Protein AF-A0A957CDR7-F1 (afdb_monomer)

Solvent-accessible surface area (backbone atoms only — not comparable to full-atom values): 20997 Å² total; per-residue (Å²): 135,84,94,79,80,76,75,79,73,81,73,80,72,73,61,67,72,80,80,57,82,86,87,71,84,86,53,100,51,66,35,79,36,44,62,62,42,38,76,46,44,72,55,64,53,50,65,69,31,44,62,59,45,55,67,43,48,76,69,22,48,44,70,38,96,88,66,50,77,35,60,42,48,48,74,57,85,45,24,62,27,34,18,54,29,38,51,38,49,44,36,43,67,41,15,40,34,28,62,56,51,41,75,73,49,66,64,85,65,93,85,60,75,81,76,41,63,73,33,68,69,46,30,64,61,41,51,60,51,53,52,51,51,51,54,53,54,58,73,69,50,77,96,80,72,84,78,74,55,87,51,66,68,57,34,52,54,51,50,49,55,56,52,52,63,52,71,72,52,68,67,88,81,49,52,74,68,55,52,51,48,45,45,61,72,58,46,41,61,53,48,54,51,50,51,53,49,50,52,51,45,51,51,50,23,51,65,33,40,54,61,36,30,52,46,20,34,73,57,45,71,35,55,68,42,34,58,29,50,60,40,90,62,78,75,45,73,82,65,52,56,60,59,52,46,48,50,37,37,49,38,25,51,76,50,70,40,49,60,49,50,68,76,39,59,40,64,59,23,41,55,47,46,76,66,42,76,68,27,51,66,33,49,53,47,46,51,54,46,35,73,78,50,10,87,41,42,85,39,63,80,43,69,89,55,72,27,32,62,77,43,54,31,62,54,50,58,57,31,42,65,55,63,70,51,58,95,81,68,77,69,84,74,68,64,49,24,66,60,37,47,52,61,32,44,76,70,41,59,73,70,60,37,53,54,48,53,52,43,45,53,51,21,47,57,37,70,47,104

pLDDT: mean 79.49, std 15.59, range [28.25, 96.69]

Sequence (369 aa):
MNDLMLPPTAVPVPGDDNWLPEESHPQPFDLWTRANFGEVLPNPVSPLTQSSFEMIGDVAEVRLPTGEKVQMARRFYGRVYANEGGMRQFVAEVGLPTSFIDATWGSRRPDLPPKAGFRPWRLFYRVPQLIWQGAKAARQKPAVAPVLPKDEADLYAQIAVWTEAFRQTDLSALTAAELWHTIFTVWEPRRVQMYQRHAAVSAAAFMAFAPLEWLARRWGKDARLAQALVAGLSGVHAAEMGPALQQIAQALHQANLASVVLNNEPAAAWAAVQTLPEAAPVREAFNHFLLEHGHRCPAEPEILLPRWAEAPEQVLALIAGYLQKVPGGTAVSSPSSQAAQQTVERRLGPIRRALFRRVLRRAQAQMRR

Radius of gyration: 23.97 Å; Cα contacts (8 Å, |Δi|>4): 346; chains: 1; bounding box: 64×55×62 Å

Mean predicted aligned error: 10.22 Å

Secondary structure (DSSP, 8-state):
-----PPSS----S--GGGS-------TT--EE-TTHHHH--SPPPHHHHHHHTTTTTTSEEE-TTS-EEE-EEEETTEEEEEHHHHHHHHHHHT--THHHHHHH----TTPPP-PPP-HHHHHHHHHHHHHHHHHHHHHS---SPPPPSSHHHHHHHHHHHHHHHHTS-GGGS-HHHHHHHIIIIIHHHHHHHHHHHHHHHHHHHHHHHHHHHHIIIIIS-STHHHHHTTT-TT-GGGSHHHHHHHHHHHHHHTT-HHHHHSS-HHHHHHHHHH-GGGHHHHHHHHHHHHHHTT--TTTT-TTSPPTTT-THHHHHHHHHHHTS-TT-----PPPHHHHHHHHHTT--HHHHHHHHHHHHHHHHHHT-

Structure (mmCIF, N/CA/C/O backbone):
data_AF-A0A957CDR7-F1
#
_entry.id   AF-A0A957CDR7-F1
#
loop_
_atom_site.group_PDB
_atom_site.id
_atom_site.type_symbol
_atom_site.label_atom_id
_atom_site.label_alt_id
_atom_site.label_comp_id
_atom_site.label_asym_id
_atom_site.label_entity_id
_atom_site.label_seq_id
_atom_site.pdbx_PDB_ins_code
_atom_site.Cartn_x
_atom_site.Cartn_y
_atom_site.Cartn_z
_atom_site.occupancy
_atom_site.B_iso_or_equiv
_atom_site.auth_seq_id
_atom_site.auth_comp_id
_atom_site.auth_asym_id
_atom_site.auth_atom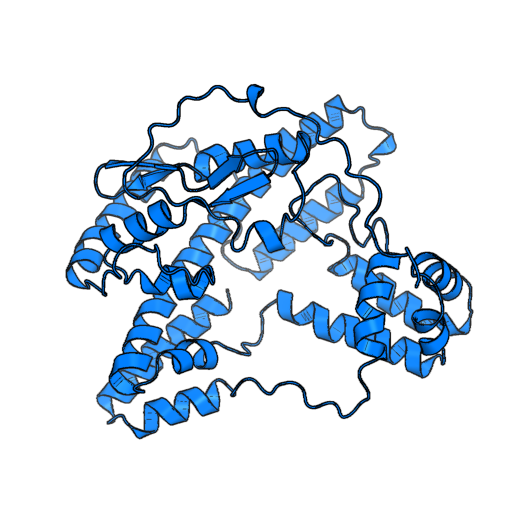_id
_atom_site.pdbx_PDB_model_num
ATOM 1 N N . MET A 1 1 ? -34.328 -20.206 0.590 1.00 35.16 1 MET A N 1
ATOM 2 C CA . MET A 1 1 ? -33.117 -19.741 -0.120 1.00 35.16 1 MET A CA 1
ATOM 3 C C . MET A 1 1 ? -32.936 -18.299 0.309 1.00 35.16 1 MET A C 1
ATOM 5 O O . MET A 1 1 ? -33.828 -17.510 0.050 1.00 35.16 1 MET A O 1
ATOM 9 N N . ASN A 1 2 ? -31.924 -18.038 1.139 1.00 28.25 2 ASN A N 1
ATOM 10 C CA . ASN A 1 2 ? -31.807 -16.816 1.939 1.00 28.25 2 ASN A CA 1
ATOM 11 C C . ASN A 1 2 ? -31.267 -15.634 1.121 1.00 28.25 2 ASN A C 1
ATOM 13 O O . ASN A 1 2 ? -30.144 -15.693 0.630 1.00 28.25 2 ASN A O 1
ATOM 17 N N . ASP A 1 3 ? -32.052 -14.558 1.088 1.00 31.94 3 ASP A N 1
ATOM 18 C CA . ASP A 1 3 ? -31.741 -13.206 0.599 1.00 31.94 3 ASP A CA 1
ATOM 19 C C . ASP A 1 3 ? -30.878 -12.396 1.594 1.00 31.94 3 ASP A C 1
ATOM 21 O O . ASP A 1 3 ? -31.210 -11.277 1.980 1.00 31.94 3 ASP A O 1
ATOM 25 N N . LEU A 1 4 ? -29.753 -12.944 2.054 1.00 37.53 4 LEU A N 1
ATOM 26 C CA . LEU A 1 4 ? -28.853 -12.248 2.985 1.00 37.53 4 LEU A CA 1
ATOM 27 C C . LEU A 1 4 ? -27.410 -12.308 2.482 1.00 37.53 4 LEU A C 1
ATOM 29 O O . LEU A 1 4 ? -26.646 -13.151 2.934 1.00 37.53 4 LEU A O 1
ATOM 33 N N . MET A 1 5 ? -27.068 -11.439 1.519 1.00 31.66 5 MET A N 1
ATOM 34 C CA 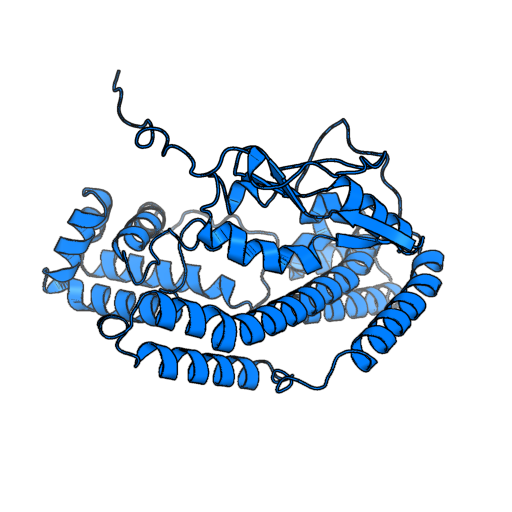. MET A 1 5 ? -25.713 -10.879 1.304 1.00 31.66 5 MET A CA 1
ATOM 35 C C . MET A 1 5 ? -25.645 -9.898 0.112 1.00 31.66 5 MET A C 1
ATOM 37 O O . MET A 1 5 ? -24.645 -9.830 -0.602 1.00 31.66 5 MET A O 1
ATOM 41 N N . LEU A 1 6 ? -26.690 -9.100 -0.126 1.00 30.69 6 LEU A N 1
ATOM 42 C CA . LEU A 1 6 ? -26.494 -7.894 -0.932 1.00 30.69 6 LEU A CA 1
ATOM 43 C C . LEU A 1 6 ? -25.887 -6.823 -0.012 1.00 30.69 6 LEU A C 1
ATOM 45 O O . LEU A 1 6 ? -26.450 -6.580 1.059 1.00 30.69 6 LEU A O 1
ATOM 49 N N . PRO A 1 7 ? -24.739 -6.214 -0.370 1.00 33.44 7 PRO A N 1
ATOM 50 C CA . PRO A 1 7 ? -24.194 -5.098 0.393 1.00 33.44 7 PRO A CA 1
ATOM 51 C C . PRO A 1 7 ? -25.257 -3.997 0.504 1.00 33.44 7 PRO A C 1
ATOM 53 O O . PRO A 1 7 ? -26.113 -3.895 -0.384 1.00 33.44 7 PRO A O 1
ATOM 56 N N . PRO A 1 8 ? -25.232 -3.193 1.583 1.00 38.88 8 PRO A N 1
ATOM 57 C CA . PRO A 1 8 ? -26.237 -2.168 1.817 1.00 38.88 8 PRO A CA 1
ATOM 58 C C . PRO A 1 8 ? -26.397 -1.315 0.559 1.00 38.88 8 PRO A C 1
ATOM 60 O O . PRO A 1 8 ? -25.406 -0.902 -0.046 1.00 38.88 8 PRO A O 1
ATOM 63 N N . THR A 1 9 ? -27.662 -1.155 0.159 1.00 39.25 9 THR A N 1
ATOM 64 C CA . THR A 1 9 ? -28.203 -0.222 -0.841 1.00 39.25 9 THR A CA 1
ATOM 65 C C . THR A 1 9 ? -27.171 0.754 -1.382 1.00 39.25 9 THR A C 1
ATOM 67 O O . THR A 1 9 ? -26.652 1.565 -0.617 1.00 39.25 9 THR A O 1
ATOM 70 N N . ALA A 1 10 ? -26.914 0.667 -2.694 1.00 41.09 10 ALA A N 1
ATOM 71 C CA . ALA A 1 10 ? -26.051 1.557 -3.463 1.00 41.09 10 ALA A CA 1
ATOM 72 C C . ALA A 1 10 ? -26.025 2.964 -2.857 1.00 41.09 10 ALA A C 1
ATOM 74 O O . ALA A 1 10 ? -27.002 3.704 -2.965 1.00 41.09 10 ALA A O 1
ATOM 75 N N . VAL A 1 11 ? -24.918 3.301 -2.187 1.00 41.41 11 VAL A N 1
ATOM 76 C CA . VAL A 1 11 ? -24.679 4.663 -1.715 1.00 41.41 11 VAL A CA 1
ATOM 77 C C . VAL A 1 11 ? -24.815 5.553 -2.953 1.00 41.41 11 VAL A C 1
ATOM 79 O O . VAL A 1 11 ? -24.071 5.329 -3.916 1.00 41.41 11 VAL A O 1
ATOM 82 N N . PRO A 1 12 ? -25.782 6.489 -3.000 1.00 40.03 12 PRO A N 1
ATOM 83 C CA . PRO A 1 12 ? -25.893 7.413 -4.114 1.00 40.03 12 PRO A CA 1
ATOM 84 C C . PRO A 1 12 ? -24.567 8.160 -4.184 1.00 40.03 12 PRO A C 1
ATOM 86 O O . PRO A 1 12 ? -24.177 8.841 -3.239 1.00 40.03 12 PRO A O 1
ATOM 89 N N . VAL A 1 13 ? -23.827 7.933 -5.264 1.00 46.38 13 VAL A N 1
ATOM 90 C CA . VAL A 1 13 ? -22.499 8.508 -5.454 1.00 46.38 13 VAL A CA 1
ATOM 91 C C . VAL A 1 13 ? -22.668 10.021 -5.531 1.00 46.38 13 VAL A C 1
ATOM 93 O O . VAL A 1 13 ? -23.347 10.489 -6.446 1.00 46.38 13 VAL A O 1
ATOM 96 N N . PRO A 1 14 ? -22.081 10.810 -4.618 1.00 44.22 14 PRO A N 1
ATOM 97 C CA . PRO A 1 14 ? -22.063 12.250 -4.789 1.00 44.22 14 PRO A CA 1
ATOM 98 C C . PRO A 1 14 ? -21.169 12.590 -5.990 1.00 44.22 14 PRO A C 1
ATOM 100 O O . PRO A 1 14 ? -19.992 12.218 -6.023 1.00 44.22 14 PRO A O 1
ATOM 103 N N . GLY A 1 15 ? -21.739 13.300 -6.964 1.00 49.53 15 GLY A N 1
ATOM 104 C CA . GLY A 1 15 ? -21.059 13.785 -8.165 1.00 49.53 15 GLY A CA 1
ATOM 105 C C . GLY A 1 15 ? -21.436 12.977 -9.401 1.00 49.53 15 GLY A C 1
ATOM 106 O O . GLY A 1 15 ? -20.920 11.878 -9.604 1.00 49.53 15 GLY A O 1
ATOM 107 N N . ASP A 1 16 ? -22.320 13.537 -10.231 1.00 51.59 16 ASP A N 1
ATOM 108 C CA . ASP A 1 16 ? -22.365 13.129 -11.630 1.00 51.59 16 ASP A CA 1
ATOM 109 C C . ASP A 1 16 ? -21.026 13.507 -12.301 1.00 51.59 16 ASP A C 1
ATOM 111 O O . ASP A 1 16 ? -20.255 14.334 -11.797 1.00 51.59 16 ASP A O 1
ATOM 115 N N . ASP A 1 17 ? -20.711 12.868 -13.424 1.00 52.66 17 ASP A N 1
ATOM 116 C CA . ASP A 1 17 ? -19.471 13.141 -14.152 1.00 52.66 17 ASP A CA 1
ATOM 117 C C . ASP A 1 17 ? -19.435 14.558 -14.781 1.00 52.66 17 ASP A C 1
ATOM 119 O O . ASP A 1 17 ? -18.436 14.909 -15.402 1.00 52.66 17 ASP A O 1
ATOM 123 N N . ASN A 1 18 ? -20.458 15.410 -14.589 1.00 51.44 18 ASN A N 1
ATOM 124 C CA . ASN A 1 18 ? -20.470 16.801 -15.062 1.00 51.44 18 ASN A CA 1
ATOM 125 C C . ASN A 1 18 ? -19.607 17.738 -14.196 1.00 51.44 18 ASN A C 1
ATOM 127 O O . ASN A 1 18 ? -19.496 18.924 -14.507 1.00 51.44 18 ASN A O 1
ATOM 131 N N . TRP A 1 19 ? -18.991 17.252 -13.111 1.00 50.28 19 TRP A N 1
ATOM 132 C CA . TRP A 1 19 ? -18.166 18.086 -12.223 1.00 50.28 19 TRP A CA 1
ATOM 133 C C . TRP A 1 19 ? -16.738 18.357 -12.733 1.00 50.28 19 TRP A C 1
ATOM 135 O O . TRP A 1 19 ? -16.052 19.209 -12.175 1.00 50.28 19 TRP A O 1
ATOM 145 N N . LEU A 1 20 ? -16.286 17.693 -13.803 1.00 49.16 20 LEU A N 1
ATOM 146 C CA . LEU A 1 20 ? -15.035 18.030 -14.494 1.00 49.16 20 LEU A CA 1
ATOM 147 C C . LEU A 1 20 ? -15.290 18.122 -16.009 1.00 49.16 20 LEU A C 1
ATOM 149 O O . LEU A 1 20 ? -15.616 17.102 -16.618 1.00 49.16 20 LEU A O 1
ATOM 153 N N . PRO A 1 21 ? -15.152 19.308 -16.634 1.00 47.00 21 PRO A N 1
ATOM 154 C CA . PRO A 1 21 ? -15.382 19.467 -18.062 1.00 47.00 21 PRO A CA 1
ATOM 155 C C . PRO A 1 21 ? -14.391 18.675 -18.925 1.00 47.00 21 PRO A C 1
ATOM 157 O O . PRO A 1 21 ? -13.275 18.326 -18.539 1.00 47.00 21 PRO A O 1
ATOM 160 N N . GLU A 1 22 ? -14.872 18.400 -20.130 1.00 52.41 22 GLU A N 1
ATOM 161 C CA . GLU A 1 22 ? -14.642 17.224 -20.960 1.00 52.41 22 GLU A CA 1
ATOM 162 C C . GLU A 1 22 ? -13.509 17.404 -21.986 1.00 52.41 22 GLU A C 1
ATOM 164 O O . GLU A 1 22 ? -13.625 16.978 -23.131 1.00 52.41 22 GLU A O 1
ATOM 169 N N . GLU A 1 23 ? -12.385 18.023 -21.620 1.00 52.00 23 GLU A N 1
ATOM 170 C CA . GLU A 1 23 ? -11.247 18.116 -22.546 1.00 52.00 23 GLU A CA 1
ATOM 171 C C . GLU A 1 23 ? -10.295 16.935 -22.358 1.00 52.00 23 GLU A C 1
ATOM 173 O O . GLU A 1 23 ? -9.242 17.020 -21.731 1.00 52.00 23 GLU A O 1
ATOM 178 N N . SER A 1 24 ? -10.677 15.788 -22.922 1.00 58.09 24 SER A N 1
ATOM 179 C CA . SER A 1 24 ? -9.722 14.714 -23.187 1.00 58.09 24 SER A CA 1
ATOM 180 C C . SER A 1 24 ? -9.464 14.621 -24.677 1.00 58.09 24 SER A C 1
ATOM 182 O O . SER A 1 24 ? -10.395 14.400 -25.447 1.00 58.09 24 SER A O 1
ATOM 184 N N . HIS A 1 25 ? -8.201 14.741 -25.075 1.00 70.38 25 HIS A N 1
ATOM 185 C CA . HIS A 1 25 ? -7.763 14.385 -26.417 1.00 70.38 25 HIS A CA 1
ATOM 186 C C . HIS A 1 25 ? -7.464 12.883 -26.423 1.00 70.38 25 HIS A C 1
ATOM 188 O O . HIS A 1 25 ? -6.414 12.498 -25.906 1.00 70.38 25 HIS A O 1
ATOM 194 N N . PRO A 1 26 ? -8.372 12.027 -26.930 1.00 79.38 26 PRO A N 1
ATOM 195 C CA . PRO A 1 26 ? -8.140 10.592 -26.924 1.00 79.38 26 PRO A CA 1
ATOM 196 C C . PRO A 1 26 ? -6.893 10.275 -27.747 1.00 79.38 26 PRO A C 1
ATOM 198 O O . PRO A 1 26 ? -6.752 10.724 -28.888 1.00 79.38 26 PRO A O 1
ATOM 201 N N . GLN A 1 27 ? -5.991 9.493 -27.170 1.00 85.38 27 GLN A N 1
ATOM 202 C CA . GLN A 1 27 ? -4.785 9.031 -27.842 1.00 85.38 27 GLN A CA 1
ATOM 203 C C . GLN A 1 27 ? -5.013 7.620 -28.401 1.00 85.38 27 GLN A C 1
ATOM 205 O O . GLN A 1 27 ? -5.709 6.816 -27.781 1.00 85.38 27 GLN A O 1
ATOM 210 N N . PRO A 1 28 ? -4.409 7.252 -29.549 1.00 86.12 28 PRO A N 1
ATOM 211 C CA . PRO A 1 28 ? -4.620 5.935 -30.167 1.00 86.12 28 PRO A CA 1
ATOM 212 C C . PRO A 1 28 ? -4.219 4.742 -29.289 1.00 86.12 28 PRO A C 1
ATOM 214 O O . PRO A 1 28 ? -4.599 3.609 -29.570 1.00 86.12 28 PRO A O 1
ATOM 217 N N . PHE A 1 29 ? -3.401 4.988 -28.266 1.00 86.12 29 PHE A N 1
ATOM 218 C CA . PHE A 1 29 ? -2.948 3.987 -27.309 1.00 86.12 29 PHE A CA 1
ATOM 219 C C . PHE A 1 29 ? -3.722 4.031 -25.990 1.00 86.12 29 PHE A C 1
ATOM 221 O O . PHE A 1 29 ? -3.334 3.305 -25.083 1.00 86.12 29 PHE A O 1
ATOM 228 N N . ASP A 1 30 ? -4.765 4.848 -25.840 1.00 87.12 30 ASP A N 1
ATOM 229 C CA . ASP A 1 30 ? -5.516 4.915 -24.588 1.00 87.12 30 ASP A CA 1
ATOM 230 C C . ASP A 1 30 ? -6.239 3.598 -24.301 1.00 87.12 30 ASP A C 1
ATOM 232 O O . ASP A 1 30 ? -7.029 3.098 -25.102 1.00 87.12 30 ASP A O 1
ATOM 236 N N . LEU A 1 31 ? -5.980 3.044 -23.116 1.00 87.38 31 LEU A N 1
ATOM 237 C CA . LEU A 1 31 ? -6.661 1.859 -22.611 1.00 87.38 31 LEU A CA 1
ATOM 238 C C . LEU A 1 31 ? -6.976 2.045 -21.132 1.00 87.38 31 LEU A C 1
ATOM 240 O O . LEU A 1 31 ? -6.125 1.837 -20.264 1.00 87.38 31 LEU A O 1
ATOM 244 N N . TRP A 1 32 ? -8.223 2.407 -20.854 1.00 86.56 32 TRP A N 1
ATOM 245 C CA . TRP A 1 32 ? -8.706 2.654 -19.503 1.00 86.56 32 TRP A CA 1
ATOM 246 C C . TRP A 1 32 ? -9.100 1.348 -18.806 1.00 86.56 32 TRP A C 1
ATOM 248 O O . TRP A 1 32 ? -9.931 0.574 -19.286 1.00 86.56 32 TRP A O 1
ATOM 258 N N . THR A 1 33 ? -8.503 1.088 -17.644 1.00 85.31 33 THR A N 1
ATOM 259 C CA . THR A 1 33 ? -8.719 -0.137 -16.867 1.00 85.31 33 THR A CA 1
ATOM 260 C C . THR A 1 33 ? -8.877 0.151 -15.379 1.00 85.31 33 THR A C 1
ATOM 262 O O . THR A 1 33 ? -8.294 1.091 -14.846 1.00 85.31 33 THR A O 1
ATOM 265 N N . ARG A 1 34 ? -9.637 -0.710 -14.695 1.00 84.88 34 ARG A N 1
ATOM 266 C CA . ARG A 1 34 ? -9.693 -0.776 -13.227 1.00 84.88 34 ARG A CA 1
ATOM 267 C C . ARG A 1 34 ? -8.823 -1.895 -12.654 1.00 84.88 34 ARG A C 1
ATOM 269 O O . ARG A 1 34 ? -8.979 -2.233 -11.489 1.00 84.88 34 ARG A O 1
ATOM 276 N N . ALA A 1 35 ? -7.936 -2.505 -13.441 1.00 82.69 35 ALA A N 1
ATOM 277 C CA . ALA A 1 35 ? -6.916 -3.385 -12.872 1.00 82.69 35 ALA A CA 1
ATOM 278 C C . ALA A 1 35 ? -6.137 -2.615 -11.791 1.00 82.69 35 ALA A C 1
ATOM 280 O O . ALA A 1 35 ? -5.911 -1.420 -11.965 1.00 82.69 35 ALA A O 1
ATOM 281 N N . ASN A 1 36 ? -5.773 -3.267 -10.683 1.00 78.69 36 ASN A N 1
ATOM 282 C CA . ASN A 1 36 ? -5.157 -2.648 -9.501 1.00 78.69 36 ASN A CA 1
ATOM 283 C C . ASN A 1 36 ? -6.079 -1.657 -8.749 1.00 78.69 36 ASN A C 1
ATOM 285 O O . ASN A 1 36 ? -6.518 -1.948 -7.639 1.00 78.69 36 ASN A O 1
ATOM 289 N N . PHE A 1 37 ? -6.482 -0.539 -9.367 1.00 80.31 37 PHE A N 1
ATOM 290 C CA . PHE A 1 37 ? -7.360 0.451 -8.725 1.00 80.31 37 PHE A CA 1
ATOM 291 C C . PHE A 1 37 ? -8.715 -0.115 -8.304 1.00 80.31 37 PHE A C 1
ATOM 293 O O . PHE A 1 37 ? -9.275 0.344 -7.324 1.00 80.31 37 PHE A O 1
ATOM 300 N N . GLY A 1 38 ? -9.263 -1.104 -9.006 1.00 82.19 38 GLY A N 1
ATOM 301 C CA . GLY A 1 38 ? -10.514 -1.756 -8.623 1.00 82.19 38 GLY A CA 1
ATOM 302 C C . GLY A 1 38 ? -10.391 -2.636 -7.378 1.00 82.19 38 GLY A C 1
ATOM 303 O O . GLY A 1 38 ? -11.399 -2.864 -6.720 1.00 82.19 38 GLY A O 1
ATOM 304 N N . GLU A 1 39 ? -9.186 -3.103 -7.043 1.00 80.50 39 GLU A N 1
ATOM 305 C CA . GLU A 1 39 ? -8.925 -3.858 -5.810 1.00 80.50 39 GLU A CA 1
ATOM 306 C C . GLU A 1 39 ? -8.809 -2.907 -4.614 1.00 80.50 39 GLU A C 1
ATOM 308 O O . GLU A 1 39 ? -9.349 -3.177 -3.545 1.00 80.50 39 GLU A O 1
ATOM 313 N N . VAL A 1 40 ? -8.137 -1.769 -4.813 1.00 80.62 40 VAL A N 1
ATOM 314 C CA . VAL A 1 40 ? -7.871 -0.784 -3.755 1.00 80.62 40 VAL A CA 1
ATOM 315 C C . VAL A 1 40 ? -9.021 0.214 -3.585 1.00 80.62 40 VAL A C 1
ATOM 317 O O . VAL A 1 40 ? -9.291 0.665 -2.484 1.00 80.62 40 VAL A O 1
ATOM 320 N N . LEU A 1 41 ? -9.724 0.566 -4.656 1.00 85.38 41 LEU A N 1
ATOM 321 C CA . LEU A 1 41 ? -10.864 1.484 -4.685 1.00 85.38 41 LEU A CA 1
ATOM 322 C C . LEU A 1 41 ? -12.017 0.814 -5.450 1.00 85.38 41 LEU A C 1
ATOM 324 O O . LEU A 1 41 ? -12.302 1.165 -6.604 1.00 85.38 41 LEU A O 1
ATOM 328 N N . PRO A 1 42 ? -12.679 -0.193 -4.846 1.00 84.25 42 PRO A N 1
ATOM 329 C CA . PRO A 1 42 ? -13.737 -0.960 -5.506 1.00 84.25 42 PRO A CA 1
ATOM 330 C C . PRO A 1 42 ? -14.986 -0.117 -5.780 1.00 84.25 42 PRO A C 1
ATOM 332 O O . PRO A 1 42 ? -15.664 -0.312 -6.800 1.00 84.25 42 PRO A O 1
ATOM 335 N N . ASN A 1 43 ? -15.236 0.872 -4.927 1.00 85.88 43 ASN A N 1
ATOM 336 C CA . ASN A 1 43 ? -16.403 1.738 -4.970 1.00 85.88 43 ASN A CA 1
ATOM 337 C C . ASN A 1 43 ? -16.071 3.116 -5.563 1.00 85.88 43 ASN A C 1
ATOM 339 O O . ASN A 1 43 ? -14.900 3.477 -5.691 1.00 85.88 43 ASN A O 1
ATOM 343 N N . PRO A 1 44 ? -17.094 3.881 -5.972 1.00 84.88 44 PRO A N 1
ATOM 344 C CA . PRO A 1 44 ? -16.938 5.291 -6.303 1.00 84.88 44 PRO A CA 1
ATOM 345 C C . PRO A 1 44 ? -16.289 6.071 -5.157 1.00 84.88 44 PRO A C 1
ATOM 347 O O . PRO A 1 44 ? -16.628 5.847 -3.997 1.00 84.88 44 PRO A O 1
ATOM 350 N N . VAL A 1 45 ? -15.365 6.971 -5.496 1.00 81.62 45 VAL A N 1
ATOM 351 C CA . VAL A 1 45 ? -14.617 7.762 -4.511 1.00 81.62 45 VAL A CA 1
ATOM 352 C C . VAL A 1 45 ? -15.380 9.015 -4.100 1.00 81.62 45 VAL A C 1
ATOM 354 O O . VAL A 1 45 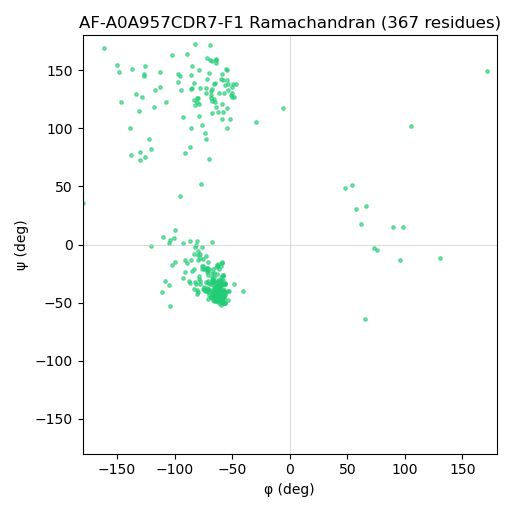? -16.069 9.624 -4.929 1.00 81.62 45 VAL A O 1
ATOM 357 N N . SER A 1 46 ? -15.232 9.410 -2.835 1.00 82.94 46 SER A N 1
ATOM 358 C CA . SER A 1 46 ? -15.842 10.629 -2.293 1.00 82.94 46 SER A CA 1
ATOM 359 C C . SER A 1 46 ? -15.229 11.907 -2.898 1.00 82.94 46 SER A C 1
ATOM 361 O O . SER A 1 46 ? -14.087 11.873 -3.359 1.00 82.94 46 SER A O 1
ATOM 363 N N . PRO A 1 47 ? -15.927 13.063 -2.867 1.00 77.12 47 PRO A N 1
ATOM 364 C CA . PRO A 1 47 ? -15.354 14.343 -3.303 1.00 77.12 47 PRO A CA 1
ATOM 365 C C . PRO A 1 47 ? -14.101 14.751 -2.517 1.00 77.12 47 PRO A C 1
ATOM 367 O O . PRO A 1 47 ? -13.174 15.331 -3.075 1.00 77.12 47 PRO A O 1
ATOM 370 N N . LEU A 1 48 ? -14.039 14.410 -1.226 1.00 78.31 48 LEU A N 1
ATOM 371 C CA . LEU A 1 48 ? -12.868 14.655 -0.385 1.00 78.31 48 LEU A CA 1
ATOM 372 C C . LEU A 1 48 ? -11.663 13.845 -0.874 1.00 78.31 48 LEU A C 1
ATOM 374 O O . LEU A 1 48 ? -10.583 14.395 -1.097 1.00 78.31 48 LEU A O 1
ATOM 378 N N . THR A 1 49 ? -11.874 12.555 -1.125 1.00 79.75 49 THR A N 1
ATOM 379 C CA . THR A 1 49 ? -10.874 11.702 -1.760 1.00 79.75 49 THR A CA 1
ATOM 380 C C . THR A 1 49 ? -10.516 12.262 -3.134 1.00 79.75 49 THR A C 1
ATOM 382 O O . THR A 1 49 ? -9.344 12.491 -3.393 1.00 79.75 49 THR A O 1
ATOM 385 N N . GLN A 1 50 ? -11.480 12.638 -3.978 1.00 73.44 50 GLN A N 1
ATOM 386 C CA . GLN A 1 50 ? -11.192 13.258 -5.274 1.00 73.44 50 GLN A CA 1
ATOM 387 C C . GLN A 1 50 ? -10.333 14.520 -5.160 1.00 73.44 50 GLN A C 1
ATOM 389 O O . GLN A 1 50 ? -9.336 14.591 -5.856 1.00 73.44 50 GLN A O 1
ATOM 394 N N . SER A 1 51 ? -10.664 15.493 -4.313 1.00 71.50 51 SER A N 1
ATOM 395 C CA . SER A 1 51 ? -9.862 16.722 -4.158 1.00 71.50 51 SER A CA 1
ATOM 396 C C . SER A 1 51 ? -8.440 16.424 -3.666 1.00 71.50 51 SER A C 1
ATOM 398 O O . SER A 1 51 ? -7.471 17.065 -4.064 1.00 71.50 51 SER A O 1
ATOM 400 N N . SER A 1 52 ? -8.291 15.362 -2.871 1.00 64.31 52 SER A N 1
ATOM 401 C CA . SER A 1 52 ? -6.994 14.789 -2.526 1.00 64.31 52 SER A CA 1
ATOM 402 C C . SER A 1 52 ? -6.301 14.109 -3.714 1.00 64.31 52 SER A C 1
ATOM 404 O O . SER A 1 52 ? -5.079 14.167 -3.806 1.00 64.31 52 SER A O 1
ATOM 406 N N . PHE A 1 53 ? -7.051 13.487 -4.624 1.00 59.16 53 PHE A N 1
ATOM 407 C CA . PHE A 1 53 ? -6.588 12.822 -5.846 1.00 59.16 53 PHE A CA 1
ATOM 408 C C . PHE A 1 53 ? -6.377 13.782 -7.032 1.00 59.16 53 PHE A C 1
ATOM 410 O O . PHE A 1 53 ? -5.581 13.475 -7.911 1.00 59.16 53 PHE A O 1
ATOM 417 N N . GLU A 1 54 ? -6.975 14.972 -7.056 1.00 51.03 54 GLU A N 1
ATOM 418 C CA . GLU A 1 54 ? -6.611 16.068 -7.966 1.00 51.03 54 GLU A CA 1
ATOM 419 C C . GLU A 1 54 ? -5.163 16.520 -7.712 1.00 51.03 54 GLU A C 1
ATOM 421 O O . GLU A 1 54 ? -4.502 17.023 -8.614 1.00 51.03 54 GLU A O 1
ATOM 426 N N . MET A 1 55 ? -4.597 16.179 -6.548 1.00 44.56 55 MET A N 1
ATOM 427 C CA . MET A 1 55 ? -3.163 16.302 -6.251 1.00 44.56 55 MET A CA 1
ATOM 428 C C . MET A 1 55 ? -2.327 15.089 -6.711 1.00 44.56 55 MET A C 1
ATOM 430 O O . MET A 1 55 ? -1.109 15.194 -6.839 1.00 44.56 55 MET A O 1
ATOM 434 N N . ILE A 1 56 ? -2.967 13.965 -7.065 1.00 44.62 56 ILE A N 1
ATOM 435 C CA . ILE A 1 56 ? -2.413 12.993 -8.026 1.00 44.62 56 ILE A CA 1
ATOM 436 C C . ILE A 1 56 ? -2.567 13.533 -9.458 1.00 44.62 56 ILE A C 1
ATOM 438 O O . ILE A 1 56 ? -1.831 13.103 -10.331 1.00 44.62 56 ILE A O 1
ATOM 442 N N . GLY A 1 57 ? -3.438 14.513 -9.719 1.00 39.53 57 GLY A N 1
ATOM 443 C CA . GLY A 1 57 ? -3.683 15.125 -11.033 1.00 39.53 57 GLY A CA 1
ATOM 444 C C . GLY A 1 57 ? -2.446 15.717 -11.717 1.00 39.53 57 GLY A C 1
ATOM 445 O O . GLY A 1 57 ? -2.297 15.551 -12.922 1.00 39.53 57 GLY A O 1
ATOM 446 N N . ASP A 1 58 ? -1.486 16.264 -10.966 1.00 42.97 58 ASP A N 1
ATOM 447 C CA . ASP A 1 58 ? -0.181 16.689 -11.515 1.00 42.97 58 ASP A CA 1
ATOM 448 C C . ASP A 1 58 ? 0.800 15.513 -11.756 1.00 42.97 58 ASP A C 1
ATOM 450 O O . ASP A 1 58 ? 1.833 15.661 -12.409 1.00 42.97 58 ASP A O 1
ATOM 454 N N . VAL A 1 59 ? 0.486 14.322 -11.234 1.00 47.91 59 VAL A N 1
ATOM 455 C CA . VAL A 1 59 ? 1.220 13.048 -11.411 1.00 47.91 59 VAL A CA 1
ATOM 456 C C . VAL A 1 59 ? 0.518 12.130 -12.430 1.00 47.91 59 VAL A C 1
ATOM 458 O O . VAL A 1 59 ? 1.122 11.207 -12.977 1.00 47.91 59 VAL A O 1
ATOM 461 N N . ALA A 1 60 ? -0.758 12.396 -12.715 1.00 59.25 60 ALA A N 1
ATOM 462 C CA . ALA A 1 60 ? -1.604 11.674 -13.649 1.00 59.25 60 ALA A CA 1
ATOM 463 C C . ALA A 1 60 ? -1.383 12.121 -15.092 1.00 59.25 60 ALA A C 1
ATOM 465 O O . ALA A 1 60 ? -1.980 11.531 -15.978 1.00 59.25 60 ALA A O 1
ATOM 466 N N . GLU A 1 61 ? -0.529 13.108 -15.354 1.00 69.62 61 GLU A N 1
ATOM 467 C CA . GLU A 1 61 ? -0.062 13.437 -16.695 1.00 69.62 61 GLU A CA 1
ATOM 468 C C . GLU A 1 61 ? 1.456 13.254 -16.765 1.00 69.62 61 GLU A C 1
ATOM 470 O O . GLU A 1 61 ? 2.229 13.911 -16.071 1.00 69.62 61 GLU A O 1
ATOM 475 N N . VAL A 1 62 ? 1.907 12.347 -17.625 1.00 75.06 62 VAL A N 1
ATOM 476 C CA . VAL A 1 62 ? 3.329 12.097 -17.854 1.00 75.06 62 VAL A CA 1
ATOM 477 C C . VAL A 1 62 ? 3.681 12.535 -19.260 1.00 75.06 62 VAL A C 1
ATOM 479 O O . VAL A 1 62 ? 2.992 12.222 -20.228 1.00 75.06 62 VAL A O 1
ATOM 482 N N . ARG A 1 63 ? 4.810 13.230 -19.390 1.00 81.19 63 ARG A N 1
ATOM 483 C CA . ARG A 1 63 ? 5.369 13.555 -20.697 1.00 81.19 63 ARG A CA 1
ATOM 484 C C . ARG A 1 63 ? 6.175 12.376 -21.229 1.00 81.19 63 ARG A C 1
ATOM 486 O O . ARG A 1 63 ? 7.165 11.964 -20.622 1.00 81.19 63 ARG A O 1
ATOM 493 N N . LEU A 1 64 ? 5.777 11.856 -22.384 1.00 81.94 64 LEU A N 1
ATOM 494 C CA . LEU A 1 64 ? 6.544 10.854 -23.109 1.00 81.94 64 LEU A CA 1
ATOM 495 C C . LEU A 1 64 ? 7.893 11.427 -23.571 1.00 81.94 64 LEU A C 1
ATOM 497 O O . LEU A 1 64 ? 8.029 12.634 -23.785 1.00 81.94 64 LEU A O 1
ATOM 501 N N . PRO A 1 65 ? 8.888 10.568 -23.852 1.00 78.38 65 PRO A N 1
ATOM 502 C CA . PRO A 1 65 ? 10.134 10.989 -24.493 1.00 78.38 65 PRO A CA 1
ATOM 503 C C . PRO A 1 65 ? 9.963 11.654 -25.875 1.00 78.38 65 PRO A C 1
ATOM 505 O O . PRO A 1 65 ? 10.920 12.245 -26.385 1.00 78.38 65 PRO A O 1
ATOM 508 N N . THR A 1 66 ? 8.788 11.529 -26.500 1.00 79.06 66 THR A N 1
ATOM 509 C CA . THR A 1 66 ? 8.377 12.227 -27.733 1.00 79.06 66 THR A CA 1
ATOM 510 C C . THR A 1 66 ? 7.923 13.669 -27.486 1.00 79.06 66 THR A C 1
ATOM 512 O O . THR A 1 66 ? 7.832 14.440 -28.432 1.00 79.06 66 THR A O 1
ATOM 515 N N . GLY A 1 67 ? 7.674 14.056 -26.231 1.00 80.81 67 GLY A N 1
ATOM 516 C CA . GLY A 1 67 ? 7.153 15.369 -25.841 1.00 80.81 67 GLY A CA 1
ATOM 517 C C . GLY A 1 67 ? 5.636 15.405 -25.649 1.00 80.81 67 GLY A C 1
ATOM 518 O O . GLY A 1 67 ? 5.132 16.345 -25.037 1.00 80.81 67 GLY A O 1
ATOM 519 N N . GLU A 1 68 ? 4.931 14.372 -26.107 1.00 83.69 68 GLU A N 1
ATOM 520 C CA . GLU A 1 68 ? 3.489 14.216 -25.941 1.00 83.69 68 GLU A CA 1
ATOM 521 C C . GLU A 1 68 ? 3.120 14.023 -24.464 1.00 83.69 68 GLU A C 1
ATOM 523 O O . GLU A 1 68 ? 3.813 13.325 -23.720 1.00 83.69 68 GLU A O 1
ATOM 528 N N . LYS A 1 69 ? 2.042 14.675 -24.032 1.00 84.62 69 LYS A N 1
ATOM 529 C CA . LYS A 1 69 ? 1.466 14.521 -22.696 1.00 84.62 69 LYS A CA 1
ATOM 530 C C . LYS A 1 69 ? 0.505 13.339 -22.710 1.00 84.62 69 LYS A C 1
ATOM 532 O O . LYS A 1 69 ? -0.291 13.228 -23.633 1.00 84.62 69 LYS A O 1
ATOM 537 N N . VAL A 1 70 ? 0.596 12.469 -21.715 1.00 83.00 70 VAL A N 1
ATOM 538 C CA . VAL A 1 70 ? -0.234 11.267 -21.603 1.00 83.00 70 VAL A CA 1
ATOM 539 C C . VAL A 1 70 ? -0.871 11.230 -20.237 1.00 83.00 70 VAL A C 1
ATOM 541 O O . VAL A 1 70 ? -0.170 11.271 -19.225 1.00 83.00 70 VAL A O 1
ATOM 544 N N . GLN A 1 71 ? -2.190 11.084 -20.215 1.00 82.25 71 GLN A N 1
ATOM 545 C CA . GLN A 1 71 ? -2.923 10.903 -18.977 1.00 82.25 71 GLN A CA 1
ATOM 546 C C . GLN A 1 71 ? -2.785 9.449 -18.500 1.00 82.25 71 GLN A C 1
ATOM 548 O O . GLN A 1 71 ? -3.157 8.528 -19.213 1.00 82.25 71 GLN A O 1
ATOM 553 N N . MET A 1 72 ? -2.242 9.232 -17.305 1.00 82.00 72 MET A N 1
ATOM 554 C CA . MET A 1 72 ? -1.985 7.935 -16.673 1.00 82.00 72 MET A CA 1
ATOM 555 C C . MET A 1 72 ? -3.147 7.439 -15.810 1.00 82.00 72 MET A C 1
ATOM 557 O O . MET A 1 72 ? -3.265 6.233 -15.595 1.00 82.00 72 MET A O 1
ATOM 561 N N . ALA A 1 73 ? -4.005 8.330 -15.313 1.00 80.81 73 ALA A N 1
ATOM 562 C CA . ALA A 1 73 ? -5.181 7.971 -14.525 1.00 80.81 73 ALA A CA 1
ATOM 563 C C . ALA A 1 73 ? -6.326 8.973 -14.740 1.00 80.81 73 ALA A C 1
ATOM 565 O O . ALA A 1 73 ? -6.080 10.155 -14.976 1.00 80.81 73 ALA A O 1
ATOM 566 N N . ARG A 1 74 ? -7.572 8.496 -14.663 1.00 77.62 74 ARG A N 1
ATOM 567 C CA . ARG A 1 74 ? -8.793 9.293 -14.859 1.00 77.62 74 ARG A CA 1
ATOM 568 C C . ARG A 1 74 ? -9.957 8.735 -14.041 1.00 77.62 74 ARG A C 1
ATOM 570 O O . ARG A 1 74 ? -9.987 7.546 -13.733 1.00 77.62 74 ARG A O 1
ATOM 577 N N . ARG A 1 75 ? -10.926 9.588 -13.700 1.00 78.19 75 ARG A N 1
ATOM 578 C CA . ARG A 1 75 ? -12.198 9.193 -13.079 1.00 78.19 75 ARG A CA 1
ATOM 579 C C . ARG A 1 75 ? -13.277 9.013 -14.157 1.00 78.19 75 ARG A C 1
ATOM 581 O O . ARG A 1 75 ? -13.417 9.878 -15.013 1.00 78.19 75 ARG A O 1
ATOM 588 N N . PHE A 1 76 ? -14.024 7.912 -14.096 1.00 77.31 76 PHE A N 1
ATOM 589 C CA . PHE A 1 76 ? -15.237 7.672 -14.889 1.00 77.31 76 PHE A CA 1
ATOM 590 C C . PHE A 1 76 ? -16.339 7.124 -13.976 1.00 77.31 76 PHE A C 1
ATOM 592 O O . PHE A 1 76 ? -16.093 6.159 -13.239 1.00 77.31 76 PHE A O 1
ATOM 599 N N . TYR A 1 77 ? -17.541 7.700 -14.015 1.00 76.88 77 TYR A N 1
ATOM 600 C CA . TYR A 1 77 ? -18.698 7.313 -13.197 1.00 76.88 77 TYR A CA 1
ATOM 601 C C . TYR A 1 77 ? -18.345 7.160 -11.720 1.00 76.88 77 TYR A C 1
ATOM 603 O O . TYR A 1 77 ? -18.581 6.122 -11.082 1.00 76.88 77 TYR A O 1
ATOM 611 N N . GLY A 1 78 ? -17.655 8.172 -11.207 1.00 76.00 78 GLY A N 1
ATOM 612 C CA . GLY A 1 78 ? -17.205 8.218 -9.827 1.00 76.00 78 GLY A CA 1
ATOM 613 C C . GLY A 1 78 ? -16.002 7.337 -9.466 1.00 76.00 78 GLY A C 1
ATOM 614 O O . GLY A 1 78 ? -15.526 7.416 -8.337 1.00 76.00 78 GLY A O 1
ATOM 615 N N . ARG A 1 79 ? -15.482 6.507 -10.379 1.00 82.31 79 ARG A N 1
ATOM 616 C CA . ARG A 1 79 ? -14.442 5.494 -10.104 1.00 82.31 79 ARG A CA 1
ATOM 617 C C . ARG A 1 79 ? -13.124 5.827 -10.783 1.00 82.31 79 ARG A C 1
ATOM 619 O O . ARG A 1 79 ? -13.125 6.372 -11.878 1.00 82.31 79 ARG A O 1
ATOM 626 N N . VAL A 1 80 ? -12.009 5.436 -10.171 1.00 81.50 80 VAL A N 1
ATOM 627 C CA . VAL A 1 80 ? -10.658 5.659 -10.712 1.00 81.50 80 VAL A CA 1
ATOM 628 C C . VAL A 1 80 ? -10.270 4.551 -11.698 1.00 81.50 80 VAL A C 1
ATOM 630 O O . VAL A 1 80 ? -10.467 3.363 -11.431 1.00 81.50 80 VAL A O 1
ATOM 633 N N . TYR A 1 81 ? -9.709 4.958 -12.833 1.00 83.50 81 TYR A N 1
ATOM 634 C CA . TYR A 1 81 ? -9.177 4.119 -13.900 1.00 83.50 81 TYR A CA 1
ATOM 635 C C . TYR A 1 81 ? -7.736 4.524 -14.199 1.00 83.50 81 TYR A C 1
ATOM 637 O O . TYR A 1 81 ? -7.391 5.703 -14.178 1.00 83.50 81 TYR A O 1
ATOM 645 N N . ALA A 1 82 ? -6.908 3.545 -14.539 1.00 84.25 82 ALA A N 1
ATOM 646 C CA . ALA A 1 82 ? -5.574 3.751 -15.079 1.00 84.25 82 ALA A CA 1
ATOM 647 C C . ALA A 1 82 ? -5.594 3.697 -16.604 1.00 84.25 82 ALA A C 1
ATOM 649 O O . ALA A 1 82 ? -6.315 2.879 -17.176 1.00 84.25 82 ALA A O 1
ATOM 650 N N . ASN A 1 83 ? -4.754 4.498 -17.252 1.00 86.50 83 ASN A N 1
ATOM 651 C CA . ASN A 1 83 ? -4.452 4.357 -18.669 1.00 86.50 83 ASN A CA 1
ATOM 652 C C . ASN A 1 83 ? -3.304 3.360 -18.861 1.00 86.50 83 ASN A C 1
ATOM 654 O O . ASN A 1 83 ? -2.134 3.730 -18.979 1.00 86.50 83 ASN A O 1
ATOM 658 N N . GLU A 1 84 ? -3.632 2.071 -18.881 1.00 86.69 84 GLU A N 1
ATOM 659 C CA . GLU A 1 84 ? -2.641 1.013 -19.075 1.00 86.69 84 GLU A CA 1
ATOM 660 C C . GLU A 1 84 ? -1.922 1.159 -20.421 1.00 86.69 84 GLU A C 1
ATOM 662 O O . GLU A 1 84 ? -0.721 0.909 -20.529 1.00 86.69 84 GLU A O 1
ATOM 667 N N . GLY A 1 85 ? -2.632 1.597 -21.455 1.00 87.38 85 GLY A N 1
ATOM 668 C CA . GLY A 1 85 ? -2.062 1.761 -22.783 1.00 87.38 85 GLY A CA 1
ATOM 669 C C . GLY A 1 85 ? -1.070 2.929 -22.860 1.00 87.38 85 GLY A C 1
ATOM 670 O O . GLY A 1 85 ? 0.030 2.756 -23.393 1.00 87.38 85 GLY A O 1
ATOM 671 N N . GLY A 1 86 ? -1.357 4.046 -22.184 1.00 87.00 86 GLY A N 1
ATOM 672 C CA . GLY A 1 86 ? -0.400 5.132 -21.951 1.00 87.00 86 GLY A CA 1
ATOM 673 C C . GLY A 1 86 ? 0.854 4.682 -21.190 1.00 87.00 86 GLY A C 1
ATOM 674 O O . GLY A 1 86 ? 1.980 5.005 -21.582 1.00 87.00 86 GLY A O 1
ATOM 675 N N . MET A 1 87 ? 0.697 3.845 -20.159 1.00 85.88 87 MET A N 1
ATOM 676 C CA . MET A 1 87 ? 1.834 3.258 -19.434 1.00 85.88 87 MET A CA 1
ATOM 677 C C . MET A 1 87 ? 2.677 2.339 -20.329 1.00 85.88 87 MET A C 1
ATOM 679 O O . MET A 1 87 ? 3.910 2.401 -20.309 1.00 85.88 87 MET A O 1
ATOM 683 N N . ARG A 1 88 ? 2.036 1.503 -21.157 1.00 87.12 88 ARG A N 1
ATOM 684 C CA . ARG A 1 88 ? 2.724 0.644 -22.140 1.00 87.12 88 ARG A CA 1
ATOM 685 C C . ARG A 1 88 ? 3.497 1.478 -23.155 1.00 87.12 88 ARG A C 1
ATOM 687 O O . ARG A 1 88 ? 4.641 1.135 -23.464 1.00 87.12 88 ARG A O 1
ATOM 694 N N . GLN A 1 89 ? 2.904 2.572 -23.627 1.00 88.31 89 GLN A N 1
ATOM 695 C CA . GLN A 1 89 ? 3.540 3.496 -24.557 1.00 88.31 89 GLN A CA 1
ATOM 696 C C . GLN A 1 89 ? 4.778 4.152 -23.932 1.00 88.31 89 GLN A C 1
ATOM 698 O O . GLN A 1 89 ? 5.852 4.142 -24.536 1.00 88.31 89 GLN A O 1
ATOM 703 N N . PHE A 1 90 ? 4.676 4.626 -22.686 1.00 87.12 90 PHE A N 1
ATOM 704 C CA . PHE A 1 90 ? 5.814 5.168 -21.939 1.00 87.12 90 PHE A CA 1
ATOM 705 C C . PHE A 1 90 ? 6.963 4.156 -21.822 1.00 87.12 90 PHE A C 1
ATOM 707 O O . PHE A 1 90 ? 8.104 4.449 -22.187 1.00 87.12 90 PHE A O 1
ATOM 714 N N . VAL A 1 91 ? 6.662 2.932 -21.384 1.00 85.88 91 VAL A N 1
ATOM 715 C CA . VAL A 1 91 ? 7.642 1.844 -21.222 1.00 85.88 91 VAL A CA 1
ATOM 716 C C . VAL A 1 91 ? 8.332 1.506 -22.550 1.00 85.88 91 VAL A C 1
ATOM 718 O O . VAL A 1 91 ? 9.563 1.389 -22.600 1.00 85.88 91 VAL A O 1
ATOM 721 N N . ALA A 1 92 ? 7.571 1.411 -23.643 1.00 87.25 92 ALA A N 1
ATOM 722 C CA . ALA A 1 92 ? 8.104 1.130 -24.975 1.00 87.25 92 ALA A CA 1
ATOM 723 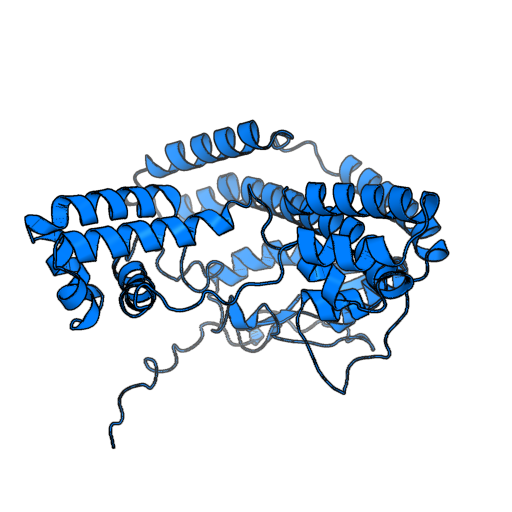C C . ALA A 1 92 ? 8.998 2.266 -25.516 1.00 87.25 92 ALA A C 1
ATOM 725 O O . ALA A 1 92 ? 10.023 2.008 -26.168 1.00 87.25 92 ALA A O 1
ATOM 726 N N . GLU A 1 93 ? 8.656 3.523 -25.227 1.00 88.31 93 GLU A N 1
ATOM 727 C CA . GLU A 1 93 ? 9.443 4.695 -25.626 1.00 88.31 93 GLU A CA 1
ATOM 728 C C . GLU A 1 93 ? 10.754 4.835 -24.852 1.00 88.31 93 GLU A C 1
ATOM 730 O O . GLU A 1 93 ? 11.777 5.215 -25.432 1.00 88.31 93 GLU A O 1
ATOM 735 N N . VAL A 1 94 ? 10.771 4.428 -23.582 1.00 85.81 94 VAL A N 1
ATOM 736 C CA . VAL A 1 94 ? 12.003 4.320 -22.787 1.00 85.81 94 VAL A CA 1
ATOM 737 C C . VAL A 1 94 ? 12.872 3.139 -23.246 1.00 85.81 94 VAL A C 1
ATOM 739 O O . VAL A 1 94 ? 14.089 3.172 -23.092 1.00 85.81 94 VAL A O 1
ATOM 742 N N . GLY A 1 95 ? 12.290 2.119 -23.886 1.00 85.31 95 GLY A N 1
ATOM 743 C CA . GLY A 1 95 ? 13.003 0.935 -24.383 1.00 85.31 95 GLY A CA 1
ATOM 744 C C . GLY A 1 95 ? 12.928 -0.281 -23.457 1.00 85.31 95 GLY A C 1
ATOM 745 O O . GLY A 1 95 ? 13.686 -1.239 -23.628 1.00 85.31 95 GLY A O 1
ATOM 746 N N . LEU A 1 96 ? 12.017 -0.263 -22.488 1.00 83.81 96 LEU A N 1
ATOM 747 C CA . LEU A 1 96 ? 11.684 -1.402 -21.638 1.00 83.81 96 LEU A CA 1
ATOM 748 C C . LEU A 1 96 ? 10.643 -2.305 -22.336 1.00 83.81 96 LEU A C 1
ATOM 750 O O . LEU A 1 96 ? 9.892 -1.834 -23.192 1.00 83.81 96 LEU A O 1
ATOM 754 N N . PRO A 1 97 ? 10.591 -3.614 -22.026 1.00 82.06 97 PRO A N 1
ATOM 755 C CA . PRO A 1 97 ? 9.598 -4.503 -22.621 1.00 82.06 97 PRO A CA 1
ATOM 756 C C . PRO A 1 97 ? 8.205 -4.237 -22.038 1.00 82.06 97 PRO A C 1
ATOM 758 O O . PRO A 1 97 ? 8.055 -4.201 -20.828 1.00 82.06 97 PRO A O 1
ATOM 761 N N . THR A 1 98 ? 7.158 -4.162 -22.859 1.00 81.31 98 THR A N 1
ATOM 762 C CA . THR A 1 98 ? 5.762 -3.960 -22.383 1.00 81.31 98 THR A CA 1
ATOM 763 C C . THR A 1 98 ? 5.221 -5.098 -21.518 1.00 81.31 98 THR A C 1
ATOM 765 O O . THR A 1 98 ? 4.312 -4.865 -20.728 1.00 81.31 98 THR A O 1
ATOM 768 N N . SER A 1 99 ? 5.815 -6.300 -21.575 1.00 73.88 99 SER A N 1
ATOM 769 C CA . SER A 1 99 ? 5.501 -7.373 -20.615 1.00 73.88 99 SER A CA 1
ATOM 770 C C . SER A 1 99 ? 5.776 -6.978 -19.161 1.00 73.88 99 SER A C 1
ATOM 772 O O . SER A 1 99 ? 5.300 -7.644 -18.250 1.00 73.88 99 SER A O 1
ATOM 774 N N . PHE A 1 100 ? 6.541 -5.906 -18.954 1.00 72.94 100 PHE A N 1
ATOM 775 C CA . PHE A 1 100 ? 6.706 -5.232 -17.674 1.00 72.94 100 PHE A CA 1
ATOM 776 C C . PHE A 1 100 ? 5.371 -4.749 -17.084 1.00 72.94 100 PHE A C 1
ATOM 778 O O . PHE A 1 100 ? 5.139 -4.924 -15.891 1.00 72.94 100 PHE A O 1
ATOM 785 N N . ILE A 1 101 ? 4.479 -4.190 -17.909 1.00 77.75 101 ILE A N 1
ATOM 786 C CA . ILE A 1 101 ? 3.155 -3.740 -17.460 1.00 77.75 101 ILE A CA 1
ATOM 787 C C . ILE A 1 101 ? 2.283 -4.950 -17.116 1.00 77.75 101 ILE A C 1
ATOM 789 O O . ILE A 1 101 ? 1.709 -4.988 -16.035 1.00 77.75 101 ILE A O 1
ATOM 793 N N . ASP A 1 102 ? 2.295 -6.002 -17.944 1.00 73.56 102 ASP A N 1
ATOM 794 C CA . ASP A 1 102 ? 1.556 -7.244 -17.655 1.00 73.56 102 ASP A CA 1
ATOM 795 C C . ASP A 1 102 ? 1.946 -7.841 -16.285 1.00 73.56 102 ASP A C 1
ATOM 797 O O . ASP A 1 102 ? 1.101 -8.342 -15.545 1.00 73.56 102 ASP A O 1
ATOM 801 N N . ALA A 1 103 ? 3.242 -7.807 -15.952 1.00 65.56 103 ALA A N 1
ATOM 802 C CA . ALA A 1 103 ? 3.777 -8.374 -14.716 1.00 65.56 103 ALA A CA 1
ATOM 803 C C . ALA A 1 103 ? 3.466 -7.535 -13.464 1.00 65.56 103 ALA A C 1
ATOM 805 O O . ALA A 1 103 ? 3.528 -8.074 -12.362 1.00 65.56 103 ALA A O 1
ATOM 806 N N . THR A 1 104 ? 3.167 -6.244 -13.628 1.00 68.00 104 THR A N 1
ATOM 807 C CA . THR A 1 104 ? 2.956 -5.289 -12.525 1.00 68.00 104 THR A CA 1
ATOM 808 C C . THR A 1 104 ? 1.484 -4.951 -12.310 1.00 68.00 104 THR A C 1
ATOM 810 O O . THR A 1 104 ? 1.059 -4.801 -11.171 1.00 68.00 104 THR A O 1
ATOM 813 N N . TRP A 1 105 ? 0.697 -4.883 -13.384 1.00 70.50 105 TRP A N 1
ATOM 814 C CA . TRP A 1 105 ? -0.725 -4.533 -13.346 1.00 70.50 105 TRP A CA 1
ATOM 815 C C . TRP A 1 105 ? -1.662 -5.740 -13.417 1.00 70.50 105 TRP A C 1
ATOM 817 O O . TRP A 1 105 ? -2.843 -5.612 -13.112 1.00 70.50 105 TRP A O 1
ATOM 827 N N . GLY A 1 106 ? -1.166 -6.917 -13.814 1.00 61.50 106 GLY A N 1
ATOM 828 C CA . GLY A 1 106 ? -1.947 -8.159 -13.817 1.00 61.50 106 GLY A CA 1
ATOM 829 C C . GLY A 1 106 ? -3.011 -8.259 -14.918 1.00 61.50 106 GLY A C 1
ATOM 830 O O . GLY A 1 106 ? -3.634 -9.313 -15.061 1.00 61.50 106 GLY A O 1
ATOM 831 N N . SER A 1 107 ? -3.194 -7.220 -15.737 1.00 67.94 107 SER A N 1
ATOM 832 C CA . SER A 1 107 ? -4.110 -7.227 -16.878 1.00 67.94 107 SER A CA 1
ATOM 833 C C . SER A 1 107 ? -3.758 -8.335 -17.874 1.00 67.94 107 SER A C 1
ATOM 835 O O . SER A 1 107 ? -2.667 -8.384 -18.443 1.00 67.94 107 SER A O 1
ATOM 837 N N . ARG A 1 108 ? -4.709 -9.241 -18.119 1.00 63.47 108 ARG A N 1
ATOM 838 C CA . ARG A 1 108 ? -4.636 -10.244 -19.188 1.00 63.47 108 ARG A CA 1
ATOM 839 C C . ARG A 1 108 ? -5.842 -10.066 -20.090 1.00 63.47 108 ARG A C 1
ATOM 841 O O . ARG A 1 108 ? -6.893 -10.642 -19.825 1.00 63.47 108 ARG A O 1
ATOM 848 N N . ARG A 1 109 ? -5.698 -9.251 -21.133 1.00 65.88 109 ARG A N 1
ATOM 849 C CA . ARG A 1 109 ? -6.767 -9.030 -22.108 1.00 65.88 109 ARG A CA 1
ATOM 850 C C . ARG A 1 109 ? -6.291 -9.291 -23.542 1.00 65.88 109 ARG A C 1
ATOM 852 O O . ARG A 1 109 ? -5.108 -9.086 -23.827 1.00 65.88 109 ARG A O 1
ATOM 859 N N . PRO A 1 110 ? -7.171 -9.789 -24.425 1.00 61.47 110 PRO A N 1
ATOM 860 C CA . PRO A 1 110 ? -6.822 -10.111 -25.809 1.00 61.47 110 PRO A CA 1
ATOM 861 C C . PRO A 1 110 ? -6.668 -8.877 -26.716 1.00 61.47 110 PRO A C 1
ATOM 863 O O . PRO A 1 110 ? -6.028 -8.982 -27.756 1.00 61.47 110 PRO A O 1
ATOM 866 N N . ASP A 1 111 ? -7.209 -7.724 -26.323 1.00 68.56 111 ASP A N 1
ATOM 867 C CA . ASP A 1 111 ? -7.196 -6.439 -27.041 1.00 68.56 111 ASP A CA 1
ATOM 868 C C . ASP A 1 111 ? -5.946 -5.580 -26.764 1.00 68.56 111 ASP A C 1
ATOM 870 O O . ASP A 1 111 ? -5.826 -4.463 -27.266 1.00 68.56 111 ASP A O 1
ATOM 874 N N . LEU A 1 112 ? -4.988 -6.090 -25.982 1.00 68.94 112 LEU A N 1
ATOM 875 C CA . LEU A 1 112 ? -3.766 -5.354 -25.667 1.00 68.94 112 LEU A CA 1
ATOM 876 C C . LEU A 1 112 ? -2.906 -5.116 -26.924 1.00 68.94 112 LEU A C 1
ATOM 878 O O . LEU A 1 112 ? -2.683 -6.052 -27.700 1.00 68.94 112 LEU A O 1
ATOM 882 N N . PRO A 1 113 ? -2.309 -3.915 -27.083 1.00 68.62 113 PRO A N 1
ATOM 883 C CA . PRO A 1 113 ? -1.365 -3.646 -28.162 1.00 68.62 113 PRO A CA 1
ATOM 884 C C . PRO A 1 113 ? -0.210 -4.665 -28.187 1.00 68.62 113 PRO A C 1
ATOM 886 O O . PRO A 1 113 ? 0.209 -5.141 -27.114 1.00 68.62 113 PRO A O 1
ATOM 889 N N . PRO A 1 114 ? 0.364 -4.959 -29.375 1.00 69.62 114 PRO A N 1
ATOM 890 C CA . PRO A 1 114 ? 1.462 -5.907 -29.524 1.00 69.62 114 PRO A CA 1
ATOM 891 C C . PRO A 1 114 ? 2.600 -5.648 -28.538 1.00 69.62 114 PRO A C 1
ATOM 893 O O . PRO A 1 114 ? 3.008 -4.508 -28.303 1.00 69.62 114 PRO A O 1
ATOM 896 N N . LYS A 1 115 ? 3.148 -6.723 -27.961 1.00 76.12 115 LYS A N 1
ATOM 897 C CA . LYS A 1 115 ? 4.192 -6.593 -26.944 1.00 76.12 115 LYS A CA 1
ATOM 898 C C . LYS A 1 115 ? 5.477 -6.032 -27.555 1.00 76.12 115 LYS A C 1
ATOM 900 O O . LYS A 1 115 ? 6.165 -6.723 -28.303 1.00 76.12 115 LYS A O 1
ATOM 905 N N . ALA A 1 116 ? 5.863 -4.817 -27.174 1.00 82.19 116 ALA A N 1
ATOM 906 C CA . ALA A 1 116 ? 7.210 -4.324 -27.436 1.00 82.19 116 ALA A CA 1
ATOM 907 C C . ALA A 1 116 ? 8.231 -5.101 -26.585 1.00 82.19 116 ALA A C 1
ATOM 909 O O . ALA A 1 116 ? 8.036 -5.277 -25.378 1.00 82.19 116 ALA A O 1
ATOM 910 N N . GLY A 1 117 ? 9.310 -5.568 -27.219 1.00 79.75 117 GLY A N 1
ATOM 911 C CA . GLY A 1 117 ? 10.442 -6.221 -26.558 1.00 79.75 117 GLY A CA 1
ATOM 912 C C . GLY A 1 117 ? 11.446 -5.232 -25.957 1.00 79.75 117 GLY A C 1
ATOM 913 O O . GLY A 1 117 ? 11.370 -4.027 -26.181 1.00 79.75 117 GLY A O 1
ATOM 914 N N . PHE A 1 118 ? 12.419 -5.754 -25.208 1.00 83.25 118 PHE A N 1
ATOM 915 C CA . PHE A 1 118 ? 13.474 -4.946 -24.594 1.00 83.25 118 PHE A CA 1
ATOM 916 C C . PHE A 1 118 ? 14.420 -4.349 -25.652 1.00 83.25 118 PHE A C 1
ATOM 918 O O . PHE A 1 118 ? 14.945 -5.077 -26.496 1.00 83.25 118 PHE A O 1
ATOM 925 N N . ARG A 1 119 ? 14.657 -3.032 -25.592 1.00 86.19 119 ARG A N 1
ATOM 926 C CA . ARG A 1 119 ? 15.489 -2.252 -26.526 1.00 86.19 119 ARG A CA 1
ATOM 927 C C . ARG A 1 119 ? 16.635 -1.569 -25.756 1.00 86.19 119 ARG A C 1
ATOM 929 O O . ARG A 1 119 ? 16.530 -0.385 -25.431 1.00 86.19 119 ARG A O 1
ATOM 936 N N . PRO A 1 120 ? 17.745 -2.277 -25.469 1.00 81.25 120 PRO A N 1
ATOM 937 C CA . PRO A 1 120 ? 18.797 -1.797 -24.563 1.00 81.25 120 PRO A CA 1
ATOM 938 C C . PRO A 1 120 ? 19.462 -0.496 -25.026 1.00 81.25 120 PRO A C 1
ATOM 940 O O . PRO A 1 120 ? 19.755 0.365 -24.203 1.00 81.25 120 PRO A O 1
ATOM 943 N N . TRP A 1 121 ? 19.648 -0.314 -26.335 1.00 87.38 121 TRP A N 1
ATOM 944 C CA . TRP A 1 121 ? 20.213 0.921 -26.885 1.00 87.38 121 TRP A CA 1
ATOM 945 C C . TRP A 1 121 ? 19.290 2.121 -26.681 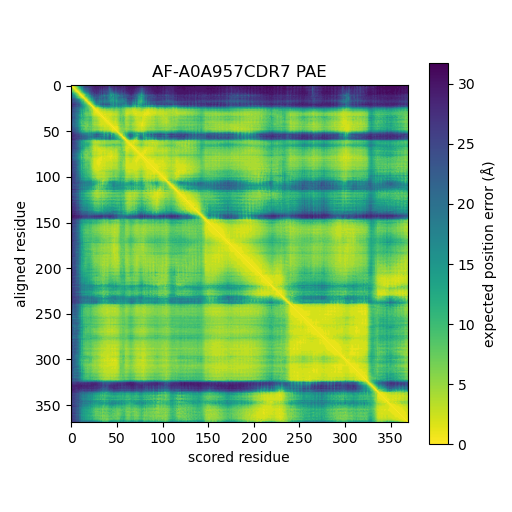1.00 87.38 121 TRP A C 1
ATOM 947 O O . TRP A 1 121 ? 19.744 3.185 -26.277 1.00 87.38 121 TRP A O 1
ATOM 957 N N . ARG A 1 122 ? 17.977 1.942 -26.871 1.00 87.12 122 ARG A N 1
ATOM 958 C CA . ARG A 1 122 ? 16.989 2.998 -26.609 1.00 87.12 122 ARG A CA 1
ATOM 959 C C . ARG A 1 122 ? 17.006 3.398 -25.133 1.00 87.12 122 ARG A C 1
ATOM 961 O O . ARG A 1 122 ? 17.062 4.587 -24.840 1.00 87.12 122 ARG A O 1
ATOM 968 N N . LEU A 1 123 ? 17.070 2.417 -24.232 1.00 84.88 123 LEU A N 1
ATOM 969 C CA . LEU A 1 123 ? 17.205 2.664 -22.797 1.00 84.88 123 LEU A CA 1
ATOM 970 C C . LEU A 1 123 ? 18.479 3.452 -22.468 1.00 84.88 123 LEU A C 1
ATOM 972 O O . LEU A 1 123 ? 18.423 4.436 -21.734 1.00 84.88 123 LEU A O 1
ATOM 976 N N . PHE A 1 124 ? 19.611 3.047 -23.045 1.00 85.44 124 PHE A N 1
ATOM 977 C CA . PHE A 1 124 ? 20.903 3.691 -22.828 1.00 85.44 124 PHE A CA 1
ATOM 978 C C . PHE A 1 124 ? 20.897 5.180 -23.207 1.00 85.44 124 PHE A C 1
ATOM 980 O O . PHE A 1 124 ? 21.429 5.990 -22.455 1.00 85.44 124 PHE A O 1
ATOM 987 N N . TYR A 1 125 ? 20.253 5.557 -24.317 1.00 86.62 125 TYR A N 1
ATOM 988 C CA . TYR A 1 125 ? 20.168 6.961 -24.738 1.00 86.62 125 TYR A CA 1
ATOM 989 C C . TYR A 1 125 ? 19.057 7.756 -24.028 1.00 86.62 125 TYR A C 1
ATOM 991 O O . TYR A 1 125 ? 19.223 8.951 -23.785 1.00 86.62 125 TYR A O 1
ATOM 999 N N . ARG A 1 126 ? 17.928 7.126 -23.668 1.00 84.44 126 ARG A N 1
ATOM 1000 C CA . ARG A 1 126 ? 16.777 7.821 -23.057 1.00 84.44 126 ARG A CA 1
ATOM 1001 C C . ARG A 1 126 ? 16.927 8.062 -21.556 1.00 84.44 126 ARG A C 1
ATOM 1003 O O . ARG A 1 126 ? 16.477 9.096 -21.072 1.00 84.44 126 ARG A O 1
ATOM 1010 N N . VAL A 1 127 ? 17.572 7.164 -20.811 1.00 81.06 127 VAL A N 1
ATOM 1011 C CA . VAL A 1 127 ? 17.739 7.327 -19.353 1.00 81.06 127 VAL A CA 1
ATOM 1012 C C . VAL A 1 127 ? 18.518 8.603 -18.991 1.00 81.06 127 VAL A C 1
ATOM 1014 O O . VAL A 1 127 ? 18.015 9.364 -18.164 1.00 81.06 127 VAL A O 1
ATOM 1017 N N . PRO A 1 128 ? 19.675 8.921 -19.609 1.00 83.44 128 PRO A N 1
ATOM 1018 C CA . PRO A 1 128 ? 20.378 10.176 -19.341 1.00 83.44 128 PRO A CA 1
ATOM 1019 C C . PRO A 1 128 ? 19.536 11.416 -19.661 1.00 83.44 128 PRO A C 1
ATOM 1021 O O . PRO A 1 128 ? 19.560 12.383 -18.903 1.00 83.44 128 PRO A O 1
ATOM 1024 N N . GLN A 1 129 ? 18.751 11.373 -20.745 1.00 81.94 129 GLN A N 1
ATOM 1025 C CA . GLN A 1 129 ? 17.848 12.459 -21.127 1.00 81.94 129 GLN A CA 1
ATOM 1026 C C . GLN A 1 129 ? 16.782 12.703 -20.048 1.00 81.94 129 GLN A C 1
ATOM 1028 O O . GLN A 1 129 ? 16.570 13.848 -19.654 1.00 81.94 129 GLN A O 1
ATOM 1033 N N . LEU A 1 130 ? 16.154 11.640 -19.537 1.00 77.62 130 LEU A N 1
ATOM 1034 C CA . LEU A 1 130 ? 15.156 11.729 -18.467 1.00 77.62 130 LEU A CA 1
ATOM 1035 C C . LEU A 1 130 ? 15.765 12.237 -17.154 1.00 77.62 130 LEU A C 1
ATOM 1037 O O . LEU A 1 130 ? 15.176 13.093 -16.499 1.00 77.62 130 LEU A O 1
ATOM 1041 N N . ILE A 1 131 ? 16.967 11.772 -16.795 1.00 77.81 131 ILE A N 1
ATOM 1042 C CA . ILE A 1 131 ? 17.697 12.261 -15.613 1.00 77.81 131 ILE A CA 1
ATOM 1043 C C . ILE A 1 131 ? 17.983 13.759 -15.746 1.00 77.81 131 ILE A C 1
ATOM 1045 O O . ILE A 1 131 ? 17.751 14.520 -14.808 1.00 77.81 131 ILE A O 1
ATOM 1049 N N . TRP A 1 132 ? 18.460 14.199 -16.912 1.00 79.19 132 TRP A N 1
ATOM 1050 C CA . TRP A 1 132 ? 18.758 15.606 -17.163 1.00 79.19 132 TRP A CA 1
ATOM 1051 C C . TRP A 1 132 ? 17.499 16.481 -17.128 1.00 79.19 132 TRP A C 1
ATOM 1053 O O . TRP A 1 132 ? 17.507 17.540 -16.499 1.00 79.19 132 TRP A O 1
ATOM 1063 N N . GLN A 1 133 ? 16.400 16.025 -17.736 1.00 76.06 133 GLN A N 1
ATOM 1064 C CA . GLN A 1 133 ? 15.103 16.706 -17.679 1.00 76.06 133 GLN A CA 1
ATOM 1065 C C . GLN A 1 133 ? 14.582 16.812 -16.240 1.00 76.06 133 GLN A C 1
ATOM 1067 O O . GLN A 1 133 ? 14.181 17.898 -15.822 1.00 76.06 133 GLN A O 1
ATOM 1072 N N . GLY A 1 134 ? 14.661 15.727 -15.463 1.00 69.81 134 GLY A N 1
ATOM 1073 C CA . GLY A 1 134 ? 14.285 15.717 -14.049 1.00 69.81 134 GLY A CA 1
ATOM 1074 C C . GLY A 1 134 ? 15.137 16.670 -13.208 1.00 69.81 134 GLY A C 1
ATOM 1075 O O . GLY A 1 134 ? 14.602 17.448 -12.422 1.00 69.81 134 GLY A O 1
ATOM 1076 N N . ALA A 1 135 ? 16.456 16.691 -13.424 1.00 72.38 135 ALA A N 1
ATOM 1077 C CA . ALA A 1 135 ? 17.364 17.610 -12.738 1.00 72.38 135 ALA A CA 1
ATOM 1078 C C . ALA A 1 135 ? 17.092 19.081 -13.096 1.00 72.38 135 ALA A C 1
ATOM 1080 O O . ALA A 1 135 ? 17.139 19.948 -12.223 1.00 72.38 135 ALA A O 1
ATOM 1081 N N . LYS A 1 136 ? 16.782 19.378 -14.365 1.00 74.75 136 LYS A N 1
ATOM 1082 C CA . LYS A 1 136 ? 16.405 20.727 -14.813 1.00 74.75 136 LYS A CA 1
ATOM 1083 C C . LYS A 1 136 ? 15.093 21.181 -14.170 1.00 74.75 136 LYS A C 1
ATOM 1085 O O . LYS A 1 136 ? 15.040 22.297 -13.664 1.00 74.75 136 LYS A O 1
ATOM 1090 N N . ALA A 1 137 ? 14.081 20.314 -14.137 1.00 68.38 137 ALA A N 1
ATOM 1091 C CA . ALA A 1 137 ? 12.805 20.597 -13.482 1.00 68.38 137 ALA A CA 1
ATOM 1092 C C . ALA A 1 137 ? 12.975 20.815 -11.968 1.00 68.38 137 ALA A C 1
ATOM 1094 O O . ALA A 1 137 ? 12.403 21.748 -11.414 1.00 68.38 137 ALA A O 1
ATOM 1095 N N . ALA A 1 138 ? 13.819 20.018 -11.304 1.00 65.44 138 ALA A N 1
ATOM 1096 C CA . ALA A 1 138 ? 14.109 20.168 -9.878 1.00 65.44 138 ALA A CA 1
ATOM 1097 C C . ALA A 1 138 ? 14.798 21.503 -9.538 1.00 65.44 138 ALA A C 1
ATOM 1099 O O . ALA A 1 138 ? 14.506 22.086 -8.502 1.00 65.44 138 ALA A O 1
ATOM 1100 N N . ARG A 1 139 ? 15.671 22.018 -10.417 1.00 65.44 139 ARG A N 1
ATOM 1101 C CA . ARG A 1 139 ? 16.339 23.326 -10.246 1.00 65.44 139 ARG A CA 1
ATOM 1102 C C . ARG A 1 139 ? 15.412 24.528 -10.437 1.00 65.44 139 ARG A C 1
ATOM 1104 O O . ARG A 1 139 ? 15.763 25.623 -10.020 1.00 65.44 139 ARG A O 1
ATOM 1111 N N . GLN A 1 140 ? 14.285 24.337 -11.117 1.00 63.81 140 GLN A N 1
ATOM 1112 C CA . GLN A 1 140 ? 13.303 25.389 -11.393 1.00 63.81 140 GLN A CA 1
ATOM 1113 C C . GLN A 1 140 ? 12.215 25.476 -10.317 1.00 63.81 140 GLN A C 1
ATOM 1115 O O . GLN A 1 140 ? 11.486 26.463 -10.277 1.00 63.81 140 GLN A O 1
ATOM 1120 N N . LYS A 1 141 ? 12.100 24.467 -9.444 1.00 60.81 141 LYS A N 1
ATOM 1121 C CA . LYS A 1 141 ? 11.184 24.513 -8.304 1.00 60.81 141 LYS A CA 1
ATOM 1122 C C . LYS A 1 141 ? 11.794 25.376 -7.191 1.00 60.81 141 LYS A C 1
ATOM 1124 O O . LYS A 1 141 ? 12.980 25.215 -6.898 1.00 60.81 141 LYS A O 1
ATOM 1129 N N . PRO A 1 142 ? 11.021 26.283 -6.567 1.00 54.44 142 PRO A N 1
ATOM 1130 C CA . PRO A 1 142 ? 11.509 27.052 -5.431 1.00 54.44 142 PRO A CA 1
ATOM 1131 C C . PRO A 1 142 ? 11.906 26.095 -4.296 1.00 54.44 142 PRO A C 1
ATOM 1133 O O . PRO A 1 142 ? 11.269 25.059 -4.096 1.00 54.44 142 PRO A O 1
ATOM 1136 N N . ALA A 1 143 ? 12.987 26.421 -3.581 1.00 54.78 143 ALA A N 1
ATOM 1137 C CA . ALA A 1 143 ? 13.520 25.631 -2.472 1.00 54.78 143 ALA A CA 1
ATOM 1138 C C . ALA A 1 143 ? 12.578 25.706 -1.258 1.00 54.78 143 ALA A C 1
ATOM 1140 O O . ALA A 1 143 ? 12.845 26.408 -0.290 1.00 54.78 143 ALA A O 1
ATOM 1141 N N . VAL A 1 144 ? 11.435 25.031 -1.332 1.00 54.19 144 VAL A N 1
ATOM 1142 C CA . VAL A 1 144 ? 10.400 25.065 -0.296 1.00 54.19 144 VAL A CA 1
ATOM 1143 C C . VAL A 1 144 ? 10.098 23.633 0.125 1.00 54.19 144 VAL A C 1
ATOM 1145 O O . VAL A 1 144 ? 9.118 23.049 -0.319 1.00 54.19 144 VAL A O 1
ATOM 1148 N N . ALA A 1 145 ? 11.006 23.039 0.906 1.00 56.28 145 ALA A N 1
ATOM 1149 C CA . ALA A 1 145 ? 10.727 22.000 1.906 1.00 56.28 145 ALA A CA 1
ATOM 1150 C C . ALA A 1 145 ? 12.029 21.396 2.469 1.00 56.28 145 ALA A C 1
ATOM 1152 O O . ALA A 1 145 ? 13.018 21.289 1.735 1.00 56.28 145 ALA A O 1
ATOM 1153 N N . PRO A 1 146 ? 12.036 20.938 3.737 1.00 57.31 146 PRO A N 1
ATOM 1154 C CA . PRO A 1 146 ? 13.087 20.056 4.231 1.00 57.31 146 PRO A CA 1
ATOM 1155 C C . PRO A 1 146 ? 13.149 18.799 3.355 1.00 57.31 146 PRO A C 1
ATOM 1157 O O . PRO A 1 146 ? 12.136 18.163 3.074 1.00 57.31 146 PRO A O 1
ATOM 1160 N N . VAL A 1 147 ? 14.349 18.450 2.895 1.00 69.88 147 VAL A N 1
ATOM 1161 C CA . VAL A 1 147 ? 14.580 17.200 2.169 1.00 69.88 147 VAL A CA 1
ATOM 1162 C C . VAL A 1 147 ? 14.305 16.059 3.141 1.00 69.88 147 VAL A C 1
ATOM 1164 O O . VAL A 1 147 ? 14.944 15.996 4.190 1.00 69.88 147 VAL A O 1
ATOM 1167 N N . LEU A 1 148 ? 13.371 15.169 2.792 1.00 79.81 148 LEU A N 1
ATOM 1168 C CA . LEU A 1 148 ? 13.135 13.946 3.557 1.00 79.81 148 LEU A CA 1
ATOM 1169 C C . LEU A 1 148 ? 14.463 13.247 3.867 1.00 79.81 148 LEU A C 1
ATOM 1171 O O . LEU A 1 148 ? 15.315 13.169 2.967 1.00 79.81 148 LEU A O 1
ATOM 1175 N N . PRO A 1 149 ? 14.646 12.718 5.090 1.00 84.81 149 PRO A N 1
ATOM 1176 C CA . PRO A 1 149 ? 15.841 11.960 5.409 1.00 84.81 149 PRO A CA 1
ATOM 1177 C C . PRO A 1 149 ? 16.101 10.883 4.352 1.00 84.81 149 PRO A C 1
ATOM 1179 O O . PRO A 1 149 ? 15.190 10.222 3.846 1.00 84.81 149 PRO A O 1
ATOM 1182 N N . LYS A 1 150 ? 17.366 10.769 3.932 1.00 82.06 150 LYS A N 1
ATOM 1183 C CA . LYS A 1 150 ? 17.755 9.781 2.917 1.00 82.06 150 LYS A CA 1
ATOM 1184 C C . LYS A 1 150 ? 17.794 8.377 3.500 1.00 82.06 150 LYS A C 1
ATOM 1186 O O . LYS A 1 150 ? 17.491 7.436 2.758 1.00 82.06 150 LYS A O 1
ATOM 1191 N N . ASP A 1 151 ? 18.241 8.294 4.752 1.00 86.50 151 ASP A N 1
ATOM 1192 C CA . ASP A 1 151 ? 18.251 7.087 5.561 1.00 86.50 151 ASP A CA 1
ATOM 1193 C C . ASP A 1 151 ? 16.826 6.726 5.982 1.00 86.50 151 ASP A C 1
ATOM 1195 O O . ASP A 1 151 ? 15.989 7.597 6.218 1.00 86.50 151 ASP A O 1
ATOM 1199 N N . GLU A 1 152 ? 16.548 5.430 6.002 1.00 83.31 152 GLU A N 1
ATOM 1200 C CA . GLU A 1 152 ? 15.219 4.901 6.270 1.00 83.31 152 GLU A CA 1
ATOM 1201 C C . GLU A 1 152 ? 14.842 5.032 7.750 1.00 83.31 152 GLU A C 1
ATOM 1203 O O . GLU A 1 152 ? 13.719 5.432 8.048 1.00 83.31 152 GLU A O 1
ATOM 1208 N N . ALA A 1 153 ? 15.778 4.791 8.675 1.00 86.88 153 ALA A N 1
ATOM 1209 C CA . ALA A 1 153 ? 15.513 4.900 10.107 1.00 86.88 153 ALA A CA 1
ATOM 1210 C C . ALA A 1 153 ? 15.207 6.351 10.502 1.00 86.88 153 ALA A C 1
ATOM 1212 O O . ALA A 1 153 ? 14.229 6.610 11.203 1.00 86.88 153 ALA A O 1
ATOM 1213 N N . ASP A 1 154 ? 15.982 7.301 9.974 1.00 89.62 154 ASP A N 1
ATOM 1214 C CA . ASP A 1 154 ? 15.740 8.731 10.193 1.00 89.62 154 ASP A CA 1
ATOM 1215 C C . ASP A 1 154 ? 14.396 9.178 9.599 1.00 89.62 154 ASP A C 1
ATOM 1217 O O . ASP A 1 154 ? 13.696 10.010 10.178 1.00 89.62 154 ASP A O 1
ATOM 1221 N N . LEU A 1 155 ? 14.013 8.625 8.441 1.00 88.50 155 LEU A N 1
ATOM 1222 C CA . LEU A 1 155 ? 12.725 8.911 7.815 1.00 88.50 155 LEU A CA 1
ATOM 1223 C C . LEU A 1 155 ? 11.564 8.427 8.695 1.00 88.50 155 LEU A C 1
ATOM 1225 O O . LEU A 1 155 ? 10.635 9.196 8.939 1.00 88.50 155 LEU A O 1
ATOM 1229 N N . TYR A 1 156 ? 11.619 7.192 9.198 1.00 87.62 156 TYR A N 1
ATOM 1230 C CA . TYR A 1 156 ? 10.589 6.672 10.102 1.00 87.62 156 TYR A CA 1
ATOM 1231 C C . TYR A 1 156 ? 10.543 7.439 11.425 1.00 87.62 156 TYR A C 1
ATOM 1233 O O . TYR A 1 156 ? 9.454 7.776 11.885 1.00 87.62 156 TYR A O 1
ATOM 1241 N N . ALA A 1 157 ? 11.695 7.800 11.998 1.00 91.19 157 ALA A N 1
ATOM 1242 C CA . ALA A 1 157 ? 11.749 8.650 13.186 1.00 91.19 157 ALA A CA 1
ATOM 1243 C C . ALA A 1 157 ? 11.087 10.016 12.932 1.00 91.19 157 ALA A C 1
ATOM 1245 O O . ALA A 1 157 ? 10.310 10.503 13.753 1.00 91.19 157 ALA A O 1
ATOM 1246 N N . GLN A 1 158 ? 11.326 10.614 11.762 1.00 91.25 158 GLN A N 1
ATOM 1247 C CA . GLN A 1 158 ? 10.698 11.874 11.376 1.00 91.25 158 GLN A CA 1
ATOM 1248 C C . GLN A 1 158 ? 9.177 11.744 11.205 1.00 91.25 158 GLN A C 1
ATOM 1250 O O . GLN A 1 158 ? 8.442 12.641 11.630 1.00 91.25 158 GLN A O 1
ATOM 1255 N N . ILE A 1 159 ? 8.705 10.648 10.600 1.00 90.06 159 ILE A N 1
ATOM 1256 C CA . ILE A 1 159 ? 7.274 10.346 10.471 1.00 90.06 159 ILE A CA 1
ATOM 1257 C C . ILE A 1 159 ? 6.649 10.195 11.859 1.00 90.06 159 ILE A C 1
ATOM 1259 O O . ILE A 1 159 ? 5.634 10.835 12.115 1.00 90.06 159 ILE A O 1
ATOM 1263 N N . ALA A 1 160 ? 7.283 9.441 12.762 1.00 89.94 160 ALA A N 1
ATOM 1264 C CA . ALA A 1 160 ? 6.805 9.239 14.126 1.00 89.94 160 ALA A CA 1
ATOM 1265 C C . ALA A 1 160 ? 6.637 10.570 14.875 1.00 89.94 160 ALA A C 1
ATOM 1267 O O . ALA A 1 160 ? 5.588 10.812 15.468 1.00 89.94 160 ALA A O 1
ATOM 1268 N N . VAL A 1 161 ? 7.616 11.478 14.771 1.00 92.38 161 VAL A N 1
ATOM 1269 C CA . VAL A 1 161 ? 7.525 12.833 15.345 1.00 92.38 161 VAL A CA 1
ATOM 1270 C C . VAL A 1 161 ? 6.325 13.601 14.784 1.00 92.38 161 VAL A C 1
ATOM 1272 O O . VAL A 1 161 ? 5.578 14.222 15.538 1.00 92.38 161 VAL A O 1
ATOM 1275 N N . TRP A 1 162 ? 6.116 13.565 13.465 1.00 92.06 162 TRP A N 1
ATOM 1276 C CA . TRP A 1 162 ? 4.988 14.251 12.831 1.00 92.06 162 TRP A CA 1
ATOM 1277 C C . TRP A 1 162 ? 3.635 13.686 13.248 1.00 92.06 162 TRP A C 1
ATOM 1279 O O . TRP A 1 162 ? 2.704 14.457 13.481 1.00 92.06 162 TRP A O 1
ATOM 1289 N N . THR A 1 163 ? 3.512 12.361 13.306 1.00 89.88 163 THR A N 1
ATOM 1290 C CA . THR A 1 163 ? 2.261 11.693 13.662 1.00 89.88 163 THR A CA 1
ATOM 1291 C C . THR A 1 163 ? 1.947 11.843 15.140 1.00 89.88 163 THR A C 1
ATOM 1293 O O . THR A 1 163 ? 0.795 12.091 15.471 1.00 89.88 163 THR A O 1
ATOM 1296 N N . GLU A 1 164 ? 2.945 11.752 16.020 1.00 90.50 164 GLU A N 1
ATOM 1297 C CA . GLU A 1 164 ? 2.746 11.881 17.465 1.00 90.50 164 GLU A CA 1
ATOM 1298 C C . GLU A 1 164 ? 2.311 13.299 17.841 1.00 90.50 164 GLU A C 1
ATOM 1300 O O . GLU A 1 164 ? 1.310 13.478 18.530 1.00 90.50 164 GLU A O 1
ATOM 1305 N N . ALA A 1 165 ? 2.975 14.320 17.288 1.00 90.75 165 ALA A N 1
ATOM 1306 C CA . ALA A 1 165 ? 2.572 15.709 17.495 1.00 90.75 165 ALA A CA 1
ATOM 1307 C C . ALA A 1 165 ? 1.124 15.970 17.040 1.00 90.75 165 ALA A C 1
ATOM 1309 O O . ALA A 1 165 ? 0.379 16.694 17.696 1.00 90.75 165 ALA A O 1
ATOM 1310 N N . PHE A 1 166 ? 0.702 15.365 15.928 1.00 89.81 166 PHE A N 1
ATOM 1311 C CA . PHE A 1 166 ? -0.667 15.516 15.440 1.00 89.81 166 PHE A CA 1
ATOM 1312 C C . PHE A 1 166 ? -1.689 14.730 16.264 1.00 89.81 166 PHE A C 1
ATOM 1314 O O . PHE A 1 166 ? -2.769 15.246 16.524 1.00 89.81 166 PHE A O 1
ATOM 1321 N N . ARG A 1 167 ? -1.353 13.517 16.723 1.00 86.62 167 ARG A N 1
ATOM 1322 C CA . ARG A 1 167 ? -2.221 12.702 17.593 1.00 86.62 167 ARG A CA 1
ATOM 1323 C C . ARG A 1 167 ? -2.566 13.404 18.908 1.00 86.62 167 ARG A C 1
ATOM 1325 O O . ARG A 1 167 ? -3.626 13.148 19.463 1.00 86.62 167 ARG A O 1
ATOM 1332 N N . GLN A 1 168 ? -1.699 14.294 19.384 1.00 89.62 168 GLN A N 1
ATOM 1333 C CA . GLN A 1 168 ? -1.927 15.100 20.588 1.00 89.62 168 GLN A CA 1
ATOM 1334 C C . GLN A 1 168 ? -2.842 16.315 20.351 1.00 89.62 168 GLN A C 1
ATOM 1336 O O . GLN A 1 168 ? -3.185 17.017 21.300 1.00 89.62 168 GLN A O 1
ATOM 1341 N N . THR A 1 169 ? -3.236 16.588 19.104 1.00 90.62 169 THR A N 1
ATOM 1342 C CA . THR A 1 169 ? -4.143 17.695 18.775 1.00 90.62 169 THR A CA 1
ATOM 1343 C C . THR A 1 169 ? -5.590 17.294 19.056 1.00 90.62 169 THR A C 1
ATOM 1345 O O . THR A 1 169 ? -6.077 16.305 18.511 1.00 90.62 169 THR A O 1
ATOM 1348 N N . ASP A 1 170 ? -6.305 18.088 19.856 1.00 91.50 170 ASP A N 1
ATOM 1349 C CA . ASP A 1 170 ? -7.749 17.923 20.040 1.00 91.50 170 ASP A CA 1
ATOM 1350 C C . ASP A 1 170 ? -8.500 18.399 18.790 1.00 91.50 170 ASP A C 1
ATOM 1352 O O . ASP A 1 170 ? -8.776 19.586 18.605 1.00 91.50 170 ASP A O 1
ATOM 1356 N N . LEU A 1 171 ? -8.825 17.452 17.911 1.00 89.69 171 LEU A N 1
ATOM 1357 C CA . LEU A 1 171 ? -9.543 17.732 16.670 1.00 89.69 171 LEU A CA 1
ATOM 1358 C C . LEU A 1 171 ? -10.985 18.201 16.913 1.00 89.69 171 LEU A C 1
ATOM 1360 O O . LEU A 1 171 ? -11.555 18.836 16.029 1.00 89.69 171 LEU A O 1
ATOM 1364 N N . SER A 1 172 ? -11.575 17.920 18.083 1.00 91.19 172 SER A N 1
ATOM 1365 C CA . SER A 1 172 ? -12.945 18.343 18.406 1.00 91.19 172 SER A CA 1
ATOM 1366 C C . SER A 1 172 ? -13.055 19.845 18.679 1.00 91.19 172 SER A C 1
ATOM 1368 O O . SER A 1 172 ? -14.131 20.424 18.532 1.00 91.19 172 SER A O 1
ATOM 1370 N N . ALA A 1 173 ? -11.931 20.484 19.013 1.00 94.19 173 ALA A N 1
ATOM 1371 C CA . ALA A 1 173 ? -11.831 21.923 19.213 1.00 94.19 173 ALA A CA 1
ATOM 1372 C C . ALA A 1 173 ? -11.646 22.712 17.903 1.00 94.19 173 ALA A C 1
ATOM 1374 O O . ALA A 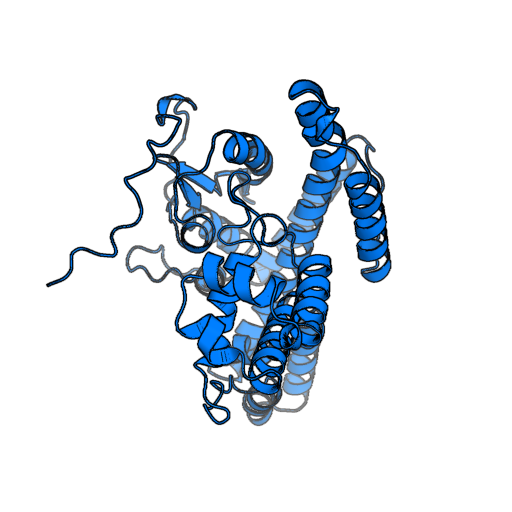1 173 ? -11.692 23.941 17.924 1.00 94.19 173 ALA A O 1
ATOM 1375 N N . LEU A 1 174 ? -11.424 22.031 16.773 1.00 93.69 174 LEU A N 1
ATOM 1376 C CA . LEU A 1 174 ? -11.164 22.659 15.480 1.00 93.69 174 LEU A CA 1
ATOM 1377 C C . LEU A 1 174 ? -12.435 22.755 14.633 1.00 93.69 174 LEU A C 1
ATOM 1379 O O . LEU A 1 174 ? -13.228 21.820 14.526 1.00 93.69 174 LEU A O 1
ATOM 1383 N N . THR A 1 175 ? -12.596 23.880 13.947 1.00 95.81 175 THR A N 1
ATOM 1384 C CA . THR A 1 175 ? -13.611 24.040 12.905 1.00 95.81 175 THR A CA 1
ATOM 1385 C C . THR A 1 175 ? -13.242 23.248 11.646 1.00 95.81 175 THR A C 1
ATOM 1387 O O . THR A 1 175 ? -12.076 22.949 11.379 1.00 95.81 175 THR A O 1
ATOM 1390 N N . ALA A 1 176 ? -14.230 22.973 10.787 1.00 90.44 176 ALA A N 1
ATOM 1391 C CA . ALA A 1 176 ? -13.986 22.330 9.493 1.00 90.44 176 ALA A CA 1
ATOM 1392 C C . ALA A 1 176 ? -12.980 23.108 8.617 1.00 90.44 176 ALA A C 1
ATOM 1394 O O . ALA A 1 176 ? -12.185 22.501 7.903 1.00 90.44 176 ALA A O 1
ATOM 1395 N N . ALA A 1 177 ? -12.979 24.444 8.697 1.00 90.94 177 ALA A N 1
ATOM 1396 C CA . ALA A 1 177 ? -12.040 25.289 7.961 1.00 90.94 177 ALA A CA 1
ATOM 1397 C C . ALA A 1 177 ? -10.598 25.151 8.481 1.00 90.94 177 ALA A C 1
ATOM 1399 O O . ALA A 1 177 ? -9.664 25.096 7.684 1.00 90.94 177 ALA A O 1
ATOM 1400 N N . GLU A 1 178 ? -10.407 25.044 9.797 1.00 92.50 178 GLU A N 1
ATOM 1401 C CA . GLU A 1 178 ? -9.089 24.832 10.414 1.00 92.50 178 GLU A CA 1
ATOM 1402 C C . GLU A 1 178 ? -8.549 23.422 10.150 1.00 92.50 178 GLU A C 1
ATOM 1404 O O . GLU A 1 178 ? -7.360 23.255 9.861 1.00 92.50 178 GLU A O 1
ATOM 1409 N N . LEU A 1 179 ? -9.423 22.409 10.169 1.00 89.00 179 LEU A N 1
ATOM 1410 C CA . LEU A 1 179 ? -9.075 21.047 9.757 1.00 89.00 179 LEU A CA 1
ATOM 1411 C C . LEU A 1 179 ? -8.631 21.019 8.292 1.00 89.00 179 LEU A C 1
ATOM 1413 O O . LEU A 1 179 ? -7.570 20.480 7.974 1.00 89.00 179 LEU A O 1
ATOM 1417 N N . TRP A 1 180 ? -9.399 21.661 7.408 1.00 86.50 180 TRP A N 1
ATOM 1418 C CA . TRP A 1 180 ? -9.058 21.776 5.993 1.00 86.50 180 TRP A CA 1
ATOM 1419 C C . TRP A 1 180 ? -7.728 22.496 5.785 1.00 86.50 180 TRP A C 1
ATOM 1421 O O . TRP A 1 180 ? -6.859 22.008 5.064 1.00 86.50 180 TRP A O 1
ATOM 1431 N N . HIS A 1 181 ? -7.523 23.620 6.471 1.00 87.44 181 HIS A N 1
ATOM 1432 C CA . HIS A 1 181 ? -6.268 24.356 6.408 1.00 87.44 181 HIS A CA 1
ATOM 1433 C C . HIS A 1 181 ? -5.086 23.472 6.823 1.00 87.44 181 HIS A C 1
ATOM 1435 O O . HIS A 1 181 ? -4.102 23.398 6.092 1.00 87.44 181 HIS A O 1
ATOM 1441 N N . THR A 1 182 ? -5.210 22.739 7.933 1.00 88.25 182 THR A N 1
ATOM 1442 C CA . THR A 1 182 ? -4.180 21.807 8.421 1.00 88.25 182 THR A CA 1
ATOM 1443 C C . THR A 1 182 ? -3.855 20.715 7.398 1.00 88.25 182 THR A C 1
ATOM 1445 O O . THR A 1 182 ? -2.681 20.412 7.169 1.00 88.25 182 THR A O 1
ATOM 1448 N N . ILE A 1 183 ? -4.867 20.139 6.741 1.00 85.00 183 ILE A N 1
ATOM 1449 C CA . ILE A 1 183 ? -4.664 19.139 5.681 1.00 85.00 183 ILE A CA 1
ATOM 1450 C C . ILE A 1 183 ? -3.796 19.722 4.557 1.00 85.00 183 ILE A C 1
ATOM 1452 O O . ILE A 1 183 ? -2.784 19.123 4.196 1.00 85.00 183 ILE A O 1
ATOM 1456 N N . PHE A 1 184 ? -4.131 20.909 4.048 1.00 82.25 184 PHE A N 1
ATOM 1457 C CA . PHE A 1 184 ? -3.438 21.490 2.893 1.00 82.25 184 PHE A CA 1
ATOM 1458 C C . PHE A 1 184 ? -2.080 22.113 3.214 1.00 82.25 184 PHE A C 1
ATOM 1460 O O . PHE A 1 184 ? -1.181 22.067 2.377 1.00 82.25 184 PHE A O 1
ATOM 1467 N N . THR A 1 185 ? -1.895 22.711 4.390 1.00 84.12 185 THR A N 1
ATOM 1468 C CA . THR A 1 185 ? -0.646 23.424 4.702 1.00 84.12 185 THR A CA 1
ATOM 1469 C C . THR A 1 185 ? 0.386 22.552 5.401 1.00 84.12 185 THR A C 1
ATOM 1471 O O . THR A 1 185 ? 1.584 22.764 5.214 1.00 84.12 185 THR A O 1
ATOM 1474 N N . VAL A 1 186 ? -0.049 21.544 6.164 1.00 86.19 186 VAL A N 1
ATOM 1475 C CA . VAL A 1 186 ? 0.850 20.673 6.934 1.00 86.19 186 VAL A CA 1
ATOM 1476 C C . VAL A 1 186 ? 1.005 19.310 6.274 1.00 86.19 186 VAL A C 1
ATOM 1478 O O . VAL A 1 186 ? 2.130 18.856 6.047 1.00 86.19 186 VAL A O 1
ATOM 1481 N N . TRP A 1 187 ? -0.107 18.640 5.973 1.00 86.56 187 TRP A N 1
ATOM 1482 C CA . TRP A 1 187 ? -0.075 17.250 5.520 1.00 86.56 187 TRP A CA 1
ATOM 1483 C C . TRP A 1 187 ? 0.194 17.115 4.032 1.00 86.56 187 TRP A C 1
ATOM 1485 O O . TRP A 1 187 ? 0.968 16.240 3.642 1.00 86.56 187 TRP A O 1
ATOM 1495 N N . GLU A 1 188 ? -0.355 18.004 3.211 1.00 81.31 188 GLU A N 1
ATOM 1496 C CA . GLU A 1 188 ? -0.183 17.919 1.768 1.00 81.31 188 GLU A CA 1
ATOM 1497 C C . GLU A 1 188 ? 1.279 18.005 1.323 1.00 81.31 188 GLU A C 1
ATOM 1499 O O . GLU A 1 188 ? 1.727 17.122 0.586 1.00 81.31 188 GLU A O 1
ATOM 1504 N N . PRO A 1 189 ? 2.094 18.963 1.807 1.00 80.69 189 PRO A N 1
ATOM 1505 C CA . PRO A 1 189 ? 3.492 19.027 1.400 1.00 80.69 189 PRO A CA 1
ATOM 1506 C C . PRO A 1 189 ? 4.272 17.766 1.795 1.00 80.69 189 PRO A C 1
ATOM 1508 O O . PRO A 1 189 ? 5.106 17.291 1.022 1.00 80.69 189 PRO A O 1
ATOM 1511 N N . ARG A 1 190 ? 3.985 17.191 2.974 1.00 86.31 190 ARG A N 1
ATOM 1512 C CA . ARG A 1 190 ? 4.594 15.932 3.442 1.00 86.31 190 ARG A CA 1
ATOM 1513 C C . ARG A 1 190 ? 4.177 14.763 2.553 1.00 86.31 190 ARG A C 1
ATOM 1515 O O . ARG A 1 190 ? 5.016 13.961 2.147 1.00 86.31 190 ARG A O 1
ATOM 1522 N N . ARG A 1 191 ? 2.890 14.697 2.215 1.00 81.06 191 ARG A N 1
ATOM 1523 C CA . ARG A 1 191 ? 2.301 13.667 1.361 1.00 81.06 191 ARG A CA 1
ATOM 1524 C C . ARG A 1 191 ? 2.898 13.699 -0.043 1.00 81.06 191 ARG A C 1
ATOM 1526 O O . ARG A 1 191 ? 3.346 12.663 -0.527 1.00 81.06 191 ARG A O 1
ATOM 1533 N N . VAL A 1 192 ? 2.994 14.875 -0.665 1.00 77.56 192 VAL A N 1
ATOM 1534 C CA . VAL A 1 192 ? 3.634 15.059 -1.980 1.00 77.56 192 VAL A CA 1
ATOM 1535 C C . VAL A 1 192 ? 5.082 14.568 -1.961 1.00 77.56 192 VAL A C 1
ATOM 1537 O O . VAL A 1 192 ? 5.507 13.858 -2.874 1.00 77.56 192 VAL A O 1
ATOM 1540 N N . GLN A 1 193 ? 5.846 14.896 -0.916 1.00 78.75 193 GLN A N 1
ATOM 1541 C CA . GLN A 1 193 ? 7.226 14.422 -0.779 1.00 78.75 193 GLN A CA 1
ATOM 1542 C C . GLN A 1 193 ? 7.300 12.897 -0.622 1.00 78.75 193 GLN A C 1
ATOM 1544 O O . GLN A 1 193 ? 8.141 12.264 -1.269 1.00 78.75 193 GLN A O 1
ATOM 1549 N N . MET A 1 194 ? 6.410 12.292 0.176 1.00 82.56 194 MET A N 1
ATOM 1550 C CA . MET A 1 194 ? 6.334 10.832 0.301 1.00 82.56 194 MET A CA 1
ATOM 1551 C C . MET A 1 194 ? 5.976 10.159 -1.014 1.00 82.56 194 MET A C 1
ATOM 1553 O O . MET A 1 194 ? 6.639 9.196 -1.390 1.00 82.56 194 MET A O 1
ATOM 1557 N N . TYR A 1 195 ? 5.003 10.684 -1.759 1.00 78.31 195 TYR A N 1
ATOM 1558 C CA . TYR A 1 195 ? 4.649 10.142 -3.069 1.00 78.31 195 TYR A CA 1
ATOM 1559 C C . TYR A 1 195 ? 5.802 10.245 -4.065 1.00 78.31 195 TYR A C 1
ATOM 1561 O O . TYR A 1 195 ? 6.075 9.285 -4.782 1.00 78.31 195 TYR A O 1
ATOM 1569 N N . GLN A 1 196 ? 6.535 11.360 -4.086 1.00 76.31 196 GLN A N 1
ATOM 1570 C CA . GLN A 1 196 ? 7.722 11.498 -4.935 1.00 76.31 196 GLN A CA 1
ATOM 1571 C C . GLN A 1 196 ? 8.814 10.489 -4.557 1.00 76.31 196 GLN A C 1
ATOM 1573 O O . GLN A 1 196 ? 9.420 9.874 -5.439 1.00 76.31 196 GLN A O 1
ATOM 1578 N N . ARG A 1 197 ? 9.051 10.277 -3.256 1.00 78.94 197 ARG A N 1
ATOM 1579 C CA . ARG A 1 197 ? 9.991 9.261 -2.767 1.00 78.94 197 ARG A CA 1
ATOM 1580 C C . ARG A 1 197 ? 9.530 7.854 -3.144 1.00 78.94 197 ARG A C 1
ATOM 1582 O O . ARG A 1 197 ? 10.331 7.101 -3.693 1.00 78.94 197 ARG A O 1
ATOM 1589 N N . HIS A 1 198 ? 8.262 7.527 -2.915 1.00 80.12 198 HIS A N 1
ATOM 1590 C CA . HIS A 1 198 ? 7.658 6.246 -3.273 1.00 80.12 198 HIS A CA 1
ATOM 1591 C C . HIS A 1 198 ? 7.754 5.975 -4.779 1.00 80.12 198 HIS A C 1
ATOM 1593 O O . HIS A 1 198 ? 8.179 4.893 -5.184 1.00 80.12 198 HIS A O 1
ATOM 1599 N N . ALA A 1 199 ? 7.449 6.969 -5.619 1.00 74.38 199 ALA A N 1
ATOM 1600 C CA . ALA A 1 199 ? 7.583 6.868 -7.069 1.00 74.38 199 ALA A CA 1
ATOM 1601 C C . ALA A 1 199 ? 9.039 6.609 -7.488 1.00 74.38 199 ALA A C 1
ATOM 1603 O O . ALA A 1 199 ? 9.294 5.752 -8.334 1.00 74.38 199 ALA A O 1
ATOM 1604 N N . ALA A 1 200 ? 10.008 7.297 -6.873 1.00 75.56 200 ALA A N 1
ATOM 1605 C CA . ALA A 1 200 ? 11.429 7.101 -7.155 1.00 75.56 200 ALA A CA 1
ATOM 1606 C C . ALA A 1 200 ? 11.934 5.709 -6.734 1.00 75.56 200 ALA A C 1
ATOM 1608 O O . ALA A 1 200 ? 12.661 5.068 -7.496 1.00 75.56 200 ALA A O 1
ATOM 1609 N N . VAL A 1 201 ? 11.543 5.232 -5.546 1.00 77.38 201 VAL A N 1
ATOM 1610 C CA . VAL A 1 201 ? 11.887 3.890 -5.044 1.00 77.38 201 VAL A CA 1
ATOM 1611 C C . VAL A 1 201 ? 11.262 2.815 -5.931 1.00 77.38 201 VAL A C 1
ATOM 1613 O O . VAL A 1 201 ? 11.978 1.945 -6.426 1.00 77.38 201 VAL A O 1
ATOM 1616 N N . SER A 1 202 ? 9.969 2.938 -6.237 1.00 76.50 202 SER A N 1
ATOM 1617 C CA . SER A 1 202 ? 9.254 2.020 -7.127 1.00 76.50 202 SER A CA 1
ATOM 1618 C C . SER A 1 202 ? 9.909 1.969 -8.507 1.00 76.50 202 SER A C 1
ATOM 1620 O O . SER A 1 202 ? 10.259 0.893 -8.989 1.00 76.50 202 SER A O 1
ATOM 1622 N N . ALA A 1 203 ? 10.188 3.125 -9.121 1.00 74.38 203 ALA A N 1
ATOM 1623 C CA . ALA A 1 203 ? 10.891 3.194 -10.401 1.00 74.38 203 ALA A CA 1
ATOM 1624 C C . ALA A 1 203 ? 12.277 2.526 -10.347 1.00 74.38 203 ALA A C 1
ATOM 1626 O O . ALA A 1 203 ? 12.651 1.806 -11.276 1.00 74.38 203 ALA A O 1
ATOM 1627 N N . ALA A 1 204 ? 13.042 2.714 -9.267 1.00 78.44 204 ALA A N 1
ATOM 1628 C CA . ALA A 1 204 ? 14.349 2.084 -9.096 1.00 78.44 204 ALA A CA 1
ATOM 1629 C C . ALA A 1 204 ? 14.254 0.556 -8.931 1.00 78.44 204 ALA A C 1
ATOM 1631 O O . ALA A 1 204 ? 15.027 -0.173 -9.566 1.00 78.44 204 ALA A O 1
ATOM 1632 N N . ALA A 1 205 ? 13.296 0.068 -8.138 1.00 77.81 205 ALA A N 1
ATOM 1633 C CA . ALA A 1 205 ? 13.004 -1.353 -7.975 1.00 77.81 205 ALA A CA 1
ATOM 1634 C C . ALA A 1 205 ? 12.614 -1.989 -9.316 1.00 77.81 205 ALA A C 1
ATOM 1636 O O . ALA A 1 205 ? 13.203 -2.992 -9.730 1.00 77.81 205 ALA A O 1
ATOM 1637 N N . PHE A 1 206 ? 11.720 -1.341 -10.061 1.00 74.38 206 PHE A N 1
ATOM 1638 C CA . PHE A 1 206 ? 11.315 -1.762 -11.399 1.00 74.38 206 PHE A CA 1
ATOM 1639 C C . PHE A 1 206 ? 12.487 -1.818 -12.386 1.00 74.38 206 PHE A C 1
ATOM 1641 O O . PHE A 1 206 ? 12.691 -2.832 -13.062 1.00 74.38 206 PHE A O 1
ATOM 1648 N N . MET A 1 207 ? 13.316 -0.773 -12.425 1.00 76.12 207 MET A N 1
ATOM 1649 C CA . MET A 1 207 ? 14.512 -0.722 -13.270 1.00 76.12 207 MET A CA 1
ATOM 1650 C C . MET A 1 207 ? 15.543 -1.799 -12.913 1.00 76.12 207 MET A C 1
ATOM 1652 O O . MET A 1 207 ? 16.271 -2.269 -13.789 1.00 76.12 207 MET A O 1
ATOM 1656 N N . ALA A 1 208 ? 15.618 -2.210 -11.645 1.00 80.31 208 ALA A N 1
ATOM 1657 C CA . ALA A 1 208 ? 16.486 -3.299 -11.211 1.00 80.31 208 ALA A CA 1
ATOM 1658 C C . ALA A 1 208 ? 15.902 -4.690 -11.525 1.00 80.31 208 ALA A C 1
ATOM 1660 O O . ALA A 1 208 ? 16.664 -5.624 -11.788 1.00 80.31 208 ALA A O 1
ATOM 1661 N N . PHE A 1 209 ? 14.574 -4.825 -11.547 1.00 81.31 209 PHE A N 1
ATOM 1662 C CA . PHE A 1 209 ? 13.882 -6.076 -11.854 1.00 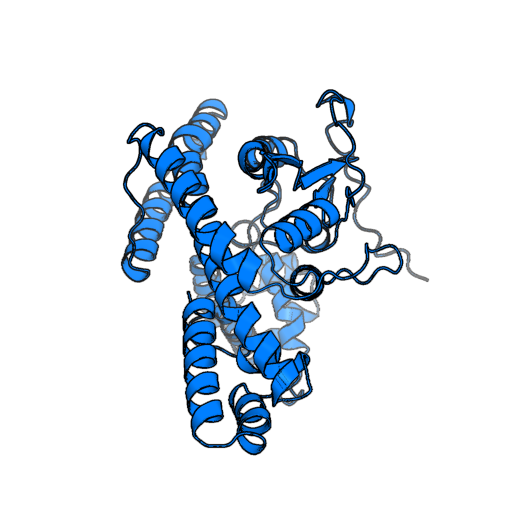81.31 209 PHE A CA 1
ATOM 1663 C C . PHE A 1 209 ? 13.937 -6.449 -13.342 1.00 81.31 209 PHE A C 1
ATOM 1665 O O . PHE A 1 209 ? 14.144 -7.617 -13.668 1.00 81.31 209 PHE A O 1
ATOM 1672 N N . ALA A 1 210 ? 13.823 -5.488 -14.264 1.00 78.06 210 ALA A N 1
ATOM 1673 C CA . ALA A 1 210 ? 13.772 -5.788 -15.702 1.00 78.06 210 ALA A CA 1
ATOM 1674 C C . ALA A 1 210 ? 15.006 -6.565 -16.235 1.00 78.06 210 ALA A C 1
ATOM 1676 O O . ALA A 1 210 ? 14.828 -7.565 -16.941 1.00 78.06 210 ALA A O 1
ATOM 1677 N N . PRO A 1 211 ? 16.262 -6.216 -15.880 1.00 81.62 211 PRO A N 1
ATOM 1678 C CA . PRO A 1 211 ? 17.424 -7.036 -16.224 1.00 81.62 211 PRO A CA 1
ATOM 1679 C C . PRO A 1 211 ? 17.393 -8.426 -15.580 1.00 81.62 211 PRO A C 1
ATOM 1681 O O . PRO A 1 211 ? 17.827 -9.392 -16.208 1.00 81.62 211 PRO A O 1
ATOM 1684 N N . LEU A 1 212 ? 16.884 -8.548 -14.347 1.00 85.31 212 LEU A N 1
ATOM 1685 C CA . LEU A 1 212 ? 16.749 -9.838 -13.669 1.00 85.31 212 LEU A CA 1
ATOM 1686 C C . LEU A 1 212 ? 15.780 -10.750 -14.426 1.00 85.31 212 LEU A C 1
ATOM 1688 O O . LEU A 1 212 ? 16.110 -11.906 -14.684 1.00 85.31 212 LEU A O 1
ATOM 1692 N N . GLU A 1 213 ? 14.629 -10.220 -14.837 1.00 83.06 213 GLU A N 1
ATOM 1693 C CA . GLU A 1 213 ? 13.649 -10.950 -15.636 1.00 83.06 213 GLU A CA 1
ATOM 1694 C C . GLU A 1 213 ? 14.218 -11.365 -16.995 1.00 83.06 213 GLU A C 1
ATOM 1696 O O . GLU A 1 213 ? 14.078 -12.520 -17.410 1.00 83.06 213 GLU A O 1
ATOM 1701 N N . TRP A 1 214 ? 14.921 -10.456 -17.674 1.00 82.44 214 TRP A N 1
ATOM 1702 C CA . TRP A 1 214 ? 15.583 -10.763 -18.939 1.00 82.44 214 TRP A CA 1
ATOM 1703 C C . TRP A 1 214 ? 16.598 -11.905 -18.788 1.00 82.44 214 TRP A C 1
ATOM 1705 O O . TRP A 1 214 ? 16.596 -12.840 -19.592 1.00 82.44 214 TRP A O 1
ATOM 1715 N N . LEU A 1 215 ? 17.418 -11.887 -17.731 1.00 86.12 215 LEU A N 1
ATOM 1716 C CA . LEU A 1 215 ? 18.366 -12.964 -17.435 1.00 86.12 215 LEU A CA 1
ATOM 1717 C C . LEU A 1 215 ? 17.662 -14.271 -17.052 1.00 86.12 215 LEU A C 1
ATOM 1719 O O . LEU A 1 215 ? 18.054 -15.331 -17.543 1.00 86.12 215 LEU A O 1
ATOM 1723 N N . ALA A 1 216 ? 16.604 -14.220 -16.241 1.00 85.88 216 ALA A N 1
ATOM 1724 C CA . ALA A 1 216 ? 15.808 -15.390 -15.873 1.00 85.88 216 ALA A CA 1
ATOM 1725 C C . ALA A 1 216 ? 15.198 -16.064 -17.116 1.00 85.88 216 ALA A C 1
ATOM 1727 O O . ALA A 1 216 ? 15.351 -17.270 -17.313 1.00 85.88 216 ALA A O 1
ATOM 1728 N N . ARG A 1 217 ? 14.639 -15.282 -18.047 1.00 85.50 217 ARG A N 1
ATOM 1729 C CA . ARG A 1 217 ? 14.155 -15.783 -19.345 1.00 85.50 217 ARG A CA 1
ATOM 1730 C C . ARG A 1 217 ? 15.288 -16.337 -20.208 1.00 85.50 217 ARG A C 1
ATOM 1732 O O . ARG A 1 217 ? 15.187 -17.436 -20.752 1.00 85.50 217 ARG A O 1
ATOM 1739 N N . ARG A 1 218 ? 16.389 -15.594 -20.350 1.00 86.75 218 ARG A N 1
ATOM 1740 C CA . ARG A 1 218 ? 17.471 -15.928 -21.290 1.00 86.75 218 ARG A CA 1
ATOM 1741 C C . ARG A 1 218 ? 18.307 -17.127 -20.850 1.00 86.75 218 ARG A C 1
ATOM 1743 O O . ARG A 1 218 ? 18.762 -17.892 -21.712 1.00 86.75 218 ARG A O 1
ATOM 1750 N N . TRP A 1 219 ? 18.550 -17.251 -19.549 1.00 89.12 219 TRP A N 1
ATOM 1751 C CA . TRP A 1 219 ? 19.448 -18.237 -18.942 1.00 89.12 219 TRP A CA 1
ATOM 1752 C C . TRP A 1 219 ? 18.704 -19.295 -18.130 1.00 89.12 219 TRP A C 1
ATOM 1754 O O . TRP A 1 219 ? 19.021 -20.476 -18.247 1.00 89.12 219 TRP A O 1
ATOM 1764 N N . GLY A 1 220 ? 17.683 -18.896 -17.371 1.00 83.56 220 GLY A N 1
ATOM 1765 C CA . GLY A 1 220 ? 16.800 -19.817 -16.652 1.00 83.56 220 GLY A CA 1
ATOM 1766 C C . GLY A 1 220 ? 15.781 -20.518 -17.554 1.00 83.56 220 GLY A C 1
ATOM 1767 O O . GLY A 1 220 ? 15.336 -21.607 -17.211 1.00 83.56 220 GLY A O 1
ATOM 1768 N N . LYS A 1 221 ? 15.484 -19.964 -18.743 1.00 85.44 221 LYS A N 1
ATOM 1769 C CA . LYS A 1 221 ? 14.429 -20.424 -19.675 1.00 85.44 221 LYS A CA 1
ATOM 1770 C C . LYS A 1 221 ? 13.013 -20.354 -19.095 1.00 85.44 221 LYS A C 1
ATOM 1772 O O . LYS A 1 221 ? 12.106 -20.961 -19.649 1.00 85.44 221 LYS A O 1
ATOM 1777 N N . ASP A 1 222 ? 12.828 -19.588 -18.025 1.00 80.00 222 ASP A N 1
ATOM 1778 C CA . ASP A 1 222 ? 11.530 -19.352 -17.407 1.00 80.00 222 ASP A CA 1
ATOM 1779 C C . ASP A 1 222 ? 11.489 -17.931 -16.830 1.00 80.00 222 ASP A C 1
ATOM 1781 O O . ASP A 1 222 ? 12.326 -17.544 -16.014 1.00 80.00 222 ASP A O 1
ATOM 1785 N N . ALA A 1 223 ? 10.517 -17.139 -17.288 1.00 70.75 223 ALA A N 1
ATOM 1786 C CA . ALA A 1 223 ? 10.274 -15.786 -16.796 1.00 70.75 223 ALA A CA 1
ATOM 1787 C C . ALA A 1 223 ? 9.795 -15.772 -15.340 1.00 70.75 223 ALA A C 1
ATOM 1789 O O . ALA A 1 223 ? 10.112 -14.844 -14.599 1.00 70.75 223 ALA A O 1
ATOM 1790 N N . ARG A 1 224 ? 9.050 -16.804 -14.926 1.00 75.56 224 ARG A N 1
ATOM 1791 C CA . ARG A 1 224 ? 8.418 -16.899 -13.602 1.00 75.56 224 ARG A CA 1
ATOM 1792 C C . ARG A 1 224 ? 9.455 -16.990 -12.485 1.00 75.56 224 ARG A C 1
ATOM 1794 O O . ARG A 1 224 ? 9.201 -16.544 -11.370 1.00 75.56 224 ARG A O 1
ATOM 1801 N N . LEU A 1 225 ? 10.662 -17.468 -12.804 1.00 81.56 225 LEU A N 1
ATOM 1802 C CA . LEU A 1 225 ? 11.791 -17.482 -11.874 1.00 81.56 225 LEU A CA 1
ATOM 1803 C C . LEU A 1 225 ? 12.140 -16.078 -11.367 1.00 81.56 225 LEU A C 1
ATOM 1805 O O . LEU A 1 225 ? 12.580 -15.957 -10.232 1.00 81.56 225 LEU A O 1
ATOM 1809 N N . ALA A 1 226 ? 11.920 -15.020 -12.153 1.00 80.31 226 ALA A N 1
ATOM 1810 C CA . ALA A 1 226 ? 12.215 -13.650 -11.734 1.00 80.31 226 ALA A CA 1
ATOM 1811 C C . ALA A 1 226 ? 11.426 -13.233 -10.486 1.00 80.31 226 ALA A C 1
ATOM 1813 O O . ALA A 1 226 ? 12.007 -12.670 -9.564 1.00 80.31 226 ALA A O 1
ATOM 1814 N N . GLN A 1 227 ? 10.132 -13.565 -10.434 1.00 78.81 227 GLN A N 1
ATOM 1815 C CA . GLN A 1 227 ? 9.275 -13.288 -9.278 1.00 78.81 227 GLN A CA 1
ATOM 1816 C C . GLN A 1 227 ? 9.713 -14.111 -8.061 1.00 78.81 227 GLN A C 1
ATOM 1818 O O . GLN A 1 227 ? 9.890 -13.559 -6.980 1.00 78.81 227 GLN A O 1
ATOM 1823 N N . ALA A 1 228 ? 9.992 -15.406 -8.245 1.00 81.50 228 ALA A N 1
ATOM 1824 C CA . ALA A 1 228 ? 10.473 -16.266 -7.161 1.00 81.50 228 ALA A CA 1
ATOM 1825 C C . ALA A 1 228 ? 11.827 -15.796 -6.588 1.00 81.50 228 ALA A C 1
ATOM 1827 O O . ALA A 1 228 ? 12.045 -15.846 -5.382 1.00 81.50 228 ALA A O 1
ATOM 1828 N N . LEU A 1 229 ? 12.727 -15.272 -7.429 1.00 84.25 229 LEU A N 1
ATOM 1829 C CA . LEU A 1 229 ? 14.041 -14.751 -7.025 1.00 84.25 229 LEU A CA 1
ATOM 1830 C C . LEU A 1 229 ? 13.967 -13.536 -6.086 1.00 84.25 229 LEU A C 1
ATOM 1832 O O . LEU A 1 229 ? 14.908 -13.307 -5.320 1.00 84.25 229 LEU A O 1
ATOM 1836 N N . VAL A 1 230 ? 12.876 -12.772 -6.134 1.00 81.75 230 VAL A N 1
ATOM 1837 C CA . VAL A 1 230 ? 12.638 -11.606 -5.266 1.00 81.75 230 VAL A CA 1
ATOM 1838 C C . VAL A 1 230 ? 11.525 -11.844 -4.240 1.00 81.75 230 VAL A C 1
ATOM 1840 O O . VAL A 1 230 ? 11.163 -10.924 -3.516 1.00 81.75 230 VAL A O 1
ATOM 1843 N N . ALA A 1 231 ? 10.996 -13.065 -4.146 1.00 77.44 231 ALA A N 1
ATOM 1844 C CA . ALA A 1 231 ? 9.990 -13.428 -3.155 1.00 77.44 231 ALA A CA 1
ATOM 1845 C C . ALA A 1 231 ? 10.617 -13.677 -1.771 1.00 77.44 231 ALA A C 1
ATOM 1847 O O . ALA A 1 231 ? 11.755 -14.143 -1.665 1.00 77.44 231 ALA A O 1
ATOM 1848 N N . GLY A 1 232 ? 9.847 -13.408 -0.710 1.00 67.38 232 GLY A N 1
ATOM 1849 C CA . GLY A 1 232 ? 10.227 -13.733 0.671 1.00 67.38 232 GLY A CA 1
ATOM 1850 C C . GLY A 1 232 ? 11.433 -12.950 1.197 1.00 67.38 232 GLY A C 1
ATOM 1851 O O . GLY A 1 232 ? 12.236 -13.493 1.954 1.00 67.38 232 GLY A O 1
ATOM 1852 N N . LEU A 1 233 ? 11.609 -11.699 0.763 1.00 67.94 233 LEU A N 1
ATOM 1853 C CA . LEU A 1 233 ? 12.672 -10.834 1.273 1.00 67.94 233 LEU A CA 1
ATOM 1854 C C . LEU A 1 233 ? 12.336 -10.370 2.698 1.00 67.94 233 LEU A C 1
ATOM 1856 O O . LEU A 1 233 ? 11.245 -9.874 2.954 1.00 67.94 233 LEU A O 1
ATOM 1860 N N . SER A 1 234 ? 13.291 -10.521 3.617 1.00 60.12 234 SER A N 1
ATOM 1861 C CA . SER A 1 234 ? 13.220 -9.965 4.972 1.00 60.12 234 SER A CA 1
ATOM 1862 C C . SER A 1 234 ? 13.354 -8.438 4.952 1.00 60.12 234 SER A C 1
ATOM 1864 O O . SER A 1 234 ? 14.125 -7.916 4.140 1.00 60.12 234 SER A O 1
ATOM 1866 N N . GLY A 1 235 ? 12.687 -7.752 5.886 1.00 59.41 235 GLY A N 1
ATOM 1867 C CA . GLY A 1 235 ? 12.750 -6.291 6.037 1.00 59.41 235 GLY A CA 1
ATOM 1868 C C . GLY A 1 235 ? 11.706 -5.514 5.231 1.00 59.41 235 GLY A C 1
ATOM 1869 O O . GLY A 1 235 ? 11.862 -4.319 5.044 1.00 59.41 235 GLY A O 1
ATOM 1870 N N . VAL A 1 236 ? 10.660 -6.177 4.729 1.00 62.47 236 VAL A N 1
ATOM 1871 C CA . VAL A 1 236 ? 9.514 -5.506 4.098 1.00 62.47 236 VAL A CA 1
ATOM 1872 C C . VAL A 1 236 ? 8.449 -5.282 5.170 1.00 62.47 236 VAL A C 1
ATOM 1874 O O . VAL A 1 236 ? 7.819 -6.246 5.594 1.00 62.47 236 VAL A O 1
ATOM 1877 N N . HIS A 1 237 ? 8.220 -4.035 5.587 1.00 58.06 237 HIS A N 1
ATOM 1878 C CA . HIS A 1 237 ? 7.311 -3.687 6.693 1.00 58.06 237 HIS A CA 1
ATOM 1879 C C . HIS A 1 237 ? 5.870 -4.211 6.494 1.00 58.06 237 HIS A C 1
ATOM 1881 O O . HIS A 1 237 ? 5.223 -4.684 7.423 1.00 58.06 237 HIS A O 1
ATOM 1887 N N . ALA A 1 238 ? 5.379 -4.271 5.247 1.00 57.03 238 ALA A N 1
ATOM 1888 C CA . ALA A 1 238 ? 4.074 -4.872 4.939 1.00 57.03 238 ALA A CA 1
ATOM 1889 C C . ALA A 1 238 ? 3.977 -6.375 5.292 1.00 57.03 238 ALA A C 1
ATOM 1891 O O . ALA A 1 238 ? 2.873 -6.893 5.461 1.00 57.03 238 ALA A O 1
ATOM 1892 N N . ALA A 1 239 ? 5.110 -7.078 5.412 1.00 62.56 239 ALA A N 1
ATOM 1893 C CA . ALA A 1 239 ? 5.161 -8.482 5.811 1.00 62.56 239 ALA A CA 1
ATOM 1894 C C . ALA A 1 239 ? 4.985 -8.691 7.328 1.00 62.56 239 ALA A C 1
ATOM 1896 O O . ALA A 1 239 ? 4.840 -9.836 7.753 1.00 62.56 239 ALA A O 1
ATOM 1897 N N . GLU A 1 240 ? 4.966 -7.624 8.135 1.00 73.81 240 GLU A N 1
ATOM 1898 C CA . GLU A 1 240 ? 4.894 -7.691 9.604 1.00 73.81 240 GLU A CA 1
ATOM 1899 C C . GLU A 1 240 ? 3.452 -7.811 10.130 1.00 73.81 240 GLU A C 1
ATOM 1901 O O . GLU A 1 240 ? 3.227 -8.411 11.183 1.00 73.81 240 GLU A O 1
ATOM 1906 N N . MET A 1 241 ? 2.448 -7.385 9.349 1.00 84.56 241 MET A N 1
ATOM 1907 C CA . MET A 1 241 ? 1.034 -7.512 9.736 1.00 84.56 241 MET A CA 1
ATOM 1908 C C . MET A 1 241 ? 0.576 -8.965 9.872 1.00 84.56 241 MET A C 1
ATOM 1910 O O . MET A 1 241 ? -0.193 -9.294 10.768 1.00 84.56 241 MET A O 1
ATOM 1914 N N . GLY A 1 242 ? 1.012 -9.843 8.965 1.00 85.62 242 GLY A N 1
ATOM 1915 C CA . GLY A 1 242 ? 0.598 -11.248 8.964 1.00 85.62 242 GLY A CA 1
ATOM 1916 C C . GLY A 1 242 ? 0.970 -11.966 10.268 1.00 85.62 242 GLY A C 1
ATOM 1917 O O . GLY A 1 242 ? 0.086 -12.554 10.893 1.00 85.62 242 GLY A O 1
ATOM 1918 N N . PRO A 1 243 ? 2.242 -11.893 10.701 1.00 85.31 243 PRO A N 1
ATOM 1919 C CA . PRO A 1 243 ? 2.675 -12.349 12.018 1.00 85.31 243 PRO A CA 1
ATOM 1920 C C . PRO A 1 243 ? 1.912 -11.702 13.179 1.00 85.31 243 PRO A C 1
ATOM 1922 O O . PRO A 1 243 ? 1.506 -12.421 14.087 1.00 85.31 243 PRO A O 1
ATOM 1925 N N . ALA A 1 244 ? 1.665 -10.388 13.149 1.00 89.06 244 ALA A N 1
ATOM 1926 C CA . ALA A 1 244 ? 0.932 -9.707 14.220 1.00 89.06 244 ALA A CA 1
ATOM 1927 C C . ALA A 1 244 ? -0.525 -10.204 14.340 1.00 89.06 244 ALA A C 1
ATOM 1929 O O . ALA A 1 244 ? -0.987 -10.533 15.431 1.00 89.06 244 ALA A O 1
ATOM 1930 N N . LEU A 1 245 ? -1.231 -10.375 13.216 1.00 92.75 245 LEU A N 1
ATOM 1931 C CA . LEU A 1 245 ? -2.573 -10.974 13.190 1.00 92.75 245 LEU A CA 1
ATOM 1932 C C . LEU A 1 245 ? -2.562 -12.427 13.690 1.00 92.75 245 LEU A C 1
ATOM 1934 O O . LEU A 1 245 ? -3.470 -12.847 14.407 1.00 92.75 245 LEU A O 1
ATOM 1938 N N . GLN A 1 246 ? -1.520 -13.193 13.353 1.00 90.56 246 GLN A N 1
ATOM 1939 C CA . GLN A 1 246 ? -1.345 -14.560 13.844 1.00 90.56 246 GLN A CA 1
ATOM 1940 C C . GLN A 1 246 ? -1.105 -14.606 15.361 1.00 90.56 246 GLN A C 1
ATOM 1942 O O . GLN A 1 246 ? -1.634 -15.497 16.024 1.00 90.56 246 GLN A O 1
ATOM 1947 N N . GLN A 1 247 ? -0.352 -13.656 15.922 1.00 91.25 247 GLN A N 1
ATOM 1948 C CA . GLN A 1 247 ? -0.152 -13.542 17.371 1.00 91.25 247 GLN A CA 1
ATOM 1949 C C . GLN A 1 247 ? -1.474 -13.270 18.096 1.00 91.25 247 GLN A C 1
ATOM 1951 O O . GLN A 1 247 ? -1.765 -13.935 19.090 1.00 91.25 247 GLN A O 1
ATOM 1956 N N . ILE A 1 248 ? -2.316 -12.374 17.568 1.00 95.25 248 ILE A N 1
ATOM 1957 C CA . ILE A 1 248 ? -3.648 -12.117 18.140 1.00 95.25 248 ILE A CA 1
ATOM 1958 C C . ILE A 1 248 ? -4.524 -13.375 18.054 1.00 95.25 248 ILE A C 1
ATOM 1960 O O . ILE A 1 248 ? -5.165 -13.753 19.035 1.00 95.25 248 ILE A O 1
ATOM 1964 N N . ALA A 1 249 ? -4.519 -14.071 16.912 1.00 94.75 249 ALA A N 1
ATOM 1965 C CA . ALA A 1 249 ? -5.244 -15.332 16.748 1.00 94.75 249 ALA A CA 1
ATOM 1966 C C . ALA A 1 249 ? -4.780 -16.403 17.757 1.00 94.75 249 ALA A C 1
ATOM 1968 O O . ALA A 1 249 ? -5.598 -17.108 18.349 1.00 94.75 249 ALA A O 1
ATOM 1969 N N . GLN A 1 250 ? -3.473 -16.502 18.005 1.00 92.75 250 GLN A N 1
ATOM 1970 C CA . GLN A 1 250 ? -2.912 -17.419 18.995 1.00 92.75 250 GLN A CA 1
ATOM 1971 C C . GLN A 1 250 ? -3.314 -17.042 20.427 1.00 92.75 250 GLN A C 1
ATOM 1973 O O . GLN A 1 250 ? -3.683 -17.930 21.197 1.00 92.75 250 GLN A O 1
ATOM 1978 N N . ALA A 1 251 ? -3.303 -15.753 20.773 1.00 94.38 251 ALA A N 1
ATOM 1979 C CA . ALA A 1 251 ? -3.769 -15.271 22.073 1.00 94.38 251 ALA A CA 1
ATOM 1980 C C . ALA A 1 251 ? -5.257 -15.601 22.295 1.00 94.38 251 ALA A C 1
ATOM 1982 O O . ALA A 1 251 ? -5.634 -16.074 23.366 1.00 94.38 251 ALA A O 1
ATOM 1983 N N . LEU A 1 252 ? -6.095 -15.446 21.262 1.00 95.81 252 LEU A N 1
ATOM 1984 C CA . LEU A 1 252 ? -7.507 -15.843 21.296 1.00 95.81 252 LEU A CA 1
ATOM 1985 C C . LEU A 1 252 ? -7.682 -17.349 21.529 1.00 95.81 252 LEU A C 1
ATOM 1987 O O . LEU A 1 252 ? -8.554 -17.747 22.300 1.00 95.81 252 LEU A O 1
ATOM 1991 N N . HIS A 1 253 ? -6.855 -18.197 20.911 1.00 94.06 253 HIS A N 1
ATOM 1992 C CA . HIS A 1 253 ? -6.867 -19.637 21.186 1.00 94.06 253 HIS A CA 1
ATOM 1993 C C . HIS A 1 253 ? -6.455 -19.959 22.626 1.00 94.06 253 HIS A C 1
ATOM 1995 O O . HIS A 1 253 ? -7.129 -20.747 23.283 1.00 94.06 253 HIS A O 1
ATOM 2001 N N . GLN A 1 254 ? -5.383 -19.343 23.131 1.00 94.06 254 GLN A N 1
ATOM 2002 C CA . GLN A 1 254 ? -4.885 -19.569 24.494 1.00 94.06 254 GLN A CA 1
ATOM 2003 C C . GLN A 1 254 ? -5.883 -19.119 25.568 1.00 94.06 254 GLN A C 1
ATOM 2005 O O . GLN A 1 254 ? -5.991 -19.762 26.609 1.00 94.06 254 GLN A O 1
ATOM 2010 N N . ALA A 1 255 ? -6.644 -18.060 25.292 1.00 94.75 255 ALA A N 1
ATOM 2011 C CA . ALA A 1 255 ? -7.716 -17.574 26.155 1.00 94.75 255 ALA A CA 1
ATOM 2012 C C . ALA A 1 255 ? -9.040 -18.354 26.001 1.00 94.75 255 ALA A C 1
ATOM 2014 O O . ALA A 1 255 ? -10.009 -18.032 26.678 1.00 94.75 255 ALA A O 1
ATOM 2015 N N . ASN A 1 256 ? -9.112 -19.370 25.127 1.00 95.12 256 ASN A N 1
ATOM 2016 C CA . ASN A 1 256 ? -10.347 -20.083 24.760 1.00 95.12 256 ASN A CA 1
ATOM 2017 C C . ASN A 1 256 ? -11.458 -19.177 24.181 1.00 95.12 256 ASN A C 1
ATOM 2019 O O . ASN A 1 256 ? -12.643 -19.478 24.296 1.00 95.12 256 ASN A O 1
ATOM 2023 N N . LEU A 1 257 ? -11.079 -18.091 23.502 1.00 96.31 257 LEU A N 1
ATOM 2024 C CA . LEU A 1 257 ? -11.987 -17.086 22.932 1.00 96.31 257 LEU A CA 1
ATOM 2025 C C . LEU A 1 257 ? -12.154 -17.188 21.410 1.00 96.31 257 LEU A C 1
ATOM 2027 O O . LEU A 1 257 ? -12.843 -16.371 20.804 1.00 96.31 257 LEU A O 1
ATOM 2031 N N . ALA A 1 258 ? -11.557 -18.189 20.758 1.00 95.31 258 ALA A N 1
ATOM 2032 C CA . ALA A 1 258 ? -11.684 -18.358 19.308 1.00 95.31 258 ALA A CA 1
ATOM 2033 C C . ALA A 1 258 ? -13.154 -18.479 18.855 1.00 95.31 258 ALA A C 1
ATOM 2035 O O . ALA A 1 258 ? -13.547 -17.882 17.856 1.00 95.31 258 ALA A O 1
ATOM 2036 N N . SER A 1 259 ? -13.987 -19.195 19.617 1.00 95.06 259 SER A N 1
ATOM 2037 C CA . SER A 1 259 ? -15.423 -19.331 19.339 1.00 95.06 259 SER A CA 1
ATOM 2038 C C . SER A 1 259 ? -16.186 -18.014 19.492 1.00 95.06 259 SER A C 1
ATOM 2040 O O . SER A 1 259 ? -17.145 -17.791 18.760 1.00 95.06 259 SER A O 1
ATOM 2042 N N . VAL A 1 260 ? -15.747 -17.118 20.384 1.00 95.00 260 VAL A N 1
ATOM 2043 C CA . VAL A 1 260 ? -16.342 -15.783 20.543 1.00 95.00 260 VAL A CA 1
ATOM 2044 C C . VAL A 1 260 ? -16.194 -14.985 19.251 1.00 95.00 260 VAL A C 1
ATOM 2046 O O . VAL A 1 260 ? -17.154 -14.361 18.816 1.00 95.00 260 VAL A O 1
ATOM 2049 N N . VAL A 1 261 ? -15.036 -15.059 18.594 1.00 95.00 261 VAL A N 1
ATOM 2050 C CA . VAL A 1 261 ? -14.805 -14.370 17.315 1.00 95.00 261 VAL A CA 1
ATOM 2051 C C . VAL A 1 261 ? -15.508 -15.069 16.150 1.00 95.00 261 VAL A C 1
ATOM 2053 O O . VAL A 1 261 ? -16.036 -14.400 15.272 1.00 95.00 261 VAL A O 1
ATOM 2056 N N . LEU A 1 262 ? -15.535 -16.404 16.128 1.00 95.25 262 LEU A N 1
ATOM 2057 C CA . LEU A 1 262 ? -16.085 -17.164 14.998 1.00 95.25 262 LEU A CA 1
ATOM 2058 C C . LEU A 1 262 ? -17.618 -17.238 14.971 1.00 95.25 262 LEU A C 1
ATOM 2060 O O . LEU A 1 262 ? -18.186 -17.401 13.894 1.00 95.25 262 LEU A O 1
ATOM 2064 N N . ASN A 1 263 ? -18.279 -17.144 16.127 1.00 95.94 263 ASN A N 1
ATOM 2065 C CA . ASN A 1 263 ? -19.727 -17.350 16.248 1.00 95.94 263 ASN A CA 1
ATOM 2066 C C . ASN A 1 263 ? -20.528 -16.051 16.420 1.00 95.94 263 ASN A C 1
ATOM 2068 O O . ASN A 1 263 ? -21.744 -16.115 16.583 1.00 95.94 263 ASN A O 1
ATOM 2072 N N . ASN A 1 264 ? -19.870 -14.891 16.425 1.00 95.44 264 ASN A N 1
ATOM 2073 C CA . ASN A 1 264 ? -20.521 -13.597 16.602 1.00 95.44 264 ASN A CA 1
ATOM 2074 C C . ASN A 1 264 ? -20.165 -12.652 15.455 1.00 95.44 264 ASN A C 1
ATOM 2076 O O . ASN A 1 264 ? -19.088 -12.742 14.869 1.00 95.44 264 ASN A O 1
ATOM 2080 N N . GLU A 1 265 ? -21.054 -11.696 15.190 1.00 95.88 265 GLU A N 1
ATOM 2081 C CA . GLU A 1 265 ? -20.733 -10.557 14.331 1.00 95.88 265 GLU A CA 1
ATOM 2082 C C . GLU A 1 265 ? -19.532 -9.777 14.900 1.00 95.88 265 GLU A C 1
ATOM 2084 O O . GLU A 1 265 ? -19.405 -9.676 16.128 1.00 95.88 265 GLU A O 1
ATOM 2089 N N . PRO A 1 266 ? -18.672 -9.174 14.056 1.00 94.50 266 PRO A N 1
ATOM 2090 C CA . PRO A 1 266 ? -17.419 -8.566 14.506 1.00 94.50 266 PRO A CA 1
ATOM 2091 C C . PRO A 1 266 ? -17.580 -7.549 15.643 1.00 94.50 266 PRO A C 1
ATOM 2093 O O . PRO A 1 266 ? -16.793 -7.556 16.588 1.00 94.50 266 PRO A O 1
ATOM 2096 N N . ALA A 1 267 ? -18.624 -6.716 15.602 1.00 94.88 267 ALA A N 1
ATOM 2097 C CA . ALA A 1 267 ? -18.898 -5.730 16.648 1.00 94.88 267 ALA A CA 1
ATOM 2098 C C . ALA A 1 267 ? -19.253 -6.381 18.000 1.00 94.88 267 ALA A C 1
ATOM 2100 O O . ALA A 1 267 ? -18.797 -5.932 19.052 1.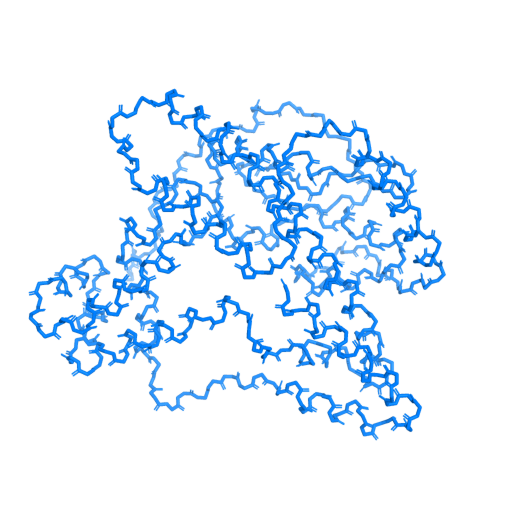00 94.88 267 ALA A O 1
ATOM 2101 N N . ALA A 1 268 ? -20.027 -7.471 17.983 1.00 96.69 268 ALA A N 1
ATOM 2102 C CA . ALA A 1 268 ? -20.382 -8.215 19.190 1.00 96.69 268 ALA A CA 1
ATOM 2103 C C . ALA A 1 268 ? -19.176 -8.985 19.750 1.00 96.69 268 ALA A C 1
ATOM 2105 O O . ALA A 1 268 ? -18.939 -8.971 20.959 1.00 96.69 268 ALA A O 1
ATOM 2106 N N . ALA A 1 269 ? -18.369 -9.593 18.875 1.00 95.94 269 ALA A N 1
ATOM 2107 C CA . ALA A 1 269 ? -17.111 -10.227 19.259 1.00 95.94 269 ALA A CA 1
ATOM 2108 C C . ALA A 1 269 ? -16.140 -9.218 19.894 1.00 95.94 269 ALA A C 1
ATOM 2110 O O . ALA A 1 269 ? -15.520 -9.515 20.916 1.00 95.94 269 ALA A O 1
ATOM 2111 N N . TRP A 1 270 ? -16.046 -8.009 19.334 1.00 96.31 270 TRP A N 1
ATOM 2112 C CA . TRP A 1 270 ? -15.223 -6.937 19.888 1.00 96.31 270 TRP A CA 1
ATOM 2113 C C . TRP A 1 270 ? -15.699 -6.514 21.278 1.00 96.31 270 TRP A C 1
ATOM 2115 O O . TRP A 1 270 ? -14.900 -6.480 22.212 1.00 96.31 270 TRP A O 1
ATOM 2125 N N . ALA A 1 271 ? -17.002 -6.284 21.459 1.00 96.56 271 ALA A N 1
ATOM 2126 C CA . ALA A 1 271 ? -17.569 -5.954 22.767 1.00 96.56 271 ALA A CA 1
ATOM 2127 C C . ALA A 1 271 ? -17.273 -7.032 23.831 1.00 96.56 271 ALA A C 1
ATOM 2129 O O . ALA A 1 271 ? -16.946 -6.709 24.977 1.00 96.56 271 ALA A O 1
ATOM 2130 N N . ALA A 1 272 ? -17.326 -8.314 23.454 1.00 95.56 272 ALA A N 1
ATOM 2131 C CA . ALA A 1 272 ? -16.954 -9.418 24.336 1.00 95.56 272 ALA A CA 1
ATOM 2132 C C . ALA A 1 272 ? -15.454 -9.394 24.697 1.00 95.56 272 ALA A C 1
ATOM 2134 O O . ALA A 1 272 ? -15.104 -9.450 25.874 1.00 95.56 272 ALA A O 1
ATOM 2135 N N . VAL A 1 273 ? -14.555 -9.223 23.720 1.00 95.12 273 VAL A N 1
ATOM 2136 C CA . VAL A 1 273 ? -13.100 -9.097 23.961 1.00 95.12 273 VAL A CA 1
ATOM 2137 C C . VAL A 1 273 ? -12.777 -7.928 24.904 1.00 95.12 273 VAL A C 1
ATOM 2139 O O . VAL A 1 273 ? -11.879 -8.025 25.746 1.00 95.12 273 VAL A O 1
ATOM 2142 N N . GLN A 1 274 ? -13.537 -6.836 24.818 1.00 95.69 274 GLN A N 1
ATOM 2143 C CA . GLN A 1 274 ? -13.344 -5.666 25.672 1.00 95.69 274 GLN A CA 1
ATOM 2144 C C . GLN A 1 274 ? -13.744 -5.899 27.136 1.00 95.69 274 GLN A C 1
ATOM 2146 O O . GLN A 1 274 ? -13.197 -5.247 28.023 1.00 95.69 274 GLN A O 1
ATOM 2151 N N . THR A 1 275 ? -14.660 -6.829 27.407 1.00 96.06 275 THR A N 1
ATOM 2152 C CA . THR A 1 275 ? -15.272 -7.007 28.735 1.00 96.06 275 THR A CA 1
ATOM 2153 C C . THR A 1 275 ? -14.800 -8.262 29.462 1.00 96.06 275 THR A C 1
ATOM 2155 O O . THR A 1 275 ? -14.690 -8.248 30.687 1.00 96.06 275 THR A O 1
ATOM 2158 N N . LEU A 1 276 ? -14.477 -9.332 28.732 1.00 96.06 276 LEU A N 1
ATOM 2159 C CA . LEU A 1 276 ? -14.075 -10.608 29.318 1.00 96.06 276 LEU A CA 1
ATOM 2160 C C . LEU A 1 276 ? -12.705 -10.500 30.018 1.00 96.06 276 LEU A C 1
ATOM 2162 O O . LEU A 1 276 ? -11.729 -10.064 29.392 1.00 96.06 276 LEU A O 1
ATOM 2166 N N . PRO A 1 277 ? -12.578 -10.888 31.300 1.00 95.12 277 PRO A N 1
ATOM 2167 C CA . PRO A 1 277 ? -11.303 -10.839 32.017 1.00 95.12 277 PRO A CA 1
ATOM 2168 C C . PRO A 1 277 ? -10.189 -11.644 31.335 1.00 95.12 277 PRO A C 1
ATOM 2170 O O . PRO A 1 277 ? -9.070 -11.149 31.193 1.00 95.12 277 PRO A O 1
ATOM 2173 N N . GLU A 1 278 ? -10.507 -12.841 30.839 1.00 95.00 278 GLU A N 1
ATOM 2174 C CA . GLU A 1 278 ? -9.593 -13.745 30.133 1.00 95.00 278 GLU A CA 1
ATOM 2175 C C . GLU A 1 278 ? -9.055 -13.169 28.814 1.00 95.00 278 GLU A C 1
ATOM 2177 O O . GLU A 1 278 ? -8.016 -13.607 28.323 1.00 95.00 278 GLU A O 1
ATOM 2182 N N . ALA A 1 279 ? -9.707 -12.140 28.267 1.00 95.94 279 ALA A N 1
ATOM 2183 C CA . ALA A 1 279 ? -9.269 -11.456 27.058 1.00 95.94 279 ALA A CA 1
ATOM 2184 C C . ALA A 1 279 ? -8.150 -10.427 27.308 1.00 95.94 279 ALA A C 1
ATOM 2186 O O . ALA A 1 279 ? -7.738 -9.756 26.366 1.00 95.94 279 ALA A O 1
ATOM 2187 N N . ALA A 1 280 ? -7.627 -10.281 28.534 1.00 96.00 280 ALA A N 1
ATOM 2188 C CA . ALA A 1 280 ? -6.566 -9.309 28.827 1.00 96.00 280 ALA A CA 1
ATOM 2189 C C . ALA A 1 280 ? -5.328 -9.430 27.906 1.00 96.00 280 ALA A C 1
ATOM 2191 O O . ALA A 1 280 ? -4.951 -8.409 27.327 1.00 96.00 280 ALA A O 1
ATOM 2192 N N . PRO A 1 281 ? -4.756 -10.629 27.655 1.00 94.44 281 PRO A N 1
ATOM 2193 C CA . PRO A 1 281 ? -3.632 -10.775 26.722 1.00 94.44 281 PRO A CA 1
ATOM 2194 C C . PRO A 1 281 ? -4.021 -10.470 25.269 1.00 94.44 281 PRO A C 1
ATOM 2196 O O . PRO A 1 281 ? -3.214 -9.968 24.490 1.00 94.44 281 PRO A O 1
ATOM 2199 N N . VAL A 1 282 ? -5.277 -10.750 24.899 1.00 96.19 282 VAL A N 1
ATOM 2200 C CA . VAL A 1 282 ? -5.812 -10.438 23.566 1.00 96.19 282 VAL A CA 1
ATOM 2201 C C . VAL A 1 282 ? -5.897 -8.928 23.383 1.00 96.19 282 VAL A C 1
ATOM 2203 O O . VAL A 1 282 ? -5.418 -8.425 22.373 1.00 96.19 282 VAL A O 1
ATOM 2206 N N . ARG A 1 283 ? -6.453 -8.200 24.362 1.00 96.56 283 ARG A N 1
ATOM 2207 C CA . ARG A 1 283 ? -6.551 -6.733 24.331 1.00 96.56 283 ARG A CA 1
ATOM 2208 C C . ARG A 1 283 ? -5.183 -6.069 24.249 1.00 96.56 283 ARG A C 1
ATOM 2210 O O . ARG A 1 283 ? -5.028 -5.119 23.494 1.00 96.56 283 ARG A O 1
ATOM 2217 N N . GLU A 1 284 ? -4.194 -6.568 24.986 1.00 95.06 284 GLU A N 1
ATOM 2218 C CA . GLU A 1 284 ? -2.824 -6.048 24.924 1.00 95.06 284 GLU A CA 1
ATOM 2219 C C . GLU A 1 284 ? -2.224 -6.200 23.518 1.00 95.06 284 GLU A C 1
ATOM 2221 O O . GLU A 1 284 ? -1.776 -5.215 22.927 1.00 95.06 284 GLU A O 1
ATOM 2226 N N . ALA A 1 285 ? -2.304 -7.403 22.937 1.00 94.19 285 ALA A N 1
ATOM 2227 C CA . ALA A 1 285 ? -1.836 -7.657 21.575 1.00 94.19 285 ALA A CA 1
ATOM 2228 C C . ALA A 1 285 ? -2.591 -6.811 20.532 1.00 94.19 285 ALA A C 1
ATOM 2230 O O . ALA A 1 285 ? -1.991 -6.295 19.588 1.00 94.19 285 ALA A O 1
ATOM 2231 N N . PHE A 1 286 ? -3.901 -6.629 20.716 1.00 95.56 286 PHE A N 1
ATOM 2232 C CA . PHE A 1 286 ? -4.732 -5.805 19.841 1.00 95.56 286 PHE A CA 1
ATOM 2233 C C . PHE A 1 286 ? -4.362 -4.322 19.925 1.00 95.56 286 PHE A C 1
ATOM 2235 O O . PHE A 1 286 ? -4.229 -3.668 18.895 1.00 95.56 286 PHE A O 1
ATOM 2242 N N . ASN A 1 287 ? -4.143 -3.791 21.130 1.00 94.62 287 ASN A N 1
ATOM 2243 C CA . ASN A 1 287 ? -3.726 -2.403 21.330 1.00 94.62 287 ASN A CA 1
ATOM 2244 C C . ASN A 1 287 ? -2.372 -2.138 20.671 1.00 94.62 287 ASN A C 1
ATOM 2246 O O . ASN A 1 287 ? -2.225 -1.142 19.967 1.00 94.62 287 ASN A O 1
ATOM 2250 N N . HIS A 1 288 ? -1.412 -3.053 20.829 1.00 93.00 288 HIS A N 1
ATOM 2251 C CA . HIS A 1 288 ? -0.132 -2.964 20.129 1.00 93.00 288 HIS A CA 1
ATOM 2252 C C . HIS A 1 288 ? -0.323 -2.960 18.603 1.00 93.00 288 HIS A C 1
ATOM 2254 O O . HIS A 1 288 ? 0.225 -2.108 17.907 1.00 93.00 288 HIS A O 1
ATOM 2260 N N . PHE A 1 289 ? -1.164 -3.855 18.073 1.00 94.62 289 PHE A N 1
ATOM 2261 C CA . PHE A 1 289 ? -1.485 -3.883 16.645 1.00 94.62 289 PHE A CA 1
ATOM 2262 C C . PHE A 1 289 ? -2.122 -2.577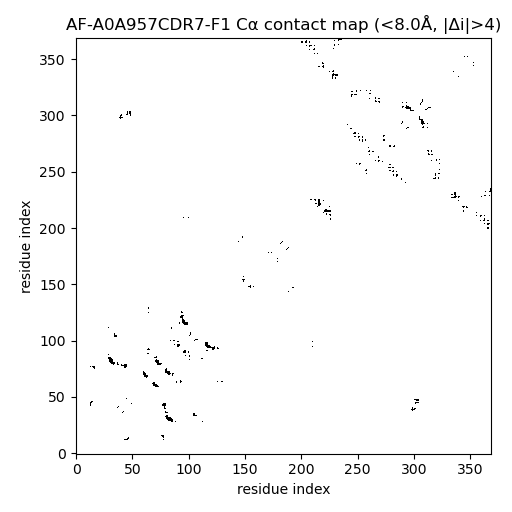 16.153 1.00 94.62 289 PHE A C 1
ATOM 2264 O O . PHE A 1 289 ? -1.758 -2.086 15.089 1.00 94.62 289 PHE A O 1
ATOM 2271 N N . LEU A 1 290 ? -3.054 -1.991 16.906 1.00 94.06 290 LEU A N 1
ATOM 2272 C CA . LEU A 1 290 ? -3.707 -0.738 16.525 1.00 94.06 290 LEU A CA 1
ATOM 2273 C C . LEU A 1 290 ? -2.768 0.471 16.620 1.00 94.06 290 LEU A C 1
ATOM 2275 O O . LEU A 1 290 ? -2.896 1.396 15.820 1.00 94.06 290 LEU A O 1
ATOM 2279 N N . LEU A 1 291 ? -1.803 0.473 17.538 1.00 90.25 291 LEU A N 1
ATOM 2280 C CA . LEU A 1 291 ? -0.798 1.537 17.607 1.00 90.25 291 LEU A CA 1
ATOM 2281 C C . LEU A 1 291 ? 0.081 1.565 16.349 1.00 90.25 291 LEU A C 1
ATOM 2283 O O . LEU A 1 291 ? 0.271 2.637 15.762 1.00 90.25 291 LEU A O 1
ATOM 2287 N N . GLU A 1 292 ? 0.536 0.390 15.910 1.00 88.38 292 GLU A N 1
ATOM 2288 C CA . GLU A 1 292 ? 1.431 0.224 14.759 1.00 88.38 292 GLU A CA 1
ATOM 2289 C C . GLU A 1 292 ? 0.690 0.274 13.413 1.00 88.38 292 GLU A C 1
ATOM 2291 O O . GLU A 1 292 ? 1.126 0.917 12.457 1.00 88.38 292 GLU A O 1
ATOM 2296 N N . HIS A 1 293 ? -0.469 -0.379 13.316 1.00 92.00 293 HIS A N 1
ATOM 2297 C CA . HIS A 1 293 ? -1.175 -0.614 12.052 1.00 92.00 293 HIS A CA 1
ATOM 2298 C C . HIS A 1 293 ? -2.582 -0.018 12.003 1.00 92.00 293 HIS A C 1
ATOM 2300 O O . HIS A 1 293 ? -3.237 -0.086 10.965 1.00 92.00 293 HIS A O 1
ATOM 2306 N N . GLY A 1 294 ? -3.052 0.614 13.078 1.00 93.50 294 GLY A N 1
ATOM 2307 C CA . GLY A 1 294 ? -4.417 1.132 13.171 1.00 93.50 294 GLY A CA 1
ATOM 2308 C C . GLY A 1 294 ? -4.755 2.221 12.156 1.00 93.50 294 GLY A C 1
ATOM 2309 O O . GLY A 1 294 ? -5.928 2.465 11.920 1.00 93.50 294 GLY A O 1
ATOM 2310 N N . HIS A 1 295 ? -3.758 2.843 11.522 1.00 90.69 295 HIS A N 1
ATOM 2311 C CA . HIS A 1 295 ? -3.938 3.829 10.452 1.00 90.69 295 HIS A CA 1
ATOM 2312 C C . HIS A 1 295 ? -4.395 3.221 9.111 1.00 90.69 295 HIS A C 1
ATOM 2314 O O . HIS A 1 295 ? -4.736 3.964 8.191 1.00 90.69 295 HIS A O 1
ATOM 2320 N N . ARG A 1 296 ? -4.383 1.889 8.978 1.00 91.56 296 ARG A N 1
ATOM 2321 C CA . ARG A 1 296 ? -4.822 1.170 7.776 1.00 91.56 296 ARG A CA 1
ATOM 2322 C C . ARG A 1 296 ? -6.319 0.853 7.822 1.00 91.56 296 ARG A C 1
ATOM 2324 O O . ARG A 1 296 ? -6.949 0.904 8.876 1.00 91.56 296 ARG A O 1
ATOM 2331 N N . CYS A 1 297 ? -6.882 0.511 6.668 1.00 90.81 297 CYS A N 1
ATOM 2332 C CA . CYS A 1 297 ? -8.255 0.029 6.506 1.00 90.81 297 CYS A CA 1
ATOM 2333 C C . CYS A 1 297 ? -8.425 -0.692 5.160 1.00 90.81 297 CYS A C 1
ATOM 2335 O O . CYS A 1 297 ? -7.555 -0.604 4.293 1.00 90.81 297 CYS A O 1
ATOM 2337 N N . PRO A 1 298 ? -9.545 -1.398 4.931 1.00 86.19 298 PRO A N 1
ATOM 2338 C CA . PRO A 1 298 ? -9.958 -1.744 3.579 1.00 86.19 298 PRO A CA 1
ATOM 2339 C C . PRO A 1 298 ? -10.093 -0.474 2.730 1.00 86.19 298 PRO A C 1
ATOM 2341 O O . PRO A 1 298 ? -10.649 0.521 3.184 1.00 86.19 298 PRO A O 1
ATOM 2344 N N . ALA A 1 299 ? -9.610 -0.526 1.489 1.00 86.19 299 ALA A N 1
ATOM 2345 C CA . ALA A 1 299 ? -9.632 0.604 0.563 1.00 86.19 299 ALA A CA 1
ATOM 2346 C C . ALA A 1 299 ? -8.985 1.897 1.108 1.00 86.19 299 ALA A C 1
ATOM 2348 O O . ALA A 1 299 ? -9.554 2.983 1.018 1.00 86.19 299 ALA A O 1
ATOM 2349 N N . GLU A 1 300 ? -7.755 1.764 1.623 1.00 85.69 300 GLU A N 1
ATOM 2350 C CA . GLU A 1 300 ? -6.959 2.811 2.294 1.00 85.69 300 GLU A CA 1
ATOM 2351 C C . GLU A 1 300 ? -6.994 4.220 1.676 1.00 85.69 300 GLU A C 1
ATOM 2353 O O . GLU A 1 300 ? -7.044 5.183 2.446 1.00 85.69 300 GLU A O 1
ATOM 2358 N N . PRO A 1 301 ? -6.969 4.402 0.336 1.00 84.62 301 PRO A N 1
ATOM 2359 C CA . PRO A 1 301 ? -6.969 5.743 -0.235 1.00 84.62 301 PRO A CA 1
ATOM 2360 C C . PRO A 1 301 ? -8.301 6.488 -0.081 1.00 84.62 301 PRO A C 1
ATOM 2362 O O . PRO A 1 301 ? -8.326 7.698 -0.293 1.00 84.62 301 PRO A O 1
ATOM 2365 N N . GLU A 1 302 ? -9.401 5.808 0.257 1.00 86.75 302 GLU A N 1
ATOM 2366 C CA . GLU A 1 302 ? -10.683 6.462 0.514 1.00 86.75 302 GLU A CA 1
ATOM 2367 C C . GLU A 1 302 ? -10.700 7.070 1.924 1.00 86.75 302 GLU A C 1
ATOM 2369 O O . GLU A 1 302 ? -10.742 6.383 2.947 1.00 86.75 302 GLU A O 1
ATOM 2374 N N . ILE A 1 303 ? -10.693 8.401 1.982 1.00 84.88 303 ILE A N 1
ATOM 2375 C CA . ILE A 1 303 ? -10.661 9.163 3.233 1.00 84.88 303 ILE A CA 1
ATOM 2376 C C . ILE A 1 303 ? -11.946 8.957 4.047 1.00 84.88 303 ILE A C 1
ATOM 2378 O O . ILE A 1 303 ? -11.892 8.997 5.270 1.00 84.88 303 ILE A O 1
ATOM 2382 N N . LEU A 1 304 ? -13.080 8.663 3.408 1.00 86.62 304 LEU A N 1
ATOM 2383 C CA . LEU A 1 304 ? -14.359 8.477 4.098 1.00 86.62 304 LEU A CA 1
ATOM 2384 C C . LEU A 1 304 ? -14.442 7.190 4.944 1.00 86.62 304 LEU A C 1
ATOM 2386 O O . LEU A 1 304 ? -15.293 7.101 5.825 1.00 86.62 304 LEU A O 1
ATOM 2390 N N . LEU A 1 305 ? -13.610 6.180 4.669 1.00 89.50 305 LEU A N 1
ATOM 2391 C CA . LEU A 1 305 ? -13.719 4.879 5.334 1.00 89.50 305 LEU A CA 1
ATOM 2392 C C . LEU A 1 305 ? -13.016 4.859 6.698 1.00 89.50 305 LEU A C 1
ATOM 2394 O O . LEU A 1 305 ? -11.898 5.365 6.802 1.00 89.50 305 LEU A O 1
ATOM 2398 N N . PRO A 1 306 ? -13.618 4.223 7.722 1.00 94.06 306 PRO A N 1
ATOM 2399 C CA . PRO A 1 306 ? -13.027 4.163 9.049 1.00 94.06 306 PRO A CA 1
ATOM 2400 C C . PRO A 1 306 ? -11.756 3.312 9.058 1.00 94.06 306 PRO A C 1
ATOM 2402 O O . PRO A 1 306 ? -11.715 2.192 8.535 1.00 94.06 306 PRO A O 1
ATOM 2405 N N . ARG A 1 307 ? -10.725 3.848 9.703 1.00 94.19 307 ARG A N 1
ATOM 2406 C CA . ARG A 1 307 ? -9.453 3.188 9.988 1.00 94.19 307 ARG A CA 1
ATOM 2407 C C . ARG A 1 307 ? -9.652 2.089 11.025 1.00 94.19 307 ARG A C 1
ATOM 2409 O O . ARG A 1 307 ? -10.605 2.117 11.799 1.00 94.19 307 ARG A O 1
ATOM 2416 N N . TRP A 1 308 ? -8.735 1.129 11.095 1.00 96.06 308 TRP A N 1
ATOM 2417 C CA . TRP A 1 308 ? -8.783 0.082 12.120 1.00 96.06 308 TRP A CA 1
ATOM 2418 C C . TRP A 1 308 ? -8.722 0.643 13.543 1.00 96.06 308 TRP A C 1
ATOM 2420 O O . TRP A 1 308 ? -9.337 0.077 14.435 1.00 96.06 308 TRP A O 1
ATOM 2430 N N . ALA A 1 309 ? -8.035 1.766 13.766 1.00 94.12 309 ALA A N 1
ATOM 2431 C CA . ALA A 1 309 ? -8.064 2.459 15.055 1.00 94.12 309 ALA A CA 1
ATOM 2432 C C . ALA A 1 309 ? -9.441 3.073 15.380 1.00 94.12 309 ALA A C 1
ATOM 2434 O O . ALA A 1 309 ? -9.781 3.207 16.550 1.00 94.12 309 ALA A O 1
ATOM 2435 N N . GLU A 1 310 ? -10.225 3.441 14.361 1.00 94.12 310 GLU A N 1
ATOM 2436 C CA . GLU A 1 310 ? -11.553 4.058 14.502 1.00 94.12 310 GLU A CA 1
ATOM 2437 C C . GLU A 1 310 ? -12.666 3.004 14.621 1.00 94.12 310 GLU A C 1
ATOM 2439 O O . GLU A 1 310 ? -13.656 3.229 15.310 1.00 94.12 310 GLU A O 1
ATOM 2444 N N . ALA A 1 311 ? -12.490 1.846 13.978 1.00 95.81 311 ALA A N 1
ATOM 2445 C CA . ALA A 1 311 ? -13.406 0.704 14.021 1.00 95.81 311 ALA A CA 1
ATOM 2446 C C . ALA A 1 311 ? -12.622 -0.628 14.145 1.00 95.81 311 ALA A C 1
ATOM 2448 O O . ALA A 1 311 ? -12.435 -1.344 13.147 1.00 95.81 311 ALA A O 1
ATOM 2449 N N . PRO A 1 312 ? -12.125 -0.957 15.359 1.00 96.00 312 PRO A N 1
ATOM 2450 C CA . PRO A 1 312 ? -11.285 -2.129 15.633 1.00 96.00 312 PRO A CA 1
ATOM 2451 C C . PRO A 1 312 ? -11.909 -3.479 15.279 1.00 96.00 312 PRO A C 1
ATOM 2453 O O . PRO A 1 312 ? -11.197 -4.432 14.955 1.00 96.00 312 PRO A O 1
ATOM 2456 N N . GLU A 1 313 ? -13.236 -3.578 15.294 1.00 95.38 313 GLU A N 1
ATOM 2457 C CA . GLU A 1 313 ? -13.975 -4.790 14.954 1.00 95.38 313 GLU A CA 1
ATOM 2458 C C . GLU A 1 313 ? -13.673 -5.293 13.533 1.00 95.38 313 GLU A C 1
ATOM 2460 O O . GLU A 1 313 ? -13.710 -6.499 13.285 1.00 95.38 313 GLU A O 1
ATOM 2465 N N . GLN A 1 314 ? -13.272 -4.411 12.609 1.00 95.00 314 GLN A N 1
ATOM 2466 C CA . GLN A 1 314 ? -12.831 -4.805 11.266 1.00 95.00 314 GLN A CA 1
ATOM 2467 C C . GLN A 1 314 ? -11.639 -5.773 11.301 1.00 95.00 314 GLN A C 1
ATOM 2469 O O . GLN A 1 314 ? -11.531 -6.669 10.463 1.00 95.00 314 GLN A O 1
ATOM 2474 N N . VAL A 1 315 ? -10.743 -5.622 12.280 1.00 95.44 315 VAL A N 1
ATOM 2475 C CA . VAL A 1 315 ? -9.559 -6.476 12.428 1.00 95.44 315 VAL A CA 1
ATOM 2476 C C . VAL A 1 315 ? -9.958 -7.872 12.919 1.00 95.44 315 VAL A C 1
ATOM 2478 O O . VAL A 1 315 ? -9.363 -8.860 12.490 1.00 95.44 315 VAL A O 1
ATOM 2481 N N . LEU A 1 316 ? -11.017 -7.998 13.731 1.00 93.88 316 LEU A N 1
ATOM 2482 C CA . LEU A 1 316 ? -11.546 -9.310 14.128 1.00 93.88 316 LEU A CA 1
ATOM 2483 C C . LEU A 1 316 ? -12.080 -10.107 12.935 1.00 93.88 316 LEU A C 1
ATOM 2485 O O . LEU A 1 316 ? -11.860 -11.317 12.871 1.00 93.88 316 LEU A O 1
ATOM 2489 N N . ALA A 1 317 ? -12.698 -9.439 11.957 1.00 90.38 317 ALA A N 1
ATOM 2490 C CA . ALA A 1 317 ? -13.125 -10.092 10.720 1.00 90.38 317 ALA A CA 1
ATOM 2491 C C . ALA A 1 317 ? -11.931 -10.675 9.935 1.00 90.38 317 ALA A C 1
ATOM 2493 O O . ALA A 1 317 ? -12.031 -11.764 9.369 1.00 90.38 317 ALA A O 1
ATOM 2494 N N . LEU A 1 318 ? -10.773 -10.000 9.950 1.00 91.69 318 LEU A N 1
ATOM 2495 C CA . LEU A 1 318 ? -9.535 -10.529 9.364 1.00 91.69 318 LEU A CA 1
ATOM 2496 C C . LEU A 1 318 ? -9.009 -11.730 10.161 1.00 91.69 318 LEU A C 1
ATOM 2498 O O . LEU A 1 318 ? -8.644 -12.753 9.577 1.00 91.69 318 LEU A O 1
ATOM 2502 N N . ILE A 1 319 ? -9.001 -11.626 11.492 1.00 93.31 319 ILE A N 1
ATOM 2503 C CA . ILE A 1 319 ? -8.526 -12.674 12.406 1.00 93.31 319 ILE A CA 1
ATOM 2504 C C . ILE A 1 319 ? -9.372 -13.947 12.299 1.00 93.31 319 ILE A C 1
ATOM 2506 O O . ILE A 1 319 ? -8.818 -15.040 12.401 1.00 93.31 319 ILE A O 1
ATOM 2510 N N . ALA A 1 320 ? -10.674 -13.848 12.015 1.00 91.62 320 ALA A N 1
ATOM 2511 C CA . ALA A 1 320 ? -11.527 -15.015 11.786 1.00 91.62 320 ALA A CA 1
ATOM 2512 C C . ALA A 1 320 ? -10.940 -15.959 10.715 1.00 91.62 320 ALA A C 1
ATOM 2514 O O . ALA A 1 320 ? -10.906 -17.175 10.910 1.00 91.62 320 ALA A O 1
ATOM 2515 N N . GLY A 1 321 ? -10.364 -15.411 9.638 1.00 89.25 321 GLY A N 1
ATOM 2516 C CA . GLY A 1 321 ? -9.675 -16.200 8.610 1.00 89.25 321 GLY A CA 1
ATOM 2517 C C . GLY A 1 321 ? -8.374 -16.865 9.085 1.00 89.25 321 GLY A C 1
ATOM 2518 O O . GLY A 1 321 ? -7.964 -17.881 8.525 1.00 89.25 321 GLY A O 1
ATOM 2519 N N . TYR A 1 322 ? -7.720 -16.326 10.118 1.00 88.88 322 TYR A N 1
ATOM 2520 C CA . TYR A 1 322 ? -6.559 -16.948 10.768 1.00 88.88 322 TYR A CA 1
ATOM 2521 C C . TYR A 1 322 ? -6.978 -18.040 11.756 1.00 88.88 322 TYR A C 1
ATOM 2523 O O . TYR A 1 322 ? -6.340 -19.086 11.785 1.00 88.88 322 TYR A O 1
ATOM 2531 N N . LEU A 1 323 ? -8.065 -17.840 12.506 1.00 90.12 323 LEU A N 1
ATOM 2532 C CA . LEU A 1 323 ? -8.610 -18.829 13.448 1.00 90.12 323 LEU A CA 1
ATOM 2533 C C . LEU A 1 323 ? -9.178 -20.068 12.739 1.00 90.12 323 LEU A C 1
ATOM 2535 O O . LEU A 1 323 ? -9.088 -21.179 13.252 1.00 90.12 323 LEU A O 1
ATOM 2539 N N . GLN A 1 324 ? -9.749 -19.890 11.545 1.00 86.31 324 GLN A N 1
ATOM 2540 C CA . GLN A 1 324 ? -10.250 -20.999 10.722 1.00 86.31 324 GLN A CA 1
ATOM 2541 C C . GLN A 1 324 ? -9.124 -21.838 10.098 1.00 86.31 324 GLN A C 1
ATOM 2543 O O . GLN A 1 324 ? -9.349 -22.986 9.706 1.00 86.31 324 GLN A O 1
ATOM 2548 N N . LYS A 1 325 ? -7.902 -21.297 9.995 1.00 77.75 325 LYS A N 1
ATOM 2549 C CA . LYS A 1 325 ? -6.746 -22.059 9.513 1.00 77.75 325 LYS A CA 1
ATOM 2550 C C . LYS A 1 325 ? -6.262 -22.988 10.622 1.00 77.75 325 LYS A C 1
ATOM 2552 O O . LYS A 1 325 ? -5.568 -22.574 11.543 1.00 77.75 325 LYS A O 1
ATOM 2557 N N . VAL A 1 326 ? -6.594 -24.271 10.491 1.00 51.12 326 VAL A N 1
ATOM 2558 C CA . VAL A 1 326 ? -6.078 -25.340 11.357 1.00 51.12 326 VAL A CA 1
ATOM 2559 C C . VAL A 1 326 ? -4.538 -25.300 11.370 1.00 51.12 326 VAL A C 1
ATOM 2561 O O . VAL A 1 326 ? -3.932 -25.237 10.290 1.00 51.12 326 VAL A O 1
ATOM 2564 N N . PRO A 1 327 ? -3.876 -25.368 12.543 1.00 45.34 327 PRO A N 1
ATOM 2565 C CA . PRO A 1 327 ? -2.424 -25.505 12.615 1.00 45.34 327 PRO A CA 1
ATOM 2566 C C . PRO A 1 327 ? -2.004 -26.792 11.887 1.00 45.34 327 PRO A C 1
ATOM 2568 O O . PRO A 1 327 ? -2.283 -27.897 12.341 1.00 45.34 327 PRO A O 1
ATOM 2571 N N . GLY A 1 328 ? -1.390 -26.639 10.710 1.00 46.31 328 GLY A N 1
ATOM 2572 C CA . GLY A 1 328 ? -1.035 -27.748 9.814 1.00 46.31 328 GLY A CA 1
ATOM 2573 C C . GLY A 1 328 ? -1.458 -27.557 8.354 1.00 46.31 328 GLY A C 1
ATOM 2574 O O . GLY A 1 328 ? -0.985 -28.290 7.488 1.00 46.31 328 GLY A O 1
ATOM 2575 N N . GLY A 1 329 ? -2.291 -26.556 8.045 1.00 37.78 329 GLY A N 1
ATOM 2576 C CA . GLY A 1 329 ? -2.568 -26.167 6.663 1.00 37.78 329 GLY A CA 1
ATOM 2577 C C . GLY A 1 329 ? -1.289 -25.676 5.987 1.00 37.78 329 GLY A C 1
ATOM 2578 O O . GLY A 1 329 ? -0.729 -24.657 6.387 1.00 37.78 329 GLY A O 1
ATOM 2579 N N . THR A 1 330 ? -0.811 -26.409 4.979 1.00 36.62 330 THR A N 1
ATOM 2580 C CA . THR A 1 330 ? 0.370 -26.045 4.192 1.00 36.62 330 THR A CA 1
ATOM 2581 C C . THR A 1 330 ? 0.213 -24.617 3.689 1.00 36.62 330 THR A C 1
ATOM 2583 O O . THR A 1 330 ? -0.588 -24.360 2.786 1.00 36.62 330 THR A O 1
ATOM 2586 N N . ALA A 1 331 ? 0.982 -23.683 4.254 1.00 42.88 331 ALA A N 1
ATOM 2587 C CA . ALA A 1 331 ? 1.240 -22.422 3.586 1.00 42.88 331 ALA A CA 1
ATOM 2588 C C . ALA A 1 331 ? 1.654 -22.778 2.156 1.00 42.88 331 ALA A C 1
ATOM 2590 O O . ALA A 1 331 ? 2.521 -23.637 1.974 1.00 42.88 331 ALA A O 1
ATOM 2591 N N . VAL A 1 332 ? 0.995 -22.191 1.153 1.00 39.41 332 VAL A N 1
ATOM 2592 C CA . VAL A 1 332 ? 1.429 -22.316 -0.240 1.00 39.41 332 VAL A CA 1
ATOM 2593 C C . VAL A 1 332 ? 2.880 -21.855 -0.252 1.00 39.41 332 VAL A C 1
ATOM 2595 O O . VAL A 1 332 ? 3.167 -20.664 -0.132 1.00 39.41 332 VAL A O 1
ATOM 2598 N N . SER A 1 333 ? 3.800 -22.820 -0.266 1.00 41.28 333 SER A N 1
ATOM 2599 C CA . SER A 1 333 ? 5.226 -22.560 -0.214 1.00 41.28 333 SER A CA 1
ATOM 2600 C C . SER A 1 333 ? 5.585 -21.997 -1.575 1.00 41.28 333 SER A C 1
ATOM 2602 O O . SER A 1 333 ? 5.838 -22.730 -2.531 1.00 41.28 333 SER A O 1
ATOM 2604 N N . SER A 1 334 ? 5.526 -20.672 -1.689 1.00 50.44 334 SER A N 1
ATOM 2605 C CA . SER A 1 334 ? 6.168 -19.971 -2.788 1.00 50.44 334 SER A CA 1
ATOM 2606 C C . SER A 1 334 ? 7.615 -20.470 -2.843 1.00 50.44 334 SER A C 1
ATOM 2608 O O . SER A 1 334 ? 8.272 -20.485 -1.796 1.00 50.44 334 SER A O 1
ATOM 2610 N N . PRO A 1 335 ? 8.116 -20.919 -4.012 1.00 55.25 335 PRO A N 1
ATOM 2611 C CA . PRO A 1 335 ? 9.468 -21.443 -4.124 1.00 55.25 335 PRO A CA 1
ATOM 2612 C C . PRO A 1 335 ? 10.442 -20.457 -3.489 1.00 55.25 335 PRO A C 1
ATOM 2614 O O . PRO A 1 335 ? 10.421 -19.271 -3.831 1.00 55.25 335 PRO A O 1
ATOM 2617 N N . SER A 1 336 ? 11.275 -20.925 -2.556 1.00 69.94 336 SER A N 1
ATOM 2618 C CA . SER A 1 336 ? 12.220 -20.034 -1.889 1.00 69.94 336 SER A CA 1
ATOM 2619 C C . SER A 1 336 ? 13.117 -19.370 -2.938 1.00 69.94 336 SER A C 1
ATOM 2621 O O . SER A 1 336 ? 13.542 -20.007 -3.910 1.00 69.94 336 SER A O 1
ATOM 2623 N N . SER A 1 337 ? 13.433 -18.088 -2.741 1.00 79.25 337 SER A N 1
ATOM 2624 C CA . SER A 1 337 ? 14.347 -17.338 -3.618 1.00 79.25 337 SER A CA 1
ATOM 2625 C C . SER A 1 337 ? 15.649 -18.109 -3.895 1.00 79.25 337 SER A C 1
ATOM 2627 O O . SER A 1 337 ? 16.164 -18.110 -5.016 1.00 79.25 337 SER A O 1
ATOM 2629 N N . GLN A 1 338 ? 16.118 -18.883 -2.910 1.00 82.69 338 GLN A N 1
ATOM 2630 C CA . GLN A 1 338 ? 17.276 -19.769 -3.024 1.00 82.69 338 GLN A CA 1
ATOM 2631 C C . GLN A 1 338 ? 17.076 -20.901 -4.046 1.00 82.69 338 GLN A C 1
ATOM 2633 O O . GLN A 1 338 ? 17.962 -21.143 -4.868 1.00 82.69 338 GLN A O 1
ATOM 2638 N N . ALA A 1 339 ? 15.925 -21.581 -4.046 1.00 84.19 339 ALA A N 1
ATOM 2639 C CA . ALA A 1 339 ? 15.622 -22.642 -5.009 1.00 84.19 339 ALA A CA 1
ATOM 2640 C C . ALA A 1 339 ? 15.529 -22.094 -6.446 1.00 84.19 339 ALA A C 1
ATOM 2642 O O . ALA A 1 339 ? 16.066 -22.686 -7.393 1.00 84.19 339 ALA A O 1
ATOM 2643 N N . ALA A 1 340 ? 14.919 -20.916 -6.610 1.00 85.69 340 ALA A N 1
ATOM 2644 C CA . ALA A 1 340 ? 14.871 -20.221 -7.894 1.00 85.69 340 ALA A CA 1
ATOM 2645 C C . ALA A 1 340 ? 16.279 -19.826 -8.377 1.00 85.69 340 ALA A C 1
ATOM 2647 O O . ALA A 1 340 ? 16.624 -20.040 -9.543 1.00 85.69 340 ALA A O 1
ATOM 2648 N N . GLN A 1 341 ? 17.135 -19.334 -7.474 1.00 90.00 341 GLN A N 1
ATOM 2649 C CA . GLN A 1 341 ? 18.527 -18.995 -7.776 1.00 90.00 341 GLN A CA 1
ATOM 2650 C C . GLN A 1 341 ? 19.321 -20.218 -8.237 1.00 90.00 341 GLN A C 1
ATOM 2652 O O . GLN A 1 341 ? 19.966 -20.167 -9.286 1.00 90.00 341 GLN A O 1
ATOM 2657 N N . GLN A 1 342 ? 19.240 -21.335 -7.513 1.00 89.12 342 GLN A N 1
ATOM 2658 C CA . GLN A 1 342 ? 19.932 -22.571 -7.885 1.00 89.12 342 GLN A CA 1
ATOM 2659 C C . GLN A 1 342 ? 19.503 -23.080 -9.267 1.00 89.12 342 GLN A C 1
ATOM 2661 O O . GLN A 1 342 ? 20.347 -23.511 -10.056 1.00 89.12 342 GLN A O 1
ATOM 2666 N N . THR A 1 343 ? 18.211 -22.983 -9.588 1.00 88.75 343 THR A N 1
ATOM 2667 C CA . THR A 1 343 ? 17.661 -23.395 -10.889 1.00 88.75 343 THR A CA 1
ATOM 2668 C C . THR A 1 343 ? 18.310 -22.637 -12.048 1.00 88.75 343 THR A C 1
ATOM 2670 O O . THR A 1 343 ? 18.702 -23.247 -13.047 1.00 88.75 343 THR A O 1
ATOM 2673 N N . VAL A 1 344 ? 18.484 -21.319 -11.907 1.00 88.38 344 VAL A N 1
ATOM 2674 C CA . VAL A 1 344 ? 19.166 -20.500 -12.919 1.00 88.38 344 VAL A CA 1
ATOM 2675 C C . VAL A 1 344 ? 20.667 -20.806 -12.945 1.00 88.38 344 VAL A C 1
ATOM 2677 O O . VAL A 1 344 ? 21.235 -21.024 -14.013 1.00 88.38 344 VAL A O 1
ATOM 2680 N N . GLU A 1 345 ? 21.325 -20.865 -11.784 1.00 91.62 345 GLU A N 1
ATOM 2681 C CA . GLU A 1 345 ? 22.784 -21.006 -11.693 1.00 91.62 345 GLU A CA 1
ATOM 2682 C C . GLU A 1 345 ? 23.324 -22.343 -12.217 1.00 91.62 345 GLU A C 1
ATOM 2684 O O . GLU A 1 345 ? 24.430 -22.365 -12.772 1.00 91.62 345 GLU A O 1
ATOM 2689 N N . ARG A 1 346 ? 22.556 -23.436 -12.099 1.00 91.25 346 ARG A N 1
ATOM 2690 C CA . ARG A 1 346 ? 22.915 -24.761 -12.644 1.00 91.25 346 ARG A CA 1
ATOM 2691 C C . ARG A 1 346 ? 23.143 -24.739 -14.157 1.00 91.25 346 ARG A C 1
ATOM 2693 O O . ARG A 1 346 ? 23.909 -25.545 -14.669 1.00 91.25 346 ARG A O 1
ATOM 2700 N N . ARG A 1 347 ? 22.520 -23.796 -14.869 1.00 88.81 347 ARG A N 1
ATOM 2701 C CA . ARG A 1 347 ? 22.613 -23.650 -16.333 1.00 88.81 347 ARG A CA 1
ATOM 2702 C C . ARG A 1 347 ? 23.717 -22.685 -16.775 1.00 88.81 347 ARG A C 1
ATOM 2704 O O . ARG A 1 347 ? 23.864 -22.414 -17.966 1.00 88.81 347 ARG A O 1
ATOM 2711 N N . LEU A 1 348 ? 24.467 -22.120 -15.828 1.00 92.06 348 LEU A N 1
ATOM 2712 C CA . LEU A 1 348 ? 25.421 -21.044 -16.072 1.00 92.06 348 LEU A CA 1
ATOM 2713 C C . LEU A 1 348 ? 26.858 -21.458 -15.762 1.00 92.06 348 LEU A C 1
ATOM 2715 O O . LEU A 1 348 ? 27.149 -21.947 -14.672 1.00 92.06 348 LEU A O 1
ATOM 2719 N N . GLY A 1 349 ? 27.766 -21.142 -16.689 1.00 91.06 349 GLY A N 1
ATOM 2720 C CA . GLY A 1 349 ? 29.206 -21.112 -16.429 1.00 91.06 349 GLY A CA 1
ATOM 2721 C C . GLY A 1 349 ? 29.615 -19.958 -15.493 1.00 91.06 349 GLY A C 1
ATOM 2722 O O . GLY A 1 349 ? 28.803 -19.067 -15.211 1.00 91.06 349 GLY A O 1
ATOM 2723 N N . PRO A 1 350 ? 30.879 -19.924 -15.036 1.00 90.81 350 PRO A N 1
ATOM 2724 C CA . PRO A 1 350 ? 31.331 -19.060 -13.938 1.00 90.81 350 PRO A CA 1
ATOM 2725 C C . PRO A 1 350 ? 31.124 -17.559 -14.197 1.00 90.81 350 PRO A C 1
ATOM 2727 O O . PRO A 1 350 ? 30.610 -16.850 -13.333 1.00 90.81 350 PRO A O 1
ATOM 2730 N N . ILE A 1 351 ? 31.426 -17.076 -15.407 1.00 92.75 351 ILE A N 1
ATOM 2731 C CA . ILE A 1 351 ? 31.296 -15.652 -15.772 1.00 92.75 351 ILE A CA 1
ATOM 2732 C C . ILE A 1 351 ? 29.826 -15.206 -15.756 1.00 92.75 351 ILE A C 1
ATOM 2734 O O . ILE A 1 351 ? 29.472 -14.197 -15.144 1.00 92.75 351 ILE A O 1
ATOM 2738 N N . ARG A 1 352 ? 28.939 -15.982 -16.395 1.00 91.88 352 ARG A N 1
ATOM 2739 C CA . ARG A 1 352 ? 27.499 -15.674 -16.433 1.00 91.88 352 ARG A CA 1
ATOM 2740 C C . ARG A 1 352 ? 26.878 -15.760 -15.042 1.00 91.88 352 ARG A C 1
ATOM 2742 O O . ARG A 1 352 ? 26.037 -14.933 -14.705 1.00 91.88 352 ARG A O 1
ATOM 2749 N N . ARG A 1 353 ? 27.331 -16.707 -14.216 1.00 93.00 353 ARG A N 1
ATOM 2750 C CA . ARG A 1 353 ? 26.908 -16.837 -12.818 1.00 93.00 353 ARG A CA 1
ATOM 2751 C C . ARG A 1 353 ? 27.294 -15.605 -11.995 1.00 93.00 353 ARG A C 1
ATOM 2753 O O . ARG A 1 353 ? 26.459 -15.093 -11.255 1.00 93.00 353 ARG A O 1
ATOM 2760 N N . ALA A 1 354 ? 28.510 -15.083 -12.162 1.00 92.38 354 ALA A N 1
ATOM 2761 C CA . ALA A 1 354 ? 28.940 -13.856 -11.491 1.00 92.38 354 ALA A CA 1
ATOM 2762 C C . ALA A 1 354 ? 28.091 -12.639 -11.904 1.00 92.38 354 ALA A C 1
ATOM 2764 O O . ALA A 1 354 ? 27.640 -11.883 -11.038 1.00 92.38 354 ALA A O 1
ATOM 2765 N N . LEU A 1 355 ? 27.807 -12.483 -13.205 1.00 92.81 355 LEU A N 1
ATOM 2766 C CA . LEU A 1 355 ? 26.931 -11.415 -13.698 1.00 92.81 355 LEU A CA 1
ATOM 2767 C C . LEU A 1 355 ? 25.505 -11.552 -13.145 1.00 92.81 355 LEU A C 1
ATOM 2769 O O . LEU A 1 355 ? 24.962 -10.581 -12.618 1.00 92.81 355 LEU A O 1
ATOM 2773 N N . PHE A 1 356 ? 24.930 -12.759 -13.193 1.00 93.12 356 PHE A N 1
ATOM 2774 C CA . PHE A 1 356 ? 23.603 -13.046 -12.644 1.00 93.12 356 PHE A CA 1
ATOM 2775 C C . PHE A 1 356 ? 23.512 -12.673 -11.163 1.00 93.12 356 PHE A C 1
ATOM 2777 O O . PHE A 1 356 ? 22.632 -11.910 -10.778 1.00 93.12 356 PHE A O 1
ATOM 2784 N N . ARG A 1 357 ? 24.468 -13.122 -10.339 1.00 93.38 357 ARG A N 1
ATOM 2785 C CA . ARG A 1 357 ? 24.514 -12.808 -8.901 1.00 93.38 357 ARG A CA 1
ATOM 2786 C C . ARG A 1 357 ? 24.642 -11.313 -8.624 1.00 93.38 357 ARG A C 1
ATOM 2788 O O . ARG A 1 357 ? 24.132 -10.833 -7.616 1.00 93.38 357 ARG A O 1
ATOM 2795 N N . ARG A 1 358 ? 25.341 -10.555 -9.475 1.00 93.06 358 ARG A N 1
ATOM 2796 C CA . ARG A 1 358 ? 25.429 -9.092 -9.340 1.00 93.06 358 ARG A CA 1
ATOM 2797 C C . ARG A 1 358 ? 24.080 -8.427 -9.616 1.00 93.06 358 ARG A C 1
ATOM 2799 O O . ARG A 1 358 ? 23.677 -7.561 -8.845 1.00 93.06 358 ARG A O 1
ATOM 2806 N N . VAL A 1 359 ? 23.391 -8.843 -10.679 1.00 90.25 359 VAL A N 1
ATOM 2807 C CA . VAL A 1 359 ? 22.057 -8.328 -11.028 1.00 90.25 359 VAL A CA 1
ATOM 2808 C C . VAL A 1 359 ? 21.028 -8.711 -9.964 1.00 90.25 359 VAL A C 1
ATOM 2810 O O . VAL A 1 359 ? 20.309 -7.838 -9.490 1.00 90.25 359 VAL A O 1
ATOM 2813 N N . LEU A 1 360 ? 21.025 -9.970 -9.517 1.00 91.12 360 LEU A N 1
ATOM 2814 C CA . LEU A 1 360 ? 20.137 -10.466 -8.465 1.00 91.12 360 LEU A CA 1
ATOM 2815 C C . LEU A 1 360 ? 20.314 -9.691 -7.156 1.00 91.12 360 LEU A C 1
ATOM 2817 O O . LEU A 1 360 ? 19.335 -9.179 -6.625 1.00 91.12 360 LEU A O 1
ATOM 2821 N N . ARG A 1 361 ? 21.555 -9.522 -6.675 1.00 90.75 361 ARG A N 1
ATOM 2822 C CA . ARG A 1 361 ? 21.826 -8.744 -5.454 1.00 90.75 361 ARG A CA 1
ATOM 2823 C C . ARG A 1 361 ? 21.335 -7.304 -5.564 1.00 90.75 361 ARG A C 1
ATOM 2825 O O . ARG A 1 361 ? 20.783 -6.778 -4.606 1.00 90.75 361 ARG A O 1
ATOM 2832 N N . ARG A 1 362 ? 21.515 -6.664 -6.726 1.00 88.69 362 ARG A N 1
ATOM 2833 C CA . ARG A 1 362 ? 21.020 -5.301 -6.956 1.00 88.69 362 ARG A CA 1
ATOM 2834 C C . ARG A 1 362 ? 19.491 -5.252 -6.938 1.00 88.69 362 ARG A C 1
ATOM 2836 O O . ARG A 1 362 ? 18.949 -4.362 -6.299 1.00 88.69 362 ARG A O 1
ATOM 2843 N N . ALA A 1 363 ? 18.819 -6.191 -7.603 1.00 86.25 363 ALA A N 1
ATOM 2844 C CA . ALA A 1 363 ? 17.360 -6.274 -7.620 1.00 86.25 363 ALA A CA 1
ATOM 2845 C C . ALA A 1 363 ? 16.789 -6.513 -6.215 1.00 86.25 363 ALA A C 1
ATOM 2847 O O . ALA A 1 363 ? 15.936 -5.755 -5.774 1.00 86.25 363 ALA A O 1
ATOM 2848 N N . GLN A 1 364 ? 17.326 -7.485 -5.474 1.00 86.50 364 GLN A N 1
ATOM 2849 C CA . GLN A 1 364 ? 16.910 -7.764 -4.096 1.00 86.50 364 GLN A CA 1
ATOM 2850 C C . GLN A 1 364 ? 17.152 -6.572 -3.164 1.00 86.50 364 GLN A C 1
ATOM 2852 O O . GLN A 1 364 ? 16.311 -6.279 -2.327 1.00 86.50 364 GLN A O 1
ATOM 2857 N N . ALA A 1 365 ? 18.269 -5.854 -3.320 1.00 85.56 365 ALA A N 1
ATOM 2858 C CA . ALA A 1 365 ? 18.546 -4.664 -2.518 1.00 85.56 365 ALA A CA 1
ATOM 2859 C C . ALA A 1 365 ? 17.593 -3.496 -2.818 1.00 85.56 365 ALA A C 1
ATOM 2861 O O . ALA A 1 365 ? 17.312 -2.719 -1.916 1.00 85.56 365 ALA A O 1
ATOM 2862 N N . GLN A 1 366 ? 17.119 -3.347 -4.061 1.00 83.75 366 GLN A N 1
ATOM 2863 C CA . GLN A 1 366 ? 16.119 -2.325 -4.393 1.00 83.75 366 GLN A CA 1
ATOM 2864 C C . GLN A 1 366 ? 14.704 -2.729 -3.968 1.00 83.75 366 GLN A C 1
ATOM 2866 O O . GLN A 1 366 ? 13.942 -1.856 -3.610 1.00 83.75 366 GLN A O 1
ATOM 2871 N N . MET A 1 367 ? 14.371 -4.023 -3.976 1.00 79.56 367 MET A N 1
ATOM 2872 C CA . MET A 1 367 ? 13.060 -4.537 -3.540 1.00 79.56 367 MET A CA 1
ATOM 2873 C C . MET A 1 367 ? 12.871 -4.550 -2.014 1.00 79.56 367 MET A C 1
ATOM 2875 O O . MET A 1 367 ? 11.770 -4.801 -1.542 1.00 79.56 367 MET A O 1
ATOM 2879 N N . ARG A 1 368 ? 13.951 -4.355 -1.245 1.00 75.25 368 ARG A N 1
ATOM 2880 C CA . ARG A 1 368 ? 13.915 -4.221 0.222 1.00 75.25 368 ARG A CA 1
ATOM 2881 C C . ARG A 1 368 ? 13.724 -2.782 0.698 1.00 75.25 368 ARG A C 1
ATOM 2883 O O . ARG A 1 368 ? 13.485 -2.598 1.878 1.00 75.25 368 ARG A O 1
ATOM 2890 N N . ARG A 1 369 ? 13.944 -1.810 -0.185 1.00 68.69 369 ARG A N 1
ATOM 2891 C CA . ARG A 1 369 ? 13.761 -0.380 0.078 1.00 68.69 369 ARG A CA 1
ATOM 2892 C C . ARG A 1 369 ? 12.373 0.024 -0.373 1.00 68.69 369 ARG A C 1
ATOM 2894 O O . ARG A 1 369 ? 11.884 1.037 0.160 1.00 68.69 369 ARG A O 1
#

Nearest PDB structures (foldseek):
  5hv1-assembly1_A  TM=6.692E-01  e=3.527E-05  Listeria monocytogenes
  5fbt-assembly1_A  TM=6.148E-01  e=3.527E-05  Listeria monocytogenes serotype 4b str. F2365
  5hv3-assembly1_A  TM=6.068E-01  e=4.096E-05  Listeria monocytogenes
  5hv2-assembly1_A  TM=5.471E-01  e=1.588E-05  Listeria monocytogenes
  8t4f-assembly1_A  TM=1.444E-01  e=9.189E+00  Homo sapiens

Foldseek 3Di:
DDPPDDPPDPDPAPDDVPPDDDDDDDDPQFDWACQPQCQLPVDQFHVVLVVVCVLCVVVQWDQAPVRDIDGQWDDDRRGIIGRLSSVLRNCVQLQFWSVLSCVVRVDDDPPHDDIRHGGVVSNVVVVVVVVVVVVVVVVPDPPPDDQQDPDPVSNVVVVCVLVVVVVPDPCVPDDPVRVVVCCVPPVSVVVSNVVVVVVVLVVQLSVLLRVLLVLCCVQLVDSVLSVQLQPPFPQDPVVVLVVLLLVLLVLCVVLVNLCLLQVDQLVSSVVCLVPDPSSVVSVVSLVVCCVVQQQDDRSNSRPPDHGCVRPVSRSSVVSNVSNPDDVPPDDPPRNHSVNSLCSRVVRDDDVSNVVSVVSSVSSNVSSSD